Protein AF-0000000078820882 (afdb_homodimer)

Organism: Methanosarcina acetivorans (strain ATCC 35395 / DSM 2834 / JCM 12185 / C2A) (NCBI:txid188937)

Nearest PDB structures (foldseek):
  4yif-assembly2_D  TM=9.079E-01  e=3.855E-03  Mycobacterium tuberculosis H37Rv
  5yhx-assembly2_H  TM=9.208E-01  e=4.343E-03  Lactococcus lactis subsp. lactis Il1403
  5hsm-assembly1_A-2  TM=7.636E-01  e=3.855E-03  Mycobacterium tuberculosis H37Rv
  3eco-assembly1_B  TM=7.611E-01  e=4.091E-03  Staphylococcus aureus subsp. aureus Mu50
  8bif-assembly2_C  TM=2.715E-01  e=9.429E-03  Photorhabdus laumondii subsp. laumondii TTO1

pLDDT: mean 89.0, std 11.38, range [35.34, 98.38]

Radius of gyration: 26.69 Å; Cα contacts (8 Å, |Δi|>4): 884; chains: 2; bounding box: 76×67×59 Å

Sequence (524 aa):
MENSYLNLVLFSEKRKNILLLLKEGPKSLEELRNSLNASPTSVQPQIKLLKGRDLLCGTRKKYELTLLGDIIAENMQNLVNTMETLEDKYDFWANHKLDGIPLYLLKRIGELKHSTFTKPLDESSMFSPHTEFVENISKSKFVKGISPFIHPLYPEMFLNFAERGIDISLIVTEPVLERMKTEFRPEMEKFLALENTRLFVYDKELLLSSAVTDGFLSLGLFYNSGAYDHANDIICFGPEARQWGEDLYAYYEGLSREVKEIMENSYLNLVLFSEKRKNILLLLKEGPKSLEELRNSLNASPTSVQPQIKLLKGRDLLCGTRKKYELTLLGDIIAENMQNLVNTMETLEDKYDFWANHKLDGIPLYLLKRIGELKHSTFTKPLDESSMFSPHTEFVENISKSKFVKGISPFIHPLYPEMFLNFAERGIDISLIVTEPVLERMKTEFRPEMEKFLALENTRLFVYDKELLLSSAVTDGFLSLGLFYNSGAYDHANDIICFGPEARQWGEDLYAYYEGLSREVKEI

Structure (mmCIF, N/CA/C/O backbone):
data_AF-0000000078820882-model_v1
#
loop_
_entity.id
_entity.type
_entity.pdbx_description
1 polymer 'Uncharacterized protein'
#
loop_
_atom_site.group_PDB
_atom_site.id
_atom_site.type_symbol
_atom_site.label_atom_id
_atom_site.label_alt_id
_atom_site.label_comp_id
_atom_site.label_asym_id
_atom_site.label_entity_id
_atom_site.label_seq_id
_atom_site.pdbx_PDB_ins_code
_atom_site.Cartn_x
_atom_site.Cartn_y
_atom_site.Cartn_z
_atom_site.occupancy
_atom_site.B_iso_or_equiv
_atom_site.auth_seq_id
_atom_site.auth_comp_id
_atom_site.auth_asym_id
_atom_site.auth_atom_id
_atom_site.pdbx_PDB_model_num
ATOM 1 N N . MET A 1 1 ? 13.258 20.281 20.719 1 35.34 1 MET A N 1
ATOM 2 C CA . MET A 1 1 ? 11.906 19.781 20.547 1 35.34 1 MET A CA 1
ATOM 3 C C . MET A 1 1 ? 11.375 20.078 19.141 1 35.34 1 MET A C 1
ATOM 5 O O . MET A 1 1 ? 10.539 20.984 18.969 1 35.34 1 MET A O 1
ATOM 9 N N . GLU A 1 2 ? 12.25 20.219 17.953 1 47.34 2 GLU A N 1
ATOM 10 C CA . GLU A 1 2 ? 12.625 20.609 16.609 1 47.34 2 GLU A CA 1
ATOM 11 C C . GLU A 1 2 ? 11.711 19.969 15.57 1 47.34 2 GLU A C 1
ATOM 13 O O . GLU A 1 2 ? 11.07 18.953 15.844 1 47.34 2 GLU A O 1
ATOM 18 N N . ASN A 1 3 ? 11.562 20.734 14.273 1 61.25 3 ASN A N 1
ATOM 19 C CA . ASN A 1 3 ? 10.547 20.734 13.227 1 61.25 3 ASN A CA 1
ATOM 20 C C . ASN A 1 3 ? 10.422 19.375 12.555 1 61.25 3 ASN A C 1
ATOM 22 O O . ASN A 1 3 ? 11.117 19.078 11.586 1 61.25 3 ASN A O 1
ATOM 26 N N . SER A 1 4 ? 9.812 18.438 13.328 1 81.44 4 SER A N 1
ATOM 27 C CA . SER A 1 4 ? 9.523 17.109 12.789 1 81.44 4 SER A CA 1
ATOM 28 C C . SER A 1 4 ? 8.875 17.203 11.414 1 81.44 4 SER A C 1
ATOM 30 O O . SER A 1 4 ? 8.289 18.234 11.07 1 81.44 4 SER A O 1
ATOM 32 N N . TYR A 1 5 ? 9.273 16.312 10.57 1 84.38 5 TYR A N 1
ATOM 33 C CA . TYR A 1 5 ? 8.609 16.25 9.273 1 84.38 5 TYR A CA 1
ATOM 34 C C . TYR A 1 5 ? 7.102 16.391 9.422 1 84.38 5 TYR A C 1
ATOM 36 O O . TYR A 1 5 ? 6.441 17.016 8.594 1 84.38 5 TYR A O 1
ATOM 44 N N . LEU A 1 6 ? 6.668 15.867 10.508 1 79.62 6 LEU A N 1
ATOM 45 C CA . LEU A 1 6 ? 5.234 15.906 10.766 1 79.62 6 LEU A CA 1
ATOM 46 C C . LEU A 1 6 ? 4.746 17.344 10.898 1 79.62 6 LEU A C 1
ATOM 48 O O . LEU A 1 6 ? 3.795 17.75 10.227 1 79.62 6 LEU A O 1
ATOM 52 N N . ASN A 1 7 ? 5.449 18.078 11.703 1 78.56 7 ASN A N 1
ATOM 53 C CA . ASN A 1 7 ? 5.086 19.469 11.914 1 78.56 7 ASN A CA 1
ATOM 54 C C . ASN A 1 7 ? 5.336 20.312 10.664 1 78.56 7 ASN A C 1
ATOM 56 O O . ASN A 1 7 ? 4.547 21.203 10.336 1 78.56 7 ASN A O 1
ATOM 60 N N . LEU A 1 8 ? 6.359 19.953 10.031 1 83.5 8 LEU A N 1
ATOM 61 C CA . LEU A 1 8 ? 6.773 20.688 8.844 1 83.5 8 LEU A CA 1
ATOM 62 C C . LEU A 1 8 ? 5.77 20.5 7.707 1 83.5 8 LEU A C 1
ATOM 64 O O . LEU A 1 8 ? 5.422 21.453 7.016 1 83.5 8 LEU A O 1
ATOM 68 N N . VAL A 1 9 ? 5.223 19.344 7.559 1 83.31 9 VAL A N 1
ATOM 69 C CA . VAL A 1 9 ? 4.473 19 6.355 1 83.31 9 VAL A CA 1
ATOM 70 C C . VAL A 1 9 ? 2.975 19.016 6.652 1 83.31 9 VAL A C 1
ATOM 72 O O . VAL A 1 9 ? 2.193 19.578 5.879 1 83.31 9 VAL A O 1
ATOM 75 N N . LEU A 1 10 ? 2.58 18.484 7.781 1 75.31 10 LEU A N 1
ATOM 76 C CA . LEU A 1 10 ? 1.159 18.266 8.023 1 75.31 10 LEU A CA 1
ATOM 77 C C . LEU A 1 10 ? 0.512 19.531 8.602 1 75.31 10 LEU A C 1
ATOM 79 O O . LEU A 1 10 ? -0.681 19.766 8.398 1 75.31 10 LEU A O 1
ATOM 83 N N . PHE A 1 11 ? 1.291 20.375 9.211 1 76.19 11 PHE A N 1
ATOM 84 C CA . PHE A 1 11 ? 0.648 21.484 9.93 1 76.19 11 PHE A CA 1
ATOM 85 C C . PHE A 1 11 ? 0.699 22.766 9.109 1 76.19 11 PHE A C 1
ATOM 87 O O . PHE A 1 11 ? 0.465 23.844 9.641 1 76.19 11 PHE A O 1
ATOM 94 N N . SER A 1 12 ? 1.057 22.703 7.844 1 81.69 12 SER A N 1
ATOM 95 C CA . SER A 1 12 ? 1.031 23.828 6.922 1 81.69 12 SER A CA 1
ATOM 96 C C . SER A 1 12 ? 0.329 23.469 5.617 1 81.69 12 SER A C 1
ATOM 98 O O . SER A 1 12 ? 0.84 22.656 4.836 1 81.69 12 SER A O 1
ATOM 100 N N . GLU A 1 13 ? -0.774 24.125 5.48 1 83.31 13 GLU A N 1
ATOM 101 C CA . GLU A 1 13 ? -1.511 23.922 4.238 1 83.31 13 GLU A CA 1
ATOM 102 C C . GLU A 1 13 ? -0.653 24.266 3.023 1 83.31 13 GLU A C 1
ATOM 104 O O . GLU A 1 13 ? -0.689 23.562 2.012 1 83.31 13 GLU A O 1
ATOM 109 N N . LYS A 1 14 ? 0.063 25.312 3.143 1 87.88 14 LYS A N 1
ATOM 110 C CA . LYS A 1 14 ? 0.877 25.766 2.021 1 87.88 14 LYS A CA 1
ATOM 111 C C . LYS A 1 14 ? 1.97 24.75 1.687 1 87.88 14 LYS A C 1
ATOM 113 O O . LYS A 1 14 ? 2.178 24.422 0.518 1 87.88 14 LYS A O 1
ATOM 118 N N . ARG A 1 15 ? 2.713 24.281 2.67 1 91.31 15 ARG A N 1
ATOM 119 C CA . ARG A 1 15 ? 3.793 23.328 2.428 1 91.31 15 ARG A CA 1
ATOM 120 C C . ARG A 1 15 ? 3.25 22.016 1.883 1 91.31 15 ARG A C 1
ATOM 122 O O . ARG A 1 15 ? 3.848 21.406 0.988 1 91.31 15 ARG A O 1
ATOM 129 N N . LYS A 1 16 ? 2.162 21.594 2.441 1 88.19 16 LYS A N 1
ATOM 130 C CA . LYS A 1 16 ? 1.499 20.422 1.905 1 88.19 16 LYS A CA 1
ATOM 131 C C . LYS A 1 16 ? 1.187 20.578 0.421 1 88.19 16 LYS A C 1
ATOM 133 O O . LYS A 1 16 ? 1.493 19.703 -0.387 1 88.19 16 LYS A O 1
ATOM 138 N N . ASN A 1 17 ? 0.626 21.703 0.128 1 90.62 17 ASN A N 1
ATOM 139 C CA . ASN A 1 17 ? 0.222 21.953 -1.251 1 90.62 17 ASN A CA 1
ATOM 140 C C . ASN A 1 17 ? 1.429 22.062 -2.178 1 90.62 17 ASN A C 1
ATOM 142 O O . ASN A 1 17 ? 1.377 21.609 -3.326 1 90.62 17 ASN A O 1
ATOM 146 N N . ILE A 1 18 ? 2.424 22.672 -1.683 1 93.81 18 ILE A N 1
ATOM 147 C CA . ILE A 1 18 ? 3.65 22.781 -2.467 1 93.81 18 ILE A CA 1
ATOM 148 C C . ILE A 1 18 ? 4.168 21.391 -2.814 1 93.81 18 ILE A C 1
ATOM 150 O O . ILE A 1 18 ? 4.492 21.109 -3.971 1 93.81 18 ILE A O 1
ATOM 154 N N . LEU A 1 19 ? 4.223 20.531 -1.843 1 93.81 19 LEU A N 1
ATOM 155 C CA . LEU A 1 19 ? 4.723 19.172 -2.051 1 93.81 19 LEU A CA 1
ATOM 156 C C . LEU A 1 19 ? 3.844 18.406 -3.039 1 93.81 19 LEU A C 1
ATOM 158 O O . LEU A 1 19 ? 4.352 17.719 -3.926 1 93.81 19 LEU A O 1
ATOM 162 N N . LEU A 1 20 ? 2.584 18.562 -2.885 1 92.56 20 LEU A N 1
ATOM 163 C CA . LEU A 1 20 ? 1.657 17.859 -3.768 1 92.56 20 LEU A CA 1
ATOM 164 C C . LEU A 1 20 ? 1.758 18.391 -5.195 1 92.56 20 LEU A C 1
ATOM 166 O O . LEU A 1 20 ? 1.651 17.625 -6.152 1 92.56 20 LEU A O 1
ATOM 170 N N . LEU A 1 21 ? 1.965 19.719 -5.344 1 94 21 LEU A N 1
ATOM 171 C CA . LEU A 1 21 ? 2.131 20.312 -6.664 1 94 21 LEU A CA 1
ATOM 172 C C . LEU A 1 21 ? 3.402 19.812 -7.336 1 94 21 LEU A C 1
ATOM 174 O O . LEU A 1 21 ? 3.396 19.484 -8.523 1 94 21 LEU A O 1
ATOM 178 N N . LEU A 1 22 ? 4.438 19.734 -6.57 1 95 22 LEU A N 1
ATOM 179 C CA . LEU A 1 22 ? 5.719 19.297 -7.121 1 95 22 LEU A CA 1
ATOM 180 C C . LEU A 1 22 ? 5.707 17.812 -7.438 1 95 22 LEU A C 1
ATOM 182 O O . LEU A 1 22 ? 6.559 17.328 -8.188 1 95 22 LEU A O 1
ATOM 186 N N . LYS A 1 23 ? 4.828 17.078 -6.809 1 92.88 23 LYS A N 1
ATOM 187 C CA . LYS A 1 23 ? 4.668 15.656 -7.133 1 92.88 23 LYS A CA 1
ATOM 188 C C . LYS A 1 23 ? 4.262 15.469 -8.594 1 92.88 23 LYS A C 1
ATOM 190 O O . LYS A 1 23 ? 4.602 14.461 -9.211 1 92.88 23 LYS A O 1
ATOM 195 N N . GLU A 1 24 ? 3.596 16.406 -9.141 1 92.31 24 GLU A N 1
ATOM 196 C CA . GLU A 1 24 ? 3.166 16.359 -10.539 1 92.31 24 GLU A CA 1
ATOM 197 C C . GLU A 1 24 ? 4.328 16.641 -11.484 1 92.31 24 GLU A C 1
ATOM 199 O O . GLU A 1 24 ? 4.23 16.391 -12.688 1 92.31 24 GLU A O 1
ATOM 204 N N . GLY A 1 25 ? 5.359 17.203 -10.93 1 93.31 25 GLY A N 1
ATOM 205 C CA . GLY A 1 25 ? 6.539 17.547 -11.703 1 93.31 25 GLY A CA 1
ATOM 206 C C . GLY A 1 25 ? 7.199 18.828 -11.242 1 93.31 25 GLY A C 1
ATOM 207 O O . GLY A 1 25 ? 6.633 19.562 -10.43 1 93.31 25 GLY A O 1
ATOM 208 N N . PRO A 1 26 ? 8.383 19.062 -11.773 1 95.62 26 PRO A N 1
ATOM 209 C CA . PRO A 1 26 ? 9.102 20.281 -11.406 1 95.62 26 PRO A CA 1
ATOM 210 C C . PRO A 1 26 ? 8.336 21.547 -11.773 1 95.62 26 PRO A C 1
ATOM 212 O O . PRO A 1 26 ? 7.637 21.594 -12.789 1 95.62 26 PRO A O 1
ATOM 215 N N . LYS A 1 27 ? 8.469 22.641 -10.953 1 96.19 27 LYS A N 1
ATOM 216 C CA . LYS A 1 27 ? 7.77 23.906 -11.172 1 96.19 27 LYS A CA 1
ATOM 217 C C . LYS A 1 27 ? 8.633 25.094 -10.758 1 96.19 27 LYS A C 1
ATOM 219 O O . LYS A 1 27 ? 9.477 24.969 -9.859 1 96.19 27 LYS A O 1
ATOM 224 N N . SER A 1 28 ? 8.398 26.156 -11.414 1 95.31 28 SER A N 1
ATOM 225 C CA . SER A 1 28 ? 9.055 27.406 -11.047 1 95.31 28 SER A CA 1
ATOM 226 C C . SER A 1 28 ? 8.344 28.078 -9.875 1 95.31 28 SER A C 1
ATOM 228 O O . SER A 1 28 ? 7.242 27.688 -9.5 1 95.31 28 SER A O 1
ATOM 230 N N . LEU A 1 29 ? 9.07 29.094 -9.328 1 93.56 29 LEU A N 1
ATOM 231 C CA . LEU A 1 29 ? 8.453 29.875 -8.25 1 93.56 29 LEU A CA 1
ATOM 232 C C . LEU A 1 29 ? 7.156 30.516 -8.719 1 93.56 29 LEU A C 1
ATOM 234 O O . LEU A 1 29 ? 6.172 30.562 -7.98 1 93.56 29 LEU A O 1
ATOM 238 N N . GLU A 1 30 ? 7.164 30.969 -9.898 1 93.44 30 GLU A N 1
ATOM 239 C CA . GLU A 1 30 ? 5.984 31.625 -10.453 1 93.44 30 GLU A CA 1
ATOM 240 C C . GLU A 1 30 ? 4.824 30.656 -10.602 1 93.44 30 GLU A C 1
ATOM 242 O O . GLU A 1 30 ? 3.682 30.984 -10.273 1 93.44 30 GLU A O 1
ATOM 247 N N . GLU A 1 31 ? 5.105 29.5 -11.086 1 94.38 31 GLU A N 1
ATOM 248 C CA . GLU A 1 31 ? 4.078 28.469 -11.234 1 94.38 31 GLU A CA 1
ATOM 249 C C . GLU A 1 31 ? 3.494 28.078 -9.883 1 94.38 31 GLU A C 1
ATOM 251 O O . GLU A 1 31 ? 2.281 27.891 -9.758 1 94.38 31 GLU A O 1
ATOM 256 N N . LEU A 1 32 ? 4.348 27.906 -8.898 1 94.19 32 LEU A N 1
ATOM 257 C CA . LEU A 1 32 ? 3.902 27.547 -7.559 1 94.19 32 LEU A CA 1
ATOM 258 C C . LEU A 1 32 ? 3.025 28.641 -6.965 1 94.19 32 LEU A C 1
ATOM 260 O O . LEU A 1 32 ? 1.957 28.359 -6.418 1 94.19 32 LEU A O 1
ATOM 264 N N . ARG A 1 33 ? 3.395 29.891 -7.164 1 92.12 33 ARG A N 1
ATOM 265 C CA . ARG A 1 33 ? 2.648 31.031 -6.652 1 92.12 33 ARG A CA 1
ATOM 266 C C . ARG A 1 33 ? 1.269 31.109 -7.301 1 92.12 33 ARG A C 1
ATOM 268 O O . ARG A 1 33 ? 0.267 31.328 -6.609 1 92.12 33 ARG A O 1
ATOM 275 N N . ASN A 1 34 ? 1.252 30.953 -8.562 1 92.31 34 ASN A N 1
ATOM 276 C CA . ASN A 1 34 ? -0.004 31.016 -9.297 1 92.31 34 ASN A CA 1
ATOM 277 C C . ASN A 1 34 ? -0.97 29.922 -8.867 1 92.31 34 ASN A C 1
ATOM 279 O O . ASN A 1 34 ? -2.162 30.172 -8.688 1 92.31 34 ASN A O 1
ATOM 283 N N . SER A 1 35 ? -0.445 28.75 -8.695 1 90.31 35 SER A N 1
ATOM 284 C CA . SER A 1 35 ? -1.282 27.609 -8.328 1 90.31 35 SER A CA 1
ATOM 285 C C . SER A 1 35 ? -1.837 27.766 -6.914 1 90.31 35 SER A C 1
ATOM 287 O O . SER A 1 35 ? -2.947 27.312 -6.625 1 90.31 35 SER A O 1
ATOM 289 N N . LEU A 1 36 ? -1.079 28.359 -6.035 1 90.12 36 LEU A N 1
ATOM 290 C CA . LEU A 1 36 ? -1.471 28.5 -4.637 1 90.12 36 LEU A CA 1
ATOM 291 C C . LEU A 1 36 ? -2.205 29.828 -4.41 1 90.12 36 LEU A C 1
ATOM 293 O O . LEU A 1 36 ? -2.707 30.078 -3.311 1 90.12 36 LEU A O 1
ATOM 297 N N . ASN A 1 37 ? -2.301 30.609 -5.449 1 88.06 37 ASN A N 1
ATOM 298 C CA . ASN A 1 37 ? -2.861 31.953 -5.324 1 88.06 37 ASN A CA 1
ATOM 299 C C . ASN A 1 37 ? -2.238 32.719 -4.16 1 88.06 37 ASN A C 1
ATOM 301 O O . ASN A 1 37 ? -2.953 33.25 -3.311 1 88.06 37 ASN A O 1
ATOM 305 N N . ALA A 1 38 ? -0.996 32.656 -4.086 1 85.69 38 ALA A N 1
ATOM 306 C CA . ALA A 1 38 ? -0.242 33.25 -2.988 1 85.69 38 ALA A CA 1
ATOM 307 C C . ALA A 1 38 ? 0.857 34.156 -3.518 1 85.69 38 ALA A C 1
ATOM 309 O O . ALA A 1 38 ? 1.201 34.094 -4.703 1 85.69 38 ALA A O 1
ATOM 310 N N . SER A 1 39 ? 1.312 35.031 -2.689 1 83.56 39 SER A N 1
ATOM 311 C CA . SER A 1 39 ? 2.408 35.938 -3.037 1 83.56 39 SER A CA 1
ATOM 312 C C . SER A 1 39 ? 3.76 35.25 -2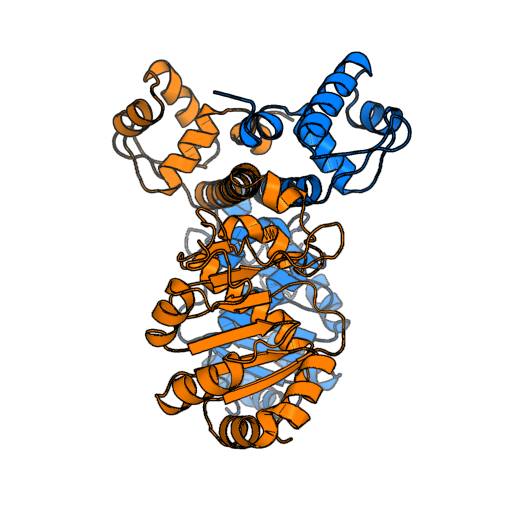.859 1 83.56 39 SER A C 1
ATOM 314 O O . SER A 1 39 ? 3.877 34.281 -2.109 1 83.56 39 SER A O 1
ATOM 316 N N . PRO A 1 40 ? 4.746 35.781 -3.572 1 80.12 40 PRO A N 1
ATOM 317 C CA . PRO A 1 40 ? 6.098 35.25 -3.371 1 80.12 40 PRO A CA 1
ATOM 318 C C . PRO A 1 40 ? 6.555 35.344 -1.917 1 80.12 40 PRO A C 1
ATOM 320 O O . PRO A 1 40 ? 7.223 34.438 -1.415 1 80.12 40 PRO A O 1
ATOM 323 N N . THR A 1 41 ? 6.211 36.344 -1.278 1 85.81 41 THR A N 1
ATOM 324 C CA . THR A 1 41 ? 6.656 36.594 0.09 1 85.81 41 THR A CA 1
ATOM 325 C C . THR A 1 41 ? 6.043 35.562 1.041 1 85.81 41 THR A C 1
ATOM 327 O O . THR A 1 41 ? 6.57 35.312 2.129 1 85.81 41 THR A O 1
ATOM 330 N N . SER A 1 42 ? 5 34.969 0.527 1 88.31 42 SER A N 1
ATOM 331 C CA . SER A 1 42 ? 4.32 34 1.361 1 88.31 42 SER A CA 1
ATOM 332 C C . SER A 1 42 ? 4.805 32.594 1.053 1 88.31 42 SER A C 1
ATOM 334 O O . SER A 1 42 ? 4.777 31.703 1.921 1 88.31 42 SER A O 1
ATOM 336 N N . VAL A 1 43 ? 5.289 32.344 -0.12 1 91.69 43 VAL A N 1
ATOM 337 C CA . VAL A 1 43 ? 5.59 30.984 -0.57 1 91.69 43 VAL A CA 1
ATOM 338 C C . VAL A 1 43 ? 7.078 30.703 -0.396 1 91.69 43 VAL A C 1
ATOM 340 O O . VAL A 1 43 ? 7.469 29.594 -0.034 1 91.69 43 VAL A O 1
ATOM 343 N N . GLN A 1 44 ? 7.883 31.672 -0.552 1 92.06 44 GLN A N 1
ATOM 344 C CA . GLN A 1 44 ? 9.328 31.5 -0.564 1 92.06 44 GLN A CA 1
ATOM 345 C C . GLN A 1 44 ? 9.836 30.969 0.779 1 92.06 44 GLN A C 1
ATOM 347 O O . GLN A 1 44 ? 10.672 30.078 0.826 1 92.06 44 GLN A O 1
ATOM 352 N N . PRO A 1 45 ? 9.375 31.578 1.863 1 92.56 45 PRO A N 1
ATOM 353 C CA . PRO A 1 45 ? 9.812 31.047 3.156 1 92.56 45 PRO A CA 1
ATOM 354 C C . PRO A 1 45 ? 9.469 29.578 3.334 1 92.56 45 PRO A C 1
ATOM 356 O O . PRO A 1 45 ? 10.219 28.828 3.971 1 92.56 45 PRO A O 1
ATOM 359 N N . GLN A 1 46 ? 8.305 29.172 2.838 1 93.12 46 GLN A N 1
ATOM 360 C CA . GLN A 1 46 ? 7.895 27.766 2.936 1 93.12 46 GLN A CA 1
ATOM 361 C C . GLN A 1 46 ? 8.82 26.859 2.127 1 93.12 46 GLN A C 1
ATOM 363 O O . GLN A 1 46 ?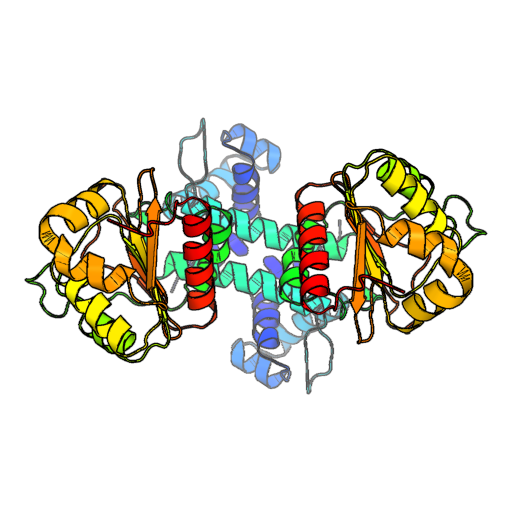 9.164 25.766 2.566 1 93.12 46 GLN A O 1
ATOM 368 N N . ILE A 1 47 ? 9.211 27.328 0.992 1 94.06 47 ILE A N 1
ATOM 369 C CA . ILE A 1 47 ? 10.117 26.578 0.13 1 94.06 47 ILE A CA 1
ATOM 370 C C . ILE A 1 47 ? 11.469 26.422 0.823 1 94.06 47 ILE A C 1
ATOM 372 O O . ILE A 1 47 ? 12.07 25.344 0.778 1 94.06 47 ILE A O 1
ATOM 376 N N . LYS A 1 48 ? 11.898 27.469 1.414 1 93.06 48 LYS A N 1
ATOM 377 C CA . LYS A 1 48 ? 13.172 27.422 2.131 1 93.06 48 LYS A CA 1
ATOM 378 C C . LYS A 1 48 ? 13.141 26.391 3.254 1 93.06 48 LYS A C 1
ATOM 380 O O . LYS A 1 48 ? 14.117 25.688 3.479 1 93.06 48 LYS A O 1
ATOM 385 N N . LEU A 1 49 ? 12.07 26.375 3.971 1 92.69 49 LEU A N 1
ATOM 386 C CA . LEU A 1 49 ? 11.914 25.406 5.055 1 92.69 49 LEU A CA 1
ATOM 387 C C . LEU A 1 49 ? 11.953 23.984 4.523 1 92.69 49 LEU A C 1
ATOM 389 O O . LEU A 1 49 ? 12.625 23.125 5.102 1 92.69 49 LEU A O 1
ATOM 393 N N . LEU A 1 50 ? 11.25 23.703 3.455 1 93.5 50 LEU A N 1
ATOM 394 C CA . LEU A 1 50 ? 11.195 22.375 2.859 1 93.5 50 LEU A CA 1
ATOM 395 C C . LEU A 1 50 ? 12.562 21.984 2.299 1 93.5 50 LEU A C 1
ATOM 397 O O . LEU A 1 50 ? 12.969 20.812 2.418 1 93.5 50 LEU A O 1
ATOM 401 N N . LYS A 1 51 ? 13.234 22.953 1.711 1 92.94 51 LYS A N 1
ATOM 402 C CA . LYS A 1 51 ? 14.578 22.703 1.208 1 92.94 51 LYS A CA 1
ATOM 403 C C . LYS A 1 51 ? 15.539 22.375 2.346 1 92.94 51 LYS A C 1
ATOM 405 O O . LYS A 1 51 ? 16.406 21.516 2.203 1 92.94 51 LYS A O 1
ATOM 410 N N . GLY A 1 52 ? 15.398 23.109 3.371 1 90.5 52 GLY A N 1
ATOM 411 C CA . GLY A 1 52 ? 16.25 22.922 4.531 1 90.5 52 GLY A CA 1
ATOM 412 C C . GLY A 1 52 ? 16.156 21.531 5.125 1 90.5 52 GLY A C 1
ATOM 413 O O . GLY A 1 52 ? 17.094 21.062 5.781 1 90.5 52 GLY A O 1
ATOM 414 N N . ARG A 1 53 ? 15.07 20.875 4.84 1 89.75 53 ARG A N 1
ATOM 415 C CA . ARG A 1 53 ? 14.883 19.531 5.352 1 89.75 53 ARG A CA 1
ATOM 416 C C . ARG A 1 53 ? 15 18.5 4.23 1 89.75 53 ARG A C 1
ATOM 418 O O . ARG A 1 53 ? 14.547 17.359 4.379 1 89.75 53 ARG A O 1
ATOM 425 N N . ASP A 1 54 ? 15.438 18.906 3.117 1 90.25 54 ASP A N 1
ATOM 426 C CA . ASP A 1 54 ? 15.797 18.078 1.981 1 90.25 54 ASP A CA 1
ATOM 427 C C . ASP A 1 54 ? 14.562 17.391 1.384 1 90.25 54 ASP A C 1
ATOM 429 O O . ASP A 1 54 ? 14.617 16.234 0.983 1 90.25 54 ASP A O 1
ATOM 433 N N . LEU A 1 55 ? 13.484 18.062 1.397 1 93.06 55 LEU A N 1
ATOM 434 C CA . LEU A 1 55 ? 12.281 17.516 0.785 1 93.06 55 LEU A CA 1
ATOM 435 C C . LEU A 1 55 ? 12.133 18 -0.654 1 93.06 55 LEU A C 1
ATOM 437 O O . LEU A 1 55 ? 11.492 17.328 -1.473 1 93.06 55 LEU A O 1
ATOM 441 N N . LEU A 1 56 ? 12.609 19.094 -0.952 1 94.31 56 LEU A N 1
ATOM 442 C CA . LEU A 1 56 ? 12.68 19.562 -2.336 1 94.31 56 LEU A CA 1
ATOM 443 C C . LEU A 1 56 ? 14.008 20.25 -2.615 1 94.31 56 LEU A C 1
ATOM 445 O O . LEU A 1 56 ? 14.766 20.547 -1.69 1 94.31 56 LEU A O 1
ATOM 449 N N . CYS A 1 57 ? 14.406 20.344 -3.826 1 93.56 57 CYS A N 1
ATOM 450 C CA . CYS A 1 57 ? 15.625 21 -4.293 1 93.56 57 CYS A CA 1
ATOM 451 C C . CYS A 1 57 ? 15.352 21.844 -5.535 1 93.56 57 CYS A C 1
ATOM 453 O O . CYS A 1 57 ? 14.219 21.891 -6.02 1 93.56 57 CYS A O 1
ATOM 455 N N . GLY A 1 58 ? 16.422 22.594 -5.875 1 92.81 58 GLY A N 1
ATOM 456 C CA . GLY A 1 58 ? 16.297 23.406 -7.07 1 92.81 58 GLY A CA 1
ATOM 457 C C . GLY A 1 58 ? 16.406 24.891 -6.789 1 92.81 58 GLY A C 1
ATOM 458 O O . GLY A 1 58 ? 16.891 25.297 -5.727 1 92.81 58 GLY A O 1
ATOM 459 N N . THR A 1 59 ? 16.109 25.625 -7.871 1 90 59 THR A N 1
ATOM 460 C CA . THR A 1 59 ? 16.172 27.094 -7.824 1 90 59 THR A CA 1
ATOM 461 C C . THR A 1 59 ? 14.836 27.703 -8.195 1 90 59 THR A C 1
ATOM 463 O O . THR A 1 59 ? 13.852 26.984 -8.414 1 90 59 THR A O 1
ATOM 466 N N . ARG A 1 60 ? 14.797 29.031 -8.172 1 88.38 60 ARG A N 1
ATOM 467 C CA . ARG A 1 60 ? 13.586 29.781 -8.461 1 88.38 60 ARG A CA 1
ATOM 468 C C . ARG A 1 60 ? 13 29.375 -9.82 1 88.38 60 ARG A C 1
ATOM 470 O O . ARG A 1 60 ? 11.789 29.422 -10.016 1 88.38 60 ARG A O 1
ATOM 477 N N . LYS A 1 61 ? 13.812 28.891 -10.656 1 92.06 61 LYS A N 1
ATOM 478 C CA . LYS A 1 61 ? 13.383 28.578 -12.008 1 92.06 61 LYS A CA 1
ATOM 479 C C . LYS A 1 61 ? 12.82 27.156 -12.094 1 92.06 61 LYS A C 1
ATOM 481 O O . LYS A 1 61 ? 12.008 26.859 -12.969 1 92.06 61 LYS A O 1
ATOM 486 N N . LYS A 1 62 ? 13.305 26.344 -11.18 1 95.75 62 LYS A N 1
ATOM 487 C CA . LYS A 1 62 ? 12.883 24.938 -11.273 1 95.75 62 LYS A CA 1
ATOM 488 C C . LYS A 1 62 ? 13.062 24.219 -9.938 1 95.75 62 LYS A C 1
ATOM 490 O O . LYS A 1 62 ? 14.148 23.719 -9.648 1 95.75 62 LYS A O 1
ATOM 495 N N . TYR A 1 63 ? 11.945 24.094 -9.234 1 95.88 63 TYR A N 1
ATOM 496 C CA . TYR A 1 63 ? 11.945 23.297 -8.008 1 95.88 63 TYR A CA 1
ATOM 497 C C . TYR A 1 63 ? 11.453 21.891 -8.273 1 95.88 63 TYR A C 1
ATOM 499 O O . TYR A 1 63 ? 10.578 21.672 -9.117 1 95.88 63 TYR A O 1
ATOM 507 N N . GLU A 1 64 ? 12.062 20.922 -7.617 1 96.69 64 GLU A N 1
ATOM 508 C CA . GLU A 1 64 ? 11.641 19.531 -7.727 1 96.69 64 GLU A CA 1
ATOM 509 C C . GLU A 1 64 ? 11.781 18.797 -6.391 1 96.69 64 GLU A C 1
ATOM 511 O O . GLU A 1 64 ? 12.539 19.234 -5.52 1 96.69 64 GLU A O 1
ATOM 516 N N . LEU A 1 65 ? 11.031 17.781 -6.262 1 94.69 65 LEU A N 1
ATOM 517 C CA . LEU A 1 65 ? 11.109 16.984 -5.039 1 94.69 65 LEU A CA 1
ATOM 518 C C . LEU A 1 65 ? 12.383 16.141 -5.02 1 94.69 65 LEU A C 1
ATOM 520 O O . LEU A 1 65 ? 12.805 15.625 -6.055 1 94.69 65 LEU A O 1
ATOM 524 N N . THR A 1 66 ? 13 16.094 -3.865 1 91.75 66 THR A N 1
ATOM 525 C CA . THR A 1 66 ? 14.008 15.07 -3.656 1 91.75 66 THR A CA 1
ATOM 526 C C . THR A 1 66 ? 13.367 13.688 -3.525 1 91.75 66 THR A C 1
ATOM 528 O O . THR A 1 66 ? 12.133 13.57 -3.539 1 91.75 66 THR A O 1
ATOM 531 N N . LEU A 1 67 ? 14.156 12.656 -3.438 1 87.69 67 LEU A N 1
ATOM 532 C CA . LEU A 1 67 ? 13.602 11.32 -3.25 1 87.69 67 LEU A CA 1
ATOM 533 C C . LEU A 1 67 ? 12.812 11.234 -1.947 1 87.69 67 LEU A C 1
ATOM 535 O O . LEU A 1 67 ? 11.727 10.656 -1.91 1 87.69 67 LEU A O 1
ATOM 539 N N . LEU A 1 68 ? 13.375 11.797 -0.9 1 89.31 68 LEU A N 1
ATOM 540 C CA . LEU A 1 68 ? 12.68 11.82 0.382 1 89.31 68 LEU A CA 1
ATOM 541 C C . LEU A 1 68 ? 11.367 12.586 0.27 1 89.31 68 LEU A C 1
ATOM 543 O O . LEU A 1 68 ? 10.336 12.117 0.762 1 89.31 68 LEU A O 1
ATOM 547 N N . GLY A 1 69 ? 11.484 13.703 -0.391 1 92.25 69 GLY A N 1
ATOM 548 C CA . GLY A 1 69 ? 10.281 14.492 -0.613 1 92.25 69 GLY A CA 1
ATOM 549 C C . GLY A 1 69 ? 9.219 13.758 -1.412 1 92.25 69 GLY A C 1
ATOM 550 O O . GLY A 1 69 ? 8.031 13.859 -1.11 1 92.25 69 GLY A O 1
ATOM 551 N N . ASP A 1 70 ? 9.695 13.078 -2.346 1 91.94 70 ASP A N 1
ATOM 552 C CA . ASP A 1 70 ? 8.789 12.328 -3.207 1 91.94 70 ASP A CA 1
ATOM 553 C C . ASP A 1 70 ? 8.07 11.234 -2.426 1 91.94 70 ASP A C 1
ATOM 555 O O . ASP A 1 70 ? 6.875 11.008 -2.619 1 91.94 70 ASP A O 1
ATOM 559 N N . ILE A 1 71 ? 8.766 10.57 -1.609 1 91.25 71 ILE A N 1
ATOM 560 C CA . ILE A 1 71 ? 8.188 9.508 -0.79 1 91.25 71 ILE A CA 1
ATOM 561 C C . ILE A 1 71 ? 7.117 10.086 0.129 1 91.25 71 ILE A C 1
ATOM 563 O O . ILE A 1 71 ? 6.012 9.547 0.222 1 91.25 71 ILE A O 1
ATOM 567 N N . ILE A 1 72 ? 7.43 11.141 0.769 1 91.56 72 ILE A N 1
ATOM 568 C CA . ILE A 1 72 ? 6.5 11.781 1.69 1 91.56 72 ILE A CA 1
ATOM 569 C C . ILE A 1 72 ? 5.289 12.305 0.92 1 91.56 72 ILE A C 1
ATOM 571 O O . ILE A 1 72 ? 4.145 12.094 1.336 1 91.56 72 ILE A O 1
ATOM 575 N N . ALA A 1 73 ? 5.543 12.961 -0.206 1 92.44 73 ALA A N 1
ATOM 576 C CA . ALA A 1 73 ? 4.461 13.508 -1.02 1 92.44 73 ALA A CA 1
ATOM 577 C C . ALA A 1 73 ? 3.527 12.406 -1.506 1 92.44 73 ALA A C 1
ATOM 579 O O . ALA A 1 73 ? 2.311 12.602 -1.571 1 92.44 73 ALA A O 1
ATOM 580 N N . GLU A 1 74 ? 4.105 11.328 -1.858 1 90.88 74 GLU A N 1
ATOM 581 C CA . GLU A 1 74 ? 3.301 10.195 -2.307 1 90.88 74 GLU A CA 1
ATOM 582 C C . GLU A 1 74 ? 2.373 9.703 -1.2 1 90.88 74 GLU A C 1
ATOM 584 O O . GLU A 1 74 ? 1.195 9.43 -1.443 1 90.88 74 GLU A O 1
ATOM 589 N N . ASN A 1 75 ? 2.885 9.508 -0.045 1 90.25 75 ASN A N 1
ATOM 590 C CA . ASN A 1 75 ? 2.08 9.086 1.094 1 90.25 75 ASN A CA 1
ATOM 591 C C . ASN A 1 75 ? 1.013 10.117 1.446 1 90.25 75 ASN A C 1
ATOM 593 O O . ASN A 1 75 ? -0.107 9.75 1.815 1 90.25 75 ASN A O 1
ATOM 597 N N . MET A 1 76 ? 1.402 11.344 1.354 1 89.88 76 MET A N 1
ATOM 598 C CA . MET A 1 76 ? 0.439 12.414 1.577 1 89.88 76 MET A CA 1
ATOM 599 C C . MET A 1 76 ? -0.684 12.367 0.547 1 89.88 76 MET A C 1
ATOM 601 O O . MET A 1 76 ? -1.856 12.516 0.892 1 89.88 76 MET A O 1
ATOM 605 N N . GLN A 1 77 ? -0.282 12.203 -0.668 1 89.94 77 GLN A N 1
ATOM 606 C CA . GLN A 1 77 ? -1.27 12.102 -1.737 1 89.94 77 GLN A CA 1
ATOM 607 C C . GLN A 1 77 ? -2.229 10.945 -1.497 1 89.94 77 GLN A C 1
ATOM 609 O O . GLN A 1 77 ? -3.428 11.055 -1.76 1 89.94 77 GLN A O 1
ATOM 614 N N . ASN A 1 78 ? -1.686 9.898 -1.068 1 89.81 78 ASN A N 1
ATOM 615 C CA . ASN A 1 78 ? -2.531 8.75 -0.754 1 89.81 78 ASN A CA 1
ATOM 616 C C . ASN A 1 78 ? -3.566 9.094 0.314 1 89.81 78 ASN A C 1
ATOM 618 O O . ASN A 1 78 ? -4.727 8.695 0.21 1 89.81 78 ASN A O 1
ATOM 622 N N . LEU A 1 79 ? -3.135 9.75 1.343 1 90.25 79 LEU A N 1
ATOM 623 C CA . LEU A 1 79 ? -4.043 10.18 2.4 1 90.25 79 LEU A CA 1
ATOM 624 C C . LEU A 1 79 ? -5.113 11.117 1.852 1 90.25 79 LEU A C 1
ATOM 626 O O . LEU A 1 79 ? -6.297 10.961 2.16 1 90.25 79 LEU A O 1
ATOM 630 N N . VAL A 1 80 ? -4.727 12.023 1.037 1 89.25 80 VAL A N 1
ATOM 631 C CA . VAL A 1 80 ? -5.648 12.977 0.433 1 89.25 80 VAL A CA 1
ATOM 632 C C . VAL A 1 80 ? -6.652 12.242 -0.449 1 89.25 80 VAL A C 1
ATOM 634 O O . VAL A 1 80 ? -7.859 12.484 -0.366 1 89.25 80 VAL A O 1
ATOM 637 N N . ASN A 1 81 ? -6.109 11.367 -1.268 1 91.44 81 ASN A N 1
ATOM 638 C CA . ASN A 1 81 ? -6.988 10.578 -2.129 1 91.44 81 ASN A CA 1
ATOM 639 C C . ASN A 1 81 ? -8.008 9.789 -1.316 1 91.44 81 ASN A C 1
ATOM 641 O O . ASN A 1 81 ? -9.172 9.695 -1.707 1 91.44 81 ASN A O 1
ATOM 645 N N . THR A 1 82 ? -7.555 9.211 -0.282 1 92.81 82 THR A N 1
ATOM 646 C CA . THR A 1 82 ? -8.438 8.453 0.599 1 92.81 82 THR A CA 1
ATOM 647 C C . THR A 1 82 ? -9.555 9.344 1.137 1 92.81 82 THR A C 1
ATOM 649 O O . THR A 1 82 ? -10.734 9 1.021 1 92.81 82 THR A O 1
ATOM 652 N N . MET A 1 83 ? -9.211 10.453 1.653 1 91.31 83 MET A N 1
ATOM 653 C CA . MET A 1 83 ? -10.188 11.375 2.23 1 91.31 83 MET A CA 1
ATOM 654 C C . MET A 1 83 ? -11.148 11.891 1.165 1 91.31 83 MET A C 1
ATOM 656 O O . MET A 1 83 ? -12.359 11.953 1.394 1 91.31 83 MET A O 1
ATOM 660 N N . GLU A 1 84 ? -10.625 12.188 0.057 1 89.56 84 GLU A N 1
ATOM 661 C CA . GLU A 1 84 ? -11.469 12.68 -1.027 1 89.56 84 GLU A CA 1
ATOM 662 C C . GLU A 1 84 ? -12.438 11.602 -1.508 1 89.56 84 GLU A C 1
ATOM 664 O O . GLU A 1 84 ? -13.594 11.891 -1.805 1 89.56 84 GLU A O 1
ATOM 669 N N . THR A 1 85 ? -11.938 10.422 -1.632 1 92.06 85 THR A N 1
ATOM 670 C CA . THR A 1 85 ? -12.781 9.312 -2.055 1 92.06 85 THR A CA 1
ATOM 671 C C . THR A 1 85 ? -13.945 9.117 -1.089 1 92.06 85 THR A C 1
ATOM 673 O O . THR A 1 85 ? -15.094 9 -1.514 1 92.06 85 THR A O 1
ATOM 676 N N . LEU A 1 86 ? -13.672 9.148 0.152 1 90.75 86 LEU A N 1
ATOM 677 C CA . LEU A 1 86 ? -14.688 8.93 1.174 1 90.75 86 LEU A CA 1
ATOM 678 C C . LEU A 1 86 ? -15.641 10.117 1.244 1 90.75 86 LEU A C 1
ATOM 680 O O . LEU A 1 86 ? -16.844 9.938 1.434 1 90.75 86 LEU A O 1
ATOM 684 N N . GLU A 1 87 ? -15.102 11.234 1.011 1 89 87 GLU A N 1
ATOM 685 C CA . GLU A 1 87 ? -15.906 12.445 1.089 1 89 87 GLU A CA 1
ATOM 686 C C . GLU A 1 87 ? -16.812 12.586 -0.132 1 89 87 GLU A C 1
ATOM 688 O O . GLU A 1 87 ? -17.969 13.023 -0.014 1 89 87 GLU A O 1
ATOM 693 N N . ASP A 1 88 ? -16.312 12.391 -1.279 1 88.5 88 ASP A N 1
ATOM 694 C CA . ASP A 1 88 ? -17.031 12.57 -2.533 1 88.5 88 ASP A CA 1
ATOM 695 C C . ASP A 1 88 ? -18.297 11.711 -2.564 1 88.5 88 ASP A C 1
ATOM 697 O O . ASP A 1 88 ? -19.328 12.117 -3.121 1 88.5 88 ASP A O 1
ATOM 701 N N . LYS A 1 89 ? -18.328 10.555 -2.004 1 89.31 89 LYS A N 1
ATOM 702 C CA . LYS A 1 89 ? -19.484 9.656 -1.938 1 89.31 89 LYS A CA 1
ATOM 703 C C . LYS A 1 89 ? -19.734 9.203 -0.506 1 89.31 89 LYS A C 1
ATOM 705 O O . LYS A 1 89 ? -19.922 8.008 -0.255 1 89.31 89 LYS A O 1
ATOM 710 N N . TYR A 1 90 ? -19.719 10.211 0.255 1 88.62 90 TYR A N 1
ATOM 711 C CA . TYR A 1 90 ? -19.812 9.953 1.688 1 88.62 90 TYR A CA 1
ATOM 712 C C . TYR A 1 90 ? -21.031 9.086 2.008 1 88.62 90 TYR A C 1
ATOM 714 O O . TYR A 1 90 ? -20.922 8.086 2.717 1 88.62 90 TYR A O 1
ATOM 722 N N . ASP A 1 91 ? -22.172 9.461 1.443 1 89.25 91 ASP A N 1
ATOM 723 C CA . ASP A 1 91 ? -23.406 8.742 1.734 1 89.25 91 ASP A CA 1
ATOM 724 C C . ASP A 1 91 ? -23.297 7.273 1.327 1 89.25 91 ASP A C 1
ATOM 726 O O . ASP A 1 91 ? -23.797 6.391 2.033 1 89.25 91 ASP A O 1
ATOM 730 N N . PHE A 1 92 ? -22.703 7.07 0.277 1 91.56 92 PHE A N 1
ATOM 731 C CA . PHE A 1 92 ? -22.531 5.707 -0.21 1 91.56 92 PHE A CA 1
ATOM 732 C C . PHE A 1 92 ? -21.641 4.902 0.739 1 91.56 92 PHE A C 1
ATOM 734 O O . PHE A 1 92 ? -22.047 3.834 1.207 1 91.56 92 PHE A O 1
ATOM 741 N N . TRP A 1 93 ? -20.484 5.453 1.078 1 90.56 93 TRP A N 1
ATOM 742 C CA . TRP A 1 93 ? -19.5 4.727 1.886 1 90.56 93 TRP A CA 1
ATOM 743 C C . TRP A 1 93 ? -20 4.559 3.318 1 90.56 93 TRP A C 1
ATOM 745 O O . TRP A 1 93 ? -19.75 3.529 3.951 1 90.56 93 TRP A O 1
ATOM 755 N N . ALA A 1 94 ? -20.688 5.543 3.799 1 87.19 94 ALA A N 1
ATOM 756 C CA . ALA A 1 94 ? -21.172 5.523 5.18 1 87.19 94 ALA A CA 1
ATOM 757 C C . ALA A 1 94 ? -22.328 4.551 5.34 1 87.19 94 ALA A C 1
ATOM 759 O O . ALA A 1 94 ? -22.531 3.977 6.414 1 87.19 94 ALA A O 1
ATOM 760 N N . ASN A 1 95 ? -23.031 4.266 4.297 1 91.06 95 A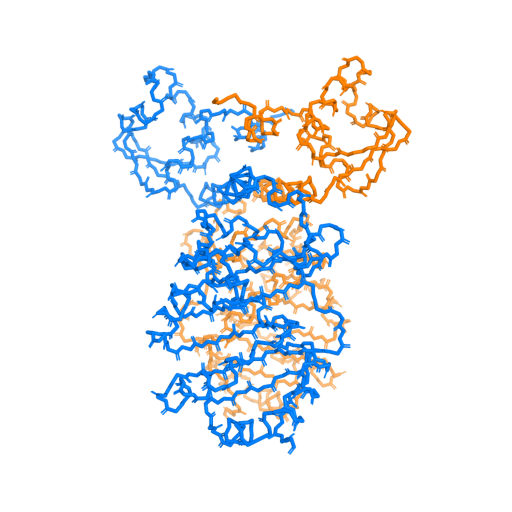SN A N 1
ATOM 761 C CA . ASN A 1 95 ? -24.266 3.496 4.422 1 91.06 95 ASN A CA 1
ATOM 762 C C . ASN A 1 95 ? -24.109 2.092 3.848 1 91.06 95 ASN A C 1
ATOM 764 O O . ASN A 1 95 ? -25.094 1.347 3.746 1 91.06 95 ASN A O 1
ATOM 768 N N . HIS A 1 96 ? -22.984 1.729 3.496 1 93.19 96 HIS A N 1
ATOM 769 C CA . HIS A 1 96 ? -22.781 0.399 2.936 1 93.19 96 HIS A CA 1
ATOM 770 C C . HIS A 1 96 ? -21.781 -0.398 3.77 1 93.19 96 HIS A C 1
ATOM 772 O O . HIS A 1 96 ? -20.938 0.182 4.453 1 93.19 96 HIS A O 1
ATOM 778 N N . LYS A 1 97 ? -21.938 -1.703 3.66 1 92.69 97 LYS A N 1
ATOM 779 C CA . LYS A 1 97 ? -21.016 -2.613 4.336 1 92.69 97 LYS A CA 1
ATOM 780 C C . LYS A 1 97 ? -19.688 -2.695 3.596 1 92.69 97 LYS A C 1
ATOM 782 O O . LYS A 1 97 ? -19.656 -2.953 2.391 1 92.69 97 LYS A O 1
ATOM 787 N N . LEU A 1 98 ? -18.656 -2.5 4.387 1 91.75 98 LEU A N 1
ATOM 788 C CA . LEU A 1 98 ? -17.328 -2.566 3.785 1 91.75 98 LEU A CA 1
ATOM 789 C C . LEU A 1 98 ? -16.594 -3.818 4.238 1 91.75 98 LEU A C 1
ATOM 791 O O . LEU A 1 98 ? -15.445 -4.047 3.84 1 91.75 98 LEU A O 1
ATOM 795 N N . ASP A 1 99 ? -17.219 -4.668 4.891 1 88.56 99 ASP A N 1
ATOM 796 C CA . ASP A 1 99 ? -16.625 -5.844 5.523 1 88.56 99 ASP A CA 1
ATOM 797 C C . ASP A 1 99 ? -16.141 -6.844 4.477 1 88.56 99 ASP A C 1
ATOM 799 O O . ASP A 1 99 ? -15.266 -7.668 4.754 1 88.56 99 ASP A O 1
ATOM 803 N N . GLY A 1 100 ? -16.719 -6.789 3.359 1 92.81 100 GLY A N 1
ATOM 804 C CA . GLY A 1 100 ? -16.312 -7.699 2.305 1 92.81 100 GLY A CA 1
ATOM 805 C C . GLY A 1 100 ? -14.977 -7.32 1.684 1 92.81 100 GLY A C 1
ATOM 806 O O . GLY A 1 100 ? -14.352 -8.133 0.995 1 92.81 100 GLY A O 1
ATOM 807 N N . ILE A 1 101 ? -14.555 -6.121 1.887 1 95 101 ILE A N 1
ATOM 808 C CA . ILE A 1 101 ? -13.266 -5.652 1.38 1 95 101 ILE A CA 1
ATOM 809 C C . ILE A 1 101 ? -12.172 -5.93 2.408 1 95 101 ILE A C 1
ATOM 811 O O . ILE A 1 101 ? -12.258 -5.477 3.553 1 95 101 ILE A O 1
ATOM 815 N N . PRO A 1 102 ? -11.195 -6.707 1.951 1 92.19 102 PRO A N 1
ATOM 816 C CA . PRO A 1 102 ? -10.125 -6.957 2.916 1 92.19 102 PRO A CA 1
ATOM 817 C C . PRO A 1 102 ? -9.422 -5.68 3.359 1 92.19 102 PRO A C 1
ATOM 819 O O . PRO A 1 102 ? -9.336 -4.719 2.59 1 92.19 102 PRO A O 1
ATOM 822 N N . LEU A 1 103 ? -8.828 -5.727 4.52 1 83.5 103 LEU A N 1
ATOM 823 C CA . LEU A 1 103 ? -8.289 -4.547 5.191 1 83.5 103 LEU A CA 1
ATOM 824 C C . LEU A 1 103 ? -7.211 -3.885 4.344 1 83.5 103 LEU A C 1
ATOM 826 O O . LEU A 1 103 ? -7.172 -2.656 4.23 1 83.5 103 LEU A O 1
ATOM 830 N N . TYR A 1 104 ? -6.328 -4.691 3.771 1 84.19 104 TYR A N 1
ATOM 831 C CA . TYR A 1 104 ? -5.219 -4.117 3.021 1 84.19 104 TYR A CA 1
ATOM 832 C C . TYR A 1 104 ? -5.719 -3.371 1.791 1 84.19 104 TYR A C 1
ATOM 834 O O . TYR A 1 104 ? -5.07 -2.434 1.319 1 84.19 104 TYR A O 1
ATOM 842 N N . LEU A 1 105 ? -6.871 -3.732 1.249 1 92.69 105 LEU A N 1
ATOM 843 C CA . LEU A 1 105 ? -7.457 -3.014 0.121 1 92.69 105 LEU A CA 1
ATOM 844 C C . LEU A 1 105 ? -8.266 -1.815 0.602 1 92.69 105 LEU A C 1
ATOM 846 O O . LEU A 1 105 ? -8.344 -0.795 -0.087 1 92.69 105 LEU A O 1
ATOM 850 N N . LEU A 1 106 ? -8.898 -1.974 1.775 1 89.75 106 LEU A N 1
ATOM 851 C CA . LEU A 1 106 ? -9.609 -0.838 2.359 1 89.75 106 LEU A CA 1
ATOM 852 C C . LEU A 1 106 ? -8.656 0.33 2.596 1 89.75 106 LEU A C 1
ATOM 854 O O . LEU A 1 106 ? -9.023 1.488 2.381 1 89.75 106 LEU A O 1
ATOM 858 N N . LYS A 1 107 ? -7.469 -0.018 2.922 1 84.06 107 LYS A N 1
ATOM 859 C CA . LYS A 1 107 ? -6.438 0.991 3.135 1 84.06 107 LYS A CA 1
ATOM 860 C C . LYS A 1 107 ? -6.086 1.701 1.831 1 84.06 107 LYS A C 1
ATOM 862 O O . LYS A 1 107 ? -5.562 2.818 1.848 1 84.06 107 LYS A O 1
ATOM 867 N N . ARG A 1 108 ? -6.379 1.035 0.767 1 91.56 108 ARG A N 1
ATOM 868 C CA . ARG A 1 108 ? -6.07 1.556 -0.562 1 91.56 108 ARG A CA 1
ATOM 869 C C . ARG A 1 108 ? -7.32 2.115 -1.233 1 91.56 108 ARG A C 1
ATOM 871 O O . ARG A 1 108 ? -7.363 2.252 -2.459 1 91.56 108 ARG A O 1
ATOM 878 N N . ILE A 1 109 ? -8.312 2.471 -0.436 1 93.69 109 ILE A N 1
ATOM 879 C CA . ILE A 1 109 ? -9.602 2.891 -0.981 1 93.69 109 ILE A CA 1
ATOM 880 C C . ILE A 1 109 ? -9.422 4.172 -1.793 1 93.69 109 ILE A C 1
ATOM 882 O O . ILE A 1 109 ? -10.25 4.488 -2.65 1 93.69 109 ILE A O 1
ATOM 886 N N . GLY A 1 110 ? -8.352 4.918 -1.54 1 92.69 110 GLY A N 1
ATOM 887 C CA . GLY A 1 110 ? -8.055 6.121 -2.301 1 92.69 110 GLY A CA 1
ATOM 888 C C . GLY A 1 110 ? -7.809 5.848 -3.773 1 92.69 110 GLY A C 1
ATOM 889 O O . GLY A 1 110 ? -7.871 6.762 -4.598 1 92.69 110 GLY A O 1
ATOM 890 N N . GLU A 1 111 ? -7.473 4.629 -4.129 1 93.62 111 GLU A N 1
ATOM 891 C CA . GLU A 1 111 ? -7.238 4.246 -5.52 1 93.62 111 GLU A CA 1
ATOM 892 C C . GLU A 1 111 ? -8.539 4.234 -6.316 1 93.62 111 GLU A C 1
ATOM 894 O O . GLU A 1 111 ? -8.523 4.188 -7.547 1 93.62 111 GLU A O 1
ATOM 899 N N . LEU A 1 112 ? -9.664 4.328 -5.609 1 94.62 112 LEU A N 1
ATOM 900 C CA . LEU A 1 112 ? -10.969 4.387 -6.258 1 94.62 112 LEU A CA 1
ATOM 901 C C . LEU A 1 112 ? -11.438 5.832 -6.406 1 94.62 112 LEU A C 1
ATOM 903 O O . LEU A 1 112 ? -12.641 6.09 -6.52 1 94.62 112 LEU A O 1
ATOM 907 N N . LYS A 1 113 ? -10.469 6.648 -6.34 1 90 113 LYS A N 1
ATOM 908 C CA . LYS A 1 113 ? -10.797 8.062 -6.488 1 90 113 LYS A CA 1
ATOM 909 C C . LYS A 1 113 ? -11.391 8.352 -7.867 1 90 113 LYS A C 1
ATOM 911 O O . LYS A 1 113 ? -11.141 7.609 -8.82 1 90 113 LYS A O 1
ATOM 916 N N . HIS A 1 114 ? -12.281 9.328 -8.07 1 83.75 114 HIS A N 1
ATOM 917 C CA . HIS A 1 114 ? -12.938 9.766 -9.297 1 83.75 114 HIS A CA 1
ATOM 918 C C . HIS A 1 114 ? -13.898 8.703 -9.82 1 83.75 114 HIS A C 1
ATOM 920 O O . HIS A 1 114 ? -14.062 8.539 -11.031 1 83.75 114 HIS A O 1
ATOM 926 N N . SER A 1 115 ? -14.266 7.918 -8.969 1 86.88 115 SER A N 1
ATOM 927 C CA . SER A 1 115 ? -15.289 6.945 -9.336 1 86.88 115 SER A CA 1
ATOM 928 C C . SER A 1 115 ? -16.609 7.629 -9.648 1 86.88 115 SER A C 1
ATOM 930 O O . SER A 1 115 ? -16.859 8.758 -9.219 1 86.88 115 SER A O 1
ATOM 932 N N . THR A 1 116 ? -17.375 6.969 -10.438 1 85.25 116 THR A N 1
ATOM 933 C CA . THR A 1 116 ? -18.734 7.402 -10.727 1 85.25 116 THR A CA 1
ATOM 934 C C . THR A 1 116 ? -19.734 6.277 -10.469 1 85.25 116 THR A C 1
ATOM 936 O O . THR A 1 116 ? -19.344 5.129 -10.258 1 85.25 116 THR A O 1
ATOM 939 N N . PHE A 1 117 ? -20.969 6.703 -10.273 1 82.56 117 PHE A N 1
ATOM 940 C CA . PHE A 1 117 ? -22 5.684 -10.133 1 82.56 117 PHE A CA 1
ATOM 941 C C . PHE A 1 117 ? -22.5 5.238 -11.5 1 82.56 117 PHE A C 1
ATOM 943 O O . PHE A 1 117 ? -22.578 6.043 -12.438 1 82.56 117 PHE A O 1
ATOM 950 N N . THR A 1 118 ? -22.797 3.963 -11.539 1 75.62 118 THR A N 1
ATOM 951 C CA . THR A 1 118 ? -23.406 3.469 -12.766 1 75.62 118 THR A CA 1
ATOM 952 C C . THR A 1 118 ? -24.875 3.896 -12.844 1 75.62 118 THR A C 1
ATOM 954 O O . THR A 1 118 ? -25.547 3.996 -11.82 1 75.62 118 THR A O 1
ATOM 957 N N . LYS A 1 119 ? -25.234 4.594 -13.922 1 61.97 119 LYS A N 1
ATOM 958 C CA . LYS A 1 119 ? -26.641 4.93 -14.141 1 61.97 119 LYS A CA 1
ATOM 959 C C . LYS A 1 119 ? -27.406 3.732 -14.703 1 61.97 119 LYS A C 1
ATOM 961 O O . LYS A 1 119 ? -26.969 3.107 -15.672 1 61.97 119 LYS A O 1
ATOM 966 N N . PRO A 1 120 ? -28.453 3.211 -13.898 1 55.09 120 PRO A N 1
ATOM 967 C CA . PRO A 1 120 ? -29.234 2.143 -14.523 1 55.09 120 PRO A CA 1
ATOM 968 C C . PRO A 1 120 ? -29.953 2.598 -15.789 1 55.09 120 PRO A C 1
ATOM 970 O O . PRO A 1 120 ? -30.359 3.758 -15.891 1 55.09 120 PRO A O 1
ATOM 973 N N . LEU A 1 121 ? -29.719 2.16 -16.969 1 48.56 121 LEU A N 1
ATOM 974 C CA . LEU A 1 121 ? -30.5 2.564 -18.141 1 48.56 121 LEU A CA 1
ATOM 975 C C . LEU A 1 121 ? -31.984 2.557 -17.828 1 48.56 121 LEU A C 1
ATOM 977 O O . LEU A 1 121 ? -32.719 3.479 -18.219 1 48.56 121 LEU A O 1
ATOM 981 N N . ASP A 1 122 ? -32.531 1.32 -17.516 1 46.5 122 ASP A N 1
ATOM 982 C CA . ASP A 1 122 ? -33.938 1.185 -17.25 1 46.5 122 ASP A CA 1
ATOM 983 C C . ASP A 1 122 ? -34.219 1.122 -15.742 1 46.5 122 ASP A C 1
ATOM 985 O O . ASP A 1 122 ? -33.844 0.155 -15.078 1 46.5 122 ASP A O 1
ATOM 989 N N . GLU A 1 123 ? -34.438 2.189 -15.211 1 48 123 GLU A N 1
ATOM 990 C CA . GLU A 1 123 ? -34.812 2.324 -13.805 1 48 123 GLU A CA 1
ATOM 991 C C . GLU A 1 123 ? -35.719 1.184 -13.367 1 48 123 GLU A C 1
ATOM 993 O O . GLU A 1 123 ? -35.812 0.867 -12.18 1 48 123 GLU A O 1
ATOM 998 N N . SER A 1 124 ? -36.438 0.733 -14.297 1 43.94 124 SER A N 1
ATOM 999 C CA . SER A 1 124 ? -37.5 -0.217 -13.961 1 43.94 124 SER A CA 1
ATOM 1000 C C . SER A 1 124 ? -36.938 -1.639 -13.875 1 43.94 124 SER A C 1
ATOM 1002 O O . SER A 1 124 ? -37.625 -2.533 -13.336 1 43.94 124 SER A O 1
ATOM 1004 N N . SER A 1 125 ? -35.875 -1.867 -14.578 1 43.62 125 SER A N 1
ATOM 1005 C CA . SER A 1 125 ? -35.344 -3.221 -14.516 1 43.62 125 SER A CA 1
ATOM 1006 C C . SER A 1 125 ? -34.125 -3.289 -13.594 1 43.62 125 SER A C 1
ATOM 1008 O O . SER A 1 125 ? -33.125 -2.621 -13.828 1 43.62 125 SER A O 1
ATOM 1010 N N . MET A 1 126 ? -34.312 -3.502 -12.469 1 44.19 126 MET A N 1
ATOM 1011 C CA . MET A 1 126 ? -33.375 -3.604 -11.352 1 44.19 126 MET A CA 1
ATOM 1012 C C . MET A 1 126 ? -32.031 -4.184 -11.812 1 44.19 126 MET A C 1
ATOM 1014 O O . MET A 1 126 ? -30.984 -3.918 -11.203 1 44.19 126 MET A O 1
ATOM 1018 N N . PHE A 1 127 ? -32.062 -5.242 -12.688 1 45.72 127 PHE A N 1
ATOM 1019 C CA . PHE A 1 127 ? -30.891 -6.035 -13.023 1 45.72 127 PHE A CA 1
ATOM 1020 C C . PHE A 1 127 ? -30.453 -5.762 -14.453 1 45.72 127 PHE A C 1
ATOM 1022 O O . PHE A 1 127 ? -29.703 -6.555 -15.039 1 45.72 127 PHE A O 1
ATOM 1029 N N . SER A 1 128 ? -31.047 -4.855 -15.141 1 47.19 128 SER A N 1
ATOM 1030 C CA . SER A 1 128 ? -30.516 -4.754 -16.5 1 47.19 128 SER A CA 1
ATOM 1031 C C . SER A 1 128 ? -29.016 -4.484 -16.5 1 47.19 128 SER A C 1
ATOM 1033 O O . SER A 1 128 ? -28.547 -3.625 -15.758 1 47.19 128 SER A O 1
ATOM 1035 N N . PRO A 1 129 ? -28.391 -5.602 -16.969 1 53 129 PRO A N 1
ATOM 1036 C CA . PRO A 1 129 ? -26.969 -5.293 -17.109 1 53 129 PRO A CA 1
ATOM 1037 C C . PRO A 1 129 ? -26.719 -3.879 -17.625 1 53 129 PRO A C 1
ATOM 1039 O O . PRO A 1 129 ? -27.453 -3.393 -18.484 1 53 129 PRO A O 1
ATOM 1042 N N . HIS A 1 130 ? -26.078 -3.068 -16.922 1 59.06 130 HIS A N 1
ATOM 1043 C CA . HIS A 1 130 ? -25.734 -1.688 -17.234 1 59.06 130 HIS A CA 1
ATOM 1044 C C . HIS A 1 130 ? -25.141 -1.581 -18.641 1 59.06 130 HIS A C 1
ATOM 1046 O O . HIS A 1 130 ? -24.344 -2.439 -19.047 1 59.06 130 HIS A O 1
ATOM 1052 N N . THR A 1 131 ? -25.969 -1.059 -19.516 1 61.53 131 THR A N 1
ATOM 1053 C CA . THR A 1 131 ? -25.531 -0.826 -20.891 1 61.53 131 THR A CA 1
ATOM 1054 C C . THR A 1 131 ? -24.031 -0.515 -20.938 1 61.53 131 THR A C 1
ATOM 1056 O O . THR A 1 131 ? -23.297 -1.104 -21.719 1 61.53 131 THR A O 1
ATOM 1059 N N . GLU A 1 132 ? -23.703 0.261 -20.078 1 64.81 132 GLU A N 1
ATOM 1060 C CA . GLU A 1 132 ? -22.312 0.661 -20.094 1 64.81 132 GLU A CA 1
ATOM 1061 C C . GLU A 1 132 ? -21.391 -0.49 -19.672 1 64.81 132 GLU A C 1
ATOM 1063 O O . GLU A 1 132 ? -20.312 -0.678 -20.234 1 64.81 132 GLU A O 1
ATOM 1068 N N . PHE A 1 133 ? -22.016 -1.212 -18.828 1 71.5 133 PHE A N 1
ATOM 1069 C CA . PHE A 1 133 ? -21.266 -2.357 -18.312 1 71.5 133 PHE A CA 1
ATOM 1070 C C . PHE A 1 133 ? -21.031 -3.379 -19.422 1 71.5 133 PHE A C 1
ATOM 1072 O O . PHE A 1 133 ? -19.891 -3.795 -19.656 1 71.5 133 PHE A O 1
ATOM 1079 N N . VAL A 1 134 ? -22.031 -3.686 -20.141 1 74.94 134 VAL A N 1
ATOM 1080 C CA . VAL A 1 134 ? -21.984 -4.691 -21.203 1 74.94 134 VAL A CA 1
ATOM 1081 C C . VAL A 1 134 ? -21.109 -4.18 -22.359 1 74.94 134 VAL A C 1
ATOM 1083 O O . VAL A 1 134 ? -20.312 -4.926 -22.906 1 74.94 134 VAL A O 1
ATOM 1086 N N . GLU A 1 135 ? -21.328 -2.92 -22.609 1 76.5 135 GLU A N 1
ATOM 1087 C CA . GLU A 1 135 ? -20.562 -2.328 -23.703 1 76.5 135 GLU A CA 1
ATOM 1088 C C . GLU A 1 135 ? -19.078 -2.348 -23.406 1 76.5 135 GLU A C 1
ATOM 1090 O O . GLU A 1 135 ? -18.266 -2.633 -24.281 1 76.5 135 GLU A O 1
ATOM 1095 N N . ASN A 1 136 ? -18.75 -2.146 -22.281 1 80.19 136 ASN A N 1
ATOM 1096 C CA . ASN A 1 136 ? -17.344 -2.072 -21.891 1 80.19 136 ASN A CA 1
ATOM 1097 C C . ASN A 1 136 ? -16.719 -3.459 -21.797 1 80.19 136 ASN A C 1
ATOM 1099 O O . ASN A 1 136 ? -15.555 -3.641 -22.156 1 80.19 136 ASN A O 1
ATOM 1103 N N . ILE A 1 137 ? -17.484 -4.348 -21.375 1 83.12 137 ILE A N 1
ATOM 1104 C CA . ILE A 1 137 ? -17 -5.711 -21.25 1 83.12 137 ILE A CA 1
ATOM 1105 C C . ILE A 1 137 ? -16.688 -6.27 -22.641 1 83.12 137 ILE A C 1
ATOM 1107 O O . ILE A 1 137 ? -15.68 -6.957 -22.828 1 83.12 137 ILE A O 1
ATOM 1111 N N . SER A 1 138 ? -17.531 -5.918 -23.578 1 82.88 138 SER A N 1
ATOM 1112 C CA . SER A 1 138 ? -17.391 -6.457 -24.922 1 82.88 138 SER A CA 1
ATOM 1113 C C . SER A 1 138 ? -16.062 -6.027 -25.547 1 82.88 138 SER A C 1
ATOM 1115 O O . SER A 1 138 ? -15.57 -6.684 -26.469 1 82.88 138 SER A O 1
ATOM 1117 N N . LYS A 1 139 ? -15.531 -5.023 -25.031 1 87.12 139 LYS A N 1
ATOM 1118 C CA . LYS A 1 139 ? -14.289 -4.484 -25.578 1 87.12 139 LYS A CA 1
ATOM 1119 C C . LYS A 1 139 ? -13.086 -4.91 -24.734 1 87.12 139 LYS A C 1
ATOM 1121 O O . LYS A 1 139 ? -11.945 -4.559 -25.047 1 87.12 139 LYS A O 1
ATOM 1126 N N . SER A 1 140 ? -13.297 -5.652 -23.797 1 92.19 140 SER A N 1
ATOM 1127 C CA . SER A 1 140 ? -12.258 -5.988 -22.844 1 92.19 140 SER A CA 1
ATOM 1128 C C . SER A 1 140 ? -11.523 -7.266 -23.25 1 92.19 140 SER A C 1
ATOM 1130 O O . SER A 1 140 ? -12.055 -8.078 -24 1 92.19 140 SER A O 1
ATOM 1132 N N . LYS A 1 141 ? -10.297 -7.426 -22.812 1 95.12 141 LYS A N 1
ATOM 1133 C CA . LYS A 1 141 ? -9.492 -8.625 -23.031 1 95.12 141 LYS A CA 1
ATOM 1134 C C . LYS A 1 141 ? -9.82 -9.703 -22 1 95.12 141 LYS A C 1
ATOM 1136 O O . LYS A 1 141 ? -9.68 -10.898 -22.281 1 95.12 141 LYS A O 1
ATOM 1141 N N . PHE A 1 142 ? -10.219 -9.258 -20.875 1 97.25 142 PHE A N 1
ATOM 1142 C CA . PHE A 1 142 ? -10.594 -10.211 -19.844 1 97.25 142 PHE A CA 1
ATOM 1143 C C . PHE A 1 142 ? -11.664 -9.617 -18.922 1 97.25 142 PHE A C 1
ATOM 1145 O O . PHE A 1 142 ? -11.875 -8.406 -18.906 1 97.25 142 PHE A O 1
ATOM 1152 N N . VAL A 1 143 ? -12.336 -10.516 -18.266 1 96.12 143 VAL A N 1
ATOM 1153 C CA . VAL A 1 143 ? -13.289 -10.148 -17.219 1 96.12 143 VAL A CA 1
ATOM 1154 C C . VAL A 1 143 ? -13.078 -11.047 -16 1 96.12 143 VAL A C 1
ATOM 1156 O O . VAL A 1 143 ? -13.086 -12.273 -16.109 1 96.12 143 VAL A O 1
ATOM 1159 N N . LYS A 1 144 ? -12.867 -10.43 -14.852 1 97.88 144 LYS A N 1
ATOM 1160 C CA . LYS A 1 144 ? -12.844 -11.102 -13.555 1 97.88 144 LYS A CA 1
ATOM 1161 C C . LYS A 1 144 ? -13.992 -10.641 -12.672 1 97.88 144 LYS A C 1
ATOM 1163 O O . LYS A 1 144 ? -14.039 -9.477 -12.258 1 97.88 144 LYS A O 1
ATOM 1168 N N . GLY A 1 145 ? -14.859 -11.57 -12.406 1 96.38 145 GLY A N 1
ATOM 1169 C CA . GLY A 1 145 ? -16.094 -11.188 -11.734 1 96.38 145 GLY A CA 1
ATOM 1170 C C . GLY A 1 145 ? -16.297 -11.906 -10.414 1 96.38 145 GLY A C 1
ATOM 1171 O O . GLY A 1 145 ? -15.922 -13.078 -10.273 1 96.38 145 GLY A O 1
ATOM 1172 N N . ILE A 1 146 ? -16.828 -11.227 -9.469 1 97.25 146 ILE A N 1
ATOM 1173 C CA . ILE A 1 146 ? -17.281 -11.742 -8.18 1 97.25 146 ILE A CA 1
ATOM 1174 C C . ILE A 1 146 ? -18.75 -11.414 -7.973 1 97.25 146 ILE A C 1
ATOM 1176 O O . ILE A 1 146 ? -19.156 -10.25 -8.039 1 97.25 146 ILE A O 1
ATOM 1180 N N . SER A 1 147 ? -19.547 -12.43 -7.734 1 93.69 147 SER A N 1
ATOM 1181 C CA . SER A 1 147 ? -20.969 -12.125 -7.586 1 93.69 147 SER A CA 1
ATOM 1182 C C . SER A 1 147 ? -21.641 -13.07 -6.59 1 93.69 147 SER A C 1
ATOM 1184 O O . SER A 1 147 ? -21.547 -14.297 -6.734 1 93.69 147 SER A O 1
ATOM 1186 N N . PRO A 1 148 ? -22.312 -12.516 -5.645 1 93.56 148 PRO A N 1
ATOM 1187 C CA . PRO A 1 148 ? -23.094 -13.336 -4.723 1 93.56 148 PRO A CA 1
ATOM 1188 C C . PRO A 1 148 ? -24.469 -13.695 -5.27 1 93.56 148 PRO A C 1
ATOM 1190 O O . PRO A 1 148 ? -25.25 -14.391 -4.605 1 93.56 148 PRO A O 1
ATOM 1193 N N . PHE A 1 149 ? -24.781 -13.32 -6.445 1 89.62 149 PHE A N 1
ATOM 1194 C CA . PHE A 1 149 ? -26.078 -13.609 -7.055 1 89.62 149 PHE A CA 1
ATOM 1195 C C . PHE A 1 149 ? -25.938 -13.883 -8.547 1 89.62 149 PHE A C 1
ATOM 1197 O O . PHE A 1 149 ? -24.875 -13.625 -9.125 1 89.62 149 PHE A O 1
ATOM 1204 N N . ILE A 1 150 ? -26.953 -14.461 -9.078 1 87.19 150 ILE A N 1
ATOM 1205 C CA . ILE A 1 150 ? -26.938 -14.773 -10.5 1 87.19 150 ILE A CA 1
ATOM 1206 C C . ILE A 1 150 ? -28.047 -13.984 -11.211 1 87.19 150 ILE A C 1
ATOM 1208 O O . ILE A 1 150 ? -29.141 -13.836 -10.68 1 87.19 150 ILE A O 1
ATOM 1212 N N . HIS A 1 151 ? -27.562 -13.328 -12.203 1 81.44 151 HIS A N 1
ATOM 1213 C CA . HIS A 1 151 ? -28.531 -12.758 -13.141 1 81.44 151 HIS A CA 1
ATOM 1214 C C . HIS A 1 151 ? -28.812 -13.719 -14.289 1 81.44 151 HIS A C 1
ATOM 1216 O O . HIS A 1 151 ? -27.891 -14.281 -14.883 1 81.44 151 HIS A O 1
ATOM 1222 N N . PRO A 1 152 ? -30.031 -13.883 -14.594 1 83.19 152 PRO A N 1
ATOM 1223 C CA . PRO A 1 152 ? -30.406 -14.883 -15.594 1 83.19 152 PRO A CA 1
ATOM 1224 C C . PRO A 1 152 ? -29.734 -14.648 -16.938 1 83.19 152 PRO A C 1
ATOM 1226 O O . PRO A 1 152 ? -29.531 -15.594 -17.703 1 83.19 152 PRO A O 1
ATOM 1229 N N . LEU A 1 153 ? -29.391 -13.516 -17.219 1 81.56 153 LEU A N 1
ATOM 1230 C CA . LEU A 1 153 ? -28.797 -13.18 -18.516 1 81.56 153 LEU A CA 1
ATOM 1231 C C . LEU A 1 153 ? -27.281 -13.43 -18.484 1 81.56 153 LEU A C 1
ATOM 1233 O O . LEU A 1 153 ? -26.641 -13.484 -19.547 1 81.56 153 LEU A O 1
ATOM 1237 N N . TYR A 1 154 ? -26.688 -13.625 -17.391 1 85.25 154 TYR A N 1
ATOM 1238 C CA . TYR A 1 154 ? -25.25 -13.578 -17.25 1 85.25 154 TYR A CA 1
ATOM 1239 C C . TYR A 1 154 ? -24.609 -14.859 -17.781 1 85.25 154 TYR A C 1
ATOM 1241 O O . TYR A 1 154 ? -23.609 -14.812 -18.516 1 85.25 154 TYR A O 1
ATOM 1249 N N . PRO A 1 155 ? -25.234 -15.977 -17.516 1 88.94 155 PRO A N 1
ATOM 1250 C CA . PRO A 1 155 ? -24.578 -17.188 -18 1 88.94 155 PRO A CA 1
ATOM 1251 C C . PRO A 1 155 ? -24.438 -17.203 -19.531 1 88.94 155 PRO A C 1
ATOM 1253 O O . PRO A 1 155 ? -23.344 -17.484 -20.047 1 88.94 155 PRO A O 1
ATOM 1256 N N . GLU A 1 156 ? -25.484 -16.875 -20.172 1 89.31 156 GLU A N 1
ATOM 1257 C CA . GLU A 1 156 ? -25.422 -16.828 -21.641 1 89.31 156 GLU A CA 1
ATOM 1258 C C . GLU A 1 156 ? -24.484 -15.711 -22.109 1 89.31 156 GLU A C 1
ATOM 1260 O O . GLU A 1 156 ? -23.75 -15.891 -23.078 1 89.31 156 GLU A O 1
ATOM 1265 N N . MET A 1 157 ? -24.547 -14.68 -21.531 1 88.06 157 MET A N 1
ATOM 1266 C CA . MET A 1 157 ? -23.734 -13.523 -21.891 1 88.06 157 MET A CA 1
ATOM 1267 C C . MET A 1 157 ? -22.25 -13.836 -21.75 1 88.06 157 MET A C 1
ATOM 1269 O O . MET A 1 157 ? -21.469 -13.602 -22.672 1 88.06 157 MET A O 1
ATOM 1273 N N . PHE A 1 158 ? -21.875 -14.336 -20.625 1 91.62 158 PHE A N 1
ATOM 1274 C CA . PHE A 1 158 ? -20.469 -14.609 -20.375 1 91.62 158 PHE A CA 1
ATOM 1275 C C . PHE A 1 158 ? -19.969 -15.727 -21.281 1 91.62 158 PHE A C 1
ATOM 1277 O O . PHE A 1 158 ? -18.797 -15.727 -21.688 1 91.62 158 PHE A O 1
ATOM 1284 N N . LEU A 1 159 ? -20.875 -16.703 -21.578 1 94.06 159 LEU A N 1
ATOM 1285 C CA . LEU A 1 159 ? -20.516 -17.734 -22.531 1 94.06 159 LEU A CA 1
ATOM 1286 C C . LEU A 1 159 ? -20.203 -17.109 -23.906 1 94.06 159 LEU A C 1
ATOM 1288 O O . LEU A 1 159 ? -19.188 -17.438 -24.516 1 94.06 159 LEU A O 1
ATOM 1292 N N . ASN A 1 160 ? -21.078 -16.25 -24.297 1 93.19 160 ASN A N 1
ATOM 1293 C CA . ASN A 1 160 ? -20.891 -15.578 -25.578 1 93.19 160 ASN A CA 1
ATOM 1294 C C . ASN A 1 160 ? -19.578 -14.805 -25.625 1 93.19 160 ASN A C 1
ATOM 1296 O O . ASN A 1 160 ? -18.859 -14.844 -26.625 1 93.19 160 ASN A O 1
ATOM 1300 N N . PHE A 1 161 ? -19.281 -14.094 -24.625 1 93.31 161 PHE A N 1
ATOM 1301 C CA . PHE A 1 161 ? -18.047 -13.336 -24.547 1 93.31 161 PHE A CA 1
ATOM 1302 C C . PHE A 1 161 ? -16.844 -14.266 -24.594 1 93.31 161 PHE A C 1
ATOM 1304 O O . PHE A 1 161 ? -15.844 -13.969 -25.266 1 93.31 161 PHE A O 1
ATOM 1311 N N . ALA A 1 162 ? -16.922 -15.336 -23.891 1 95.5 162 ALA A N 1
ATOM 1312 C CA . ALA A 1 162 ? -15.836 -16.312 -23.875 1 95.5 162 ALA A CA 1
ATOM 1313 C C . ALA A 1 162 ? -15.594 -16.891 -25.266 1 95.5 162 ALA A C 1
ATOM 1315 O O . ALA A 1 162 ? -14.445 -17.047 -25.688 1 95.5 162 ALA A O 1
ATOM 1316 N N . GLU A 1 163 ? -16.609 -17.172 -25.953 1 95.44 163 GLU A N 1
ATOM 1317 C CA . GLU A 1 163 ? -16.516 -17.734 -27.297 1 95.44 163 GLU A CA 1
ATOM 1318 C C . GLU A 1 163 ? -15.875 -16.734 -28.266 1 95.44 163 GLU A C 1
ATOM 1320 O O . GLU A 1 163 ? -15.273 -17.125 -29.266 1 95.44 163 GLU A O 1
ATOM 1325 N N . ARG A 1 164 ? -16 -15.555 -27.938 1 93.38 164 ARG A N 1
ATOM 1326 C CA . ARG A 1 164 ? -15.422 -14.5 -28.766 1 93.38 164 ARG A CA 1
ATOM 1327 C C . ARG A 1 164 ? -13.953 -14.281 -28.406 1 93.38 164 ARG A C 1
ATOM 1329 O O . ARG A 1 164 ? -13.297 -13.406 -28.969 1 93.38 164 ARG A O 1
ATOM 1336 N N . GLY A 1 165 ? -13.516 -14.953 -27.328 1 94.12 165 GLY A N 1
ATOM 1337 C CA . GLY A 1 165 ? -12.086 -14.93 -27.062 1 94.12 165 GLY A CA 1
ATOM 1338 C C . GLY A 1 165 ? -11.727 -14.148 -25.812 1 94.12 165 GLY A C 1
ATOM 1339 O O . GLY A 1 165 ? -10.547 -14.008 -25.484 1 94.12 165 GLY A O 1
ATOM 1340 N N . ILE A 1 166 ? -12.703 -13.586 -25.188 1 95.69 166 ILE A N 1
ATOM 1341 C CA . ILE A 1 166 ? -12.445 -12.859 -23.953 1 95.69 166 ILE A CA 1
ATOM 1342 C C . ILE A 1 166 ? -12.188 -13.852 -22.812 1 95.69 166 ILE A C 1
ATOM 1344 O O . ILE A 1 166 ? -12.93 -14.82 -22.641 1 95.69 166 ILE A O 1
ATOM 1348 N N . ASP A 1 167 ? -11.156 -13.656 -22.016 1 97.69 167 ASP A N 1
ATOM 1349 C CA . ASP A 1 167 ? -10.891 -14.5 -20.844 1 97.69 167 ASP A CA 1
ATOM 1350 C C . ASP A 1 167 ? -11.859 -14.188 -19.703 1 97.69 167 ASP A C 1
ATOM 1352 O O . ASP A 1 167 ? -11.945 -13.047 -19.25 1 97.69 167 ASP A O 1
ATOM 1356 N N . ILE A 1 168 ? -12.555 -15.195 -19.281 1 96.69 168 ILE A N 1
ATOM 1357 C CA . ILE A 1 168 ? -13.57 -14.961 -18.266 1 96.69 168 ILE A CA 1
ATOM 1358 C C . ILE A 1 168 ? -13.258 -15.797 -17.016 1 96.69 168 ILE A C 1
ATOM 1360 O O . ILE A 1 168 ? -13.078 -17.016 -17.109 1 96.69 168 ILE A O 1
ATOM 1364 N N . SER A 1 169 ? -13.133 -15.164 -15.875 1 98 169 SER A N 1
ATOM 1365 C CA . SER A 1 169 ? -12.969 -15.82 -14.578 1 98 169 SER A CA 1
ATOM 1366 C C . SER A 1 169 ? -14.016 -15.328 -13.578 1 98 169 SER A C 1
ATOM 1368 O O . SER A 1 169 ? -14.109 -14.133 -13.305 1 98 169 SER A O 1
ATOM 1370 N N . LEU A 1 170 ? -14.758 -16.234 -13.047 1 97.12 170 LEU A N 1
ATOM 1371 C CA . LEU A 1 170 ? -15.867 -15.852 -12.172 1 97.12 170 LEU A CA 1
ATOM 1372 C C . LEU A 1 170 ? -15.734 -16.531 -10.812 1 97.12 170 LEU A C 1
ATOM 1374 O O . LEU A 1 170 ? -15.312 -17.672 -10.727 1 97.12 170 LEU A O 1
ATOM 1378 N N . ILE A 1 171 ? -16.062 -15.789 -9.812 1 98.12 171 ILE A N 1
ATOM 1379 C CA . ILE A 1 171 ? -16.203 -16.312 -8.461 1 98.12 171 ILE A CA 1
ATOM 1380 C C . ILE A 1 171 ? -17.656 -16.141 -7.996 1 98.12 171 ILE A C 1
ATOM 1382 O O . ILE A 1 171 ? -18.188 -15.039 -8 1 98.12 171 ILE A O 1
ATOM 1386 N N . VAL A 1 172 ? -18.281 -17.234 -7.594 1 97 172 VAL A N 1
ATOM 1387 C CA . VAL A 1 172 ? -19.672 -17.188 -7.148 1 97 172 VAL A CA 1
ATOM 1388 C C . VAL A 1 172 ? -19.812 -17.922 -5.809 1 97 172 VAL A C 1
ATOM 1390 O O . VAL A 1 172 ? -18.828 -18.453 -5.285 1 97 172 VAL A O 1
ATOM 1393 N N . THR A 1 173 ? -21 -17.828 -5.227 1 96.75 173 THR A N 1
ATOM 1394 C CA . THR A 1 173 ? -21.281 -18.547 -3.99 1 96.75 173 THR A CA 1
ATOM 1395 C C . THR A 1 173 ? -21.875 -19.906 -4.285 1 96.75 173 THR A C 1
ATOM 1397 O O . THR A 1 173 ? -22.25 -20.203 -5.426 1 96.75 173 THR A O 1
ATOM 1400 N N . GLU A 1 174 ? -21.938 -20.734 -3.264 1 96.31 174 GLU A N 1
ATOM 1401 C CA . GLU A 1 174 ? -22.469 -22.094 -3.42 1 96.31 174 GLU A CA 1
ATOM 1402 C C . GLU A 1 174 ? -23.906 -22.062 -3.898 1 96.31 174 GLU A C 1
ATOM 1404 O O . GLU A 1 174 ? -24.281 -22.797 -4.824 1 96.31 174 GLU A O 1
ATOM 1409 N N . PRO A 1 175 ? -24.734 -21.25 -3.369 1 95.5 175 PRO A N 1
ATOM 1410 C CA . PRO A 1 175 ? -26.109 -21.203 -3.861 1 95.5 175 PRO A CA 1
ATOM 1411 C C . PRO A 1 175 ? -26.203 -20.797 -5.332 1 95.5 175 PRO A C 1
ATOM 1413 O O . PRO A 1 175 ? -27.031 -21.312 -6.074 1 95.5 175 PRO A O 1
ATOM 1416 N N . VAL A 1 176 ? -25.344 -19.906 -5.727 1 94.88 176 VAL A N 1
ATOM 1417 C CA . VAL A 1 176 ? -25.344 -19.469 -7.113 1 94.88 176 VAL A CA 1
ATOM 1418 C C . VAL A 1 176 ? -24.891 -20.594 -8.023 1 94.88 176 VAL A C 1
ATOM 1420 O O . VAL A 1 176 ? -25.469 -20.828 -9.094 1 94.88 176 VAL A O 1
ATOM 1423 N N . LEU A 1 177 ? -23.891 -21.312 -7.648 1 95.62 177 LEU A N 1
ATOM 1424 C CA . LEU A 1 177 ? -23.422 -22.453 -8.422 1 95.62 177 LEU A CA 1
ATOM 1425 C C . LEU A 1 177 ? -24.531 -23.484 -8.602 1 95.62 177 LEU A C 1
ATOM 1427 O O . LEU A 1 177 ? -24.703 -24.031 -9.688 1 95.62 177 LEU A O 1
ATOM 1431 N N . GLU A 1 178 ? -25.219 -23.766 -7.539 1 95.38 178 GLU A N 1
ATOM 1432 C CA . GLU A 1 178 ? -26.312 -24.734 -7.598 1 95.38 178 GLU A CA 1
ATOM 1433 C C . GLU A 1 178 ? -27.375 -24.312 -8.602 1 95.38 178 GLU A C 1
ATOM 1435 O O . GLU A 1 178 ? -27.891 -25.125 -9.352 1 95.38 178 GLU A O 1
ATOM 1440 N N . ARG A 1 179 ? -27.672 -23.062 -8.578 1 94.12 179 ARG A N 1
ATOM 1441 C CA . ARG A 1 179 ? -28.625 -22.531 -9.547 1 94.12 179 ARG A CA 1
ATOM 1442 C C . ARG A 1 179 ? -28.094 -22.641 -10.969 1 94.12 179 ARG A C 1
ATOM 1444 O O . ARG A 1 179 ? -28.844 -22.953 -11.898 1 94.12 179 ARG A O 1
ATOM 1451 N N . MET A 1 180 ? -26.828 -22.391 -11.117 1 93.06 180 MET A N 1
ATOM 1452 C CA . MET A 1 180 ? -26.188 -22.531 -12.43 1 93.06 180 MET A CA 1
ATOM 1453 C C . MET A 1 180 ? -26.281 -23.969 -12.93 1 93.06 180 MET A C 1
ATOM 1455 O O . MET A 1 180 ? -26.562 -24.203 -14.109 1 93.06 180 MET A O 1
ATOM 1459 N N . LYS A 1 181 ? -26.172 -24.906 -12.055 1 93.44 181 LYS A N 1
ATOM 1460 C CA . LYS A 1 181 ? -26.219 -26.328 -12.398 1 93.44 181 LYS A CA 1
ATOM 1461 C C . LYS A 1 181 ? -27.625 -26.75 -12.789 1 93.44 181 LYS A C 1
ATOM 1463 O O . LYS A 1 181 ? -27.812 -27.578 -13.688 1 93.44 181 LYS A O 1
ATOM 1468 N N . THR A 1 182 ? -28.562 -26.141 -12.148 1 94.31 182 THR A N 1
ATOM 1469 C CA . THR A 1 182 ? -29.922 -26.609 -12.312 1 94.31 182 THR A CA 1
ATOM 1470 C C . THR A 1 182 ? -30.625 -25.844 -13.43 1 94.31 182 THR A C 1
ATOM 1472 O O . THR A 1 182 ? -31.375 -26.422 -14.219 1 94.31 182 THR A O 1
ATOM 1475 N N . GLU A 1 183 ? -30.375 -24.531 -13.523 1 94 183 GLU A N 1
ATOM 1476 C CA . GLU A 1 183 ? -31.125 -23.688 -14.438 1 94 183 GLU A CA 1
ATOM 1477 C C . GLU A 1 183 ? -30.359 -23.406 -15.719 1 94 183 GLU A C 1
ATOM 1479 O O . GLU A 1 183 ? -30.938 -23.078 -16.75 1 94 183 GLU A O 1
ATOM 1484 N N . PHE A 1 184 ? -29.078 -23.547 -15.68 1 94.19 184 PHE A N 1
ATOM 1485 C CA . PHE A 1 184 ? -28.266 -23.125 -16.828 1 94.19 184 PHE A CA 1
ATOM 1486 C C . PHE A 1 184 ? -27.203 -24.172 -17.141 1 94.19 184 PHE A C 1
ATOM 1488 O O . PHE A 1 184 ? -26.094 -23.828 -17.531 1 94.19 184 PHE A O 1
ATOM 1495 N N . ARG A 1 185 ? -27.484 -25.453 -16.953 1 93.69 185 ARG A N 1
ATOM 1496 C CA . ARG A 1 185 ? -26.5 -26.531 -17.047 1 93.69 185 ARG A CA 1
ATOM 1497 C C . ARG A 1 185 ? -25.875 -26.562 -18.438 1 93.69 185 ARG A C 1
ATOM 1499 O O . ARG A 1 185 ? -24.656 -26.656 -18.562 1 93.69 185 ARG A O 1
ATOM 1506 N N . PRO A 1 186 ? -26.656 -26.453 -19.547 1 94.69 186 PRO A N 1
ATOM 1507 C CA . PRO A 1 186 ? -26.031 -26.5 -20.875 1 94.69 186 PRO A CA 1
ATOM 1508 C C . PRO A 1 186 ? -25.031 -25.375 -21.109 1 94.69 186 PRO A C 1
ATOM 1510 O O . PRO A 1 186 ? -23.938 -25.625 -21.625 1 94.69 186 PRO A O 1
ATOM 1513 N N . GLU A 1 187 ? -25.406 -24.234 -20.734 1 94.06 187 GLU A N 1
ATOM 1514 C CA . GLU A 1 187 ? -24.516 -23.078 -20.891 1 94.06 187 GLU A CA 1
ATOM 1515 C C . GLU A 1 187 ? -23.25 -23.25 -20.062 1 94.06 187 GLU A C 1
ATOM 1517 O O . GLU A 1 187 ? -22.156 -22.938 -20.516 1 94.06 187 GLU A O 1
ATOM 1522 N N . MET A 1 188 ? -23.406 -23.75 -18.844 1 94.88 188 MET A N 1
ATOM 1523 C CA . MET A 1 188 ? -22.281 -23.891 -17.922 1 94.88 188 MET A CA 1
ATOM 1524 C C . MET A 1 188 ? -21.312 -24.969 -18.391 1 94.88 188 MET A C 1
ATOM 1526 O O . MET A 1 188 ? -20.094 -24.828 -18.234 1 94.88 188 MET A O 1
ATOM 1530 N N . GLU A 1 189 ? -21.844 -26.047 -18.938 1 95.5 189 GLU A N 1
ATOM 1531 C CA . GLU A 1 189 ? -20.984 -27.109 -19.469 1 95.5 189 GLU A CA 1
ATOM 1532 C C . GLU A 1 189 ? -20.109 -26.594 -20.609 1 95.5 189 GLU A C 1
ATOM 1534 O O . GLU A 1 189 ? -18.906 -26.875 -20.656 1 95.5 189 GLU A O 1
ATOM 1539 N N . LYS A 1 190 ? -20.766 -25.844 -21.453 1 96.25 190 LYS A N 1
ATOM 1540 C CA . LYS A 1 190 ? -20.016 -25.25 -22.562 1 96.25 190 LYS A CA 1
ATOM 1541 C C . LYS A 1 190 ? -18.969 -24.266 -22.047 1 96.25 190 LYS A C 1
ATOM 1543 O O . LYS A 1 190 ? -17.844 -24.234 -22.547 1 96.25 190 LYS A O 1
ATOM 1548 N N . PHE A 1 191 ? -19.406 -23.484 -21.109 1 96.38 191 PHE A N 1
ATOM 1549 C CA . PHE A 1 191 ? -18.531 -22.469 -20.516 1 96.38 191 PHE A CA 1
ATOM 1550 C C . PHE A 1 191 ? -17.281 -23.125 -19.922 1 96.38 191 PHE A C 1
ATOM 1552 O O . PHE A 1 191 ? -16.172 -22.672 -20.172 1 96.38 191 PHE A O 1
ATOM 1559 N N . LEU A 1 192 ? -17.438 -24.188 -19.172 1 96 192 LEU A N 1
ATOM 1560 C CA . LEU A 1 192 ? -16.344 -24.844 -18.438 1 96 192 LEU A CA 1
ATOM 1561 C C . LEU A 1 192 ? -15.453 -25.625 -19.391 1 96 192 LEU A C 1
ATOM 1563 O O . LEU A 1 192 ? -14.32 -25.984 -19.047 1 96 192 LEU A O 1
ATOM 1567 N N . ALA A 1 193 ? -15.938 -25.906 -20.578 1 95.19 193 ALA A N 1
ATOM 1568 C CA . ALA A 1 193 ? -15.172 -26.656 -21.562 1 95.19 193 ALA A CA 1
ATOM 1569 C C . ALA A 1 193 ? -14.164 -25.766 -22.281 1 95.19 193 ALA A C 1
ATOM 1571 O O . ALA A 1 193 ? -13.219 -26.266 -22.891 1 95.19 193 ALA A O 1
ATOM 1572 N N . LEU A 1 194 ? -14.43 -24.5 -22.25 1 96.12 194 LEU A N 1
ATOM 1573 C CA . LEU A 1 194 ? -13.531 -23.562 -22.906 1 96.12 194 LEU A CA 1
ATOM 1574 C C . LEU A 1 194 ? -12.234 -23.406 -22.125 1 96.12 194 LEU A C 1
ATOM 1576 O O . LEU A 1 194 ? -12.242 -23.422 -20.891 1 96.12 194 LEU A O 1
ATOM 1580 N N . GLU A 1 195 ? -11.164 -23.094 -22.781 1 95.94 195 GLU A N 1
ATOM 1581 C CA . GLU A 1 195 ? -9.844 -23 -22.172 1 95.94 195 GLU A CA 1
ATOM 1582 C C . GLU A 1 195 ? -9.664 -21.641 -21.469 1 95.94 195 GLU A C 1
ATOM 1584 O O . GLU A 1 195 ? -8.844 -21.516 -20.562 1 95.94 195 GLU A O 1
ATOM 1589 N N . ASN A 1 196 ? -10.43 -20.641 -21.969 1 97.31 196 ASN A N 1
ATOM 1590 C CA . ASN A 1 196 ? -10.227 -19.297 -21.453 1 97.31 196 ASN A CA 1
ATOM 1591 C C . ASN A 1 196 ? -11.258 -18.922 -20.391 1 97.31 196 ASN A C 1
ATOM 1593 O O . ASN A 1 196 ? -11.531 -17.75 -20.172 1 97.31 196 ASN A O 1
ATOM 1597 N N . THR A 1 197 ? -11.859 -19.953 -19.844 1 97.31 197 THR A N 1
ATOM 1598 C CA . THR A 1 197 ? -12.844 -19.703 -18.797 1 97.31 197 THR A CA 1
ATOM 1599 C C . THR A 1 197 ? -12.453 -20.406 -17.5 1 97.31 197 THR A C 1
ATOM 1601 O O . THR A 1 197 ? -11.859 -21.484 -17.531 1 97.31 197 THR A O 1
ATOM 1604 N N . ARG A 1 198 ? -12.75 -19.75 -16.375 1 97.75 198 ARG A N 1
ATOM 1605 C CA . ARG A 1 198 ? -12.562 -20.344 -15.055 1 97.75 198 ARG A CA 1
ATOM 1606 C C . ARG A 1 198 ? -13.727 -19.969 -14.133 1 97.75 198 ARG A C 1
ATOM 1608 O O . ARG A 1 198 ? -14.25 -18.859 -14.188 1 97.75 198 ARG A O 1
ATOM 1615 N N . LEU A 1 199 ? -14.07 -20.938 -13.375 1 97.62 199 LEU A N 1
ATOM 1616 C CA . LEU A 1 199 ? -15.148 -20.734 -12.406 1 97.62 199 LEU A CA 1
ATOM 1617 C C . LEU A 1 199 ? -14.711 -21.172 -11.008 1 97.62 199 LEU A C 1
ATOM 1619 O O . LEU A 1 199 ? -14.125 -22.234 -10.844 1 97.62 199 LEU A O 1
ATOM 1623 N N . PHE A 1 200 ? -14.922 -20.266 -10.062 1 98.38 200 PHE A N 1
ATOM 1624 C CA . PHE A 1 200 ? -14.57 -20.547 -8.672 1 98.38 200 PHE A CA 1
ATOM 1625 C C . PHE A 1 200 ? -15.789 -20.391 -7.77 1 98.38 200 PHE A C 1
ATOM 1627 O O . PHE A 1 200 ? -16.719 -19.656 -8.094 1 98.38 200 PHE A O 1
ATOM 1634 N N . VAL A 1 201 ? -15.719 -21.125 -6.617 1 98.12 201 VAL A N 1
ATOM 1635 C CA . VAL A 1 201 ? -16.797 -21.047 -5.645 1 98.12 201 VAL A CA 1
ATOM 1636 C C . VAL A 1 201 ? -16.234 -20.656 -4.281 1 98.12 201 VAL A C 1
ATOM 1638 O O . VAL A 1 201 ? -15.312 -21.281 -3.775 1 98.12 201 VAL A O 1
ATOM 1641 N N . TYR A 1 202 ? -16.75 -19.562 -3.797 1 97.75 202 TYR A N 1
ATOM 1642 C CA . TYR A 1 202 ? -16.438 -19.094 -2.449 1 97.75 202 TYR A CA 1
ATOM 1643 C C . TYR A 1 202 ? -17.438 -19.641 -1.439 1 97.75 202 TYR A C 1
ATOM 1645 O O . TYR A 1 202 ? -18.641 -19.469 -1.601 1 97.75 202 TYR A O 1
ATOM 1653 N N . ASP A 1 203 ? -16.984 -20.266 -0.427 1 94.12 203 ASP A N 1
ATOM 1654 C CA . ASP A 1 203 ? -17.844 -21.078 0.442 1 94.12 203 ASP A CA 1
ATOM 1655 C C . ASP A 1 203 ? -18.375 -20.234 1.604 1 94.12 203 ASP A C 1
ATOM 1657 O O . ASP A 1 203 ? -19.109 -20.75 2.461 1 94.12 203 ASP A O 1
ATOM 1661 N N . LYS A 1 204 ? -18.016 -19.016 1.77 1 94.69 204 LYS A N 1
ATOM 1662 C CA . LYS A 1 204 ? -18.516 -18.141 2.828 1 94.69 204 LYS A CA 1
ATOM 1663 C C . LYS A 1 204 ? -19.438 -17.062 2.262 1 94.69 204 LYS A C 1
ATOM 1665 O O . LYS A 1 204 ? -19.844 -17.141 1.102 1 94.69 204 LYS A O 1
ATOM 1670 N N . GLU A 1 205 ? -19.922 -16.25 3.127 1 93.88 205 GLU A N 1
ATOM 1671 C CA . GLU A 1 205 ? -20.812 -15.164 2.715 1 93.88 205 GLU A CA 1
ATOM 1672 C C . GLU A 1 205 ? -20.047 -14.109 1.911 1 93.88 205 GLU A C 1
ATOM 1674 O O . GLU A 1 205 ? -19 -13.625 2.344 1 93.88 205 GLU A O 1
ATOM 1679 N N . LEU A 1 206 ? -20.547 -13.914 0.792 1 94.94 206 LEU A N 1
ATOM 1680 C CA . LEU A 1 206 ? -19.969 -12.883 -0.066 1 94.94 206 LEU A CA 1
ATOM 1681 C C . LEU A 1 206 ? -20.75 -11.57 0.088 1 94.94 206 LEU A C 1
ATOM 1683 O O . LEU A 1 206 ? -21.938 -11.508 -0.215 1 94.94 206 LEU A O 1
ATOM 1687 N N . LEU A 1 207 ? -20.094 -10.461 0.477 1 94.44 207 LEU A N 1
ATOM 1688 C CA . LEU A 1 207 ? -20.766 -9.227 0.865 1 94.44 207 LEU A CA 1
ATOM 1689 C C . LEU A 1 207 ? -20.484 -8.109 -0.133 1 94.44 207 LEU A C 1
ATOM 1691 O O . LEU A 1 207 ? -20.516 -6.93 0.222 1 94.44 207 LEU A O 1
ATOM 1695 N N . LEU A 1 208 ? -20.109 -8.477 -1.294 1 96.25 208 LEU A N 1
ATOM 1696 C CA . LEU A 1 208 ? -19.875 -7.5 -2.352 1 96.25 208 LEU A CA 1
ATOM 1697 C C . LEU A 1 208 ? -19.953 -8.156 -3.727 1 96.25 208 LEU A C 1
ATOM 1699 O O . LEU A 1 208 ? -20 -9.383 -3.83 1 96.25 208 LEU A O 1
ATOM 1703 N N . SER A 1 209 ? -20.094 -7.406 -4.727 1 94.19 209 SER A N 1
ATOM 1704 C CA . SER A 1 209 ? -19.938 -7.801 -6.121 1 94.19 209 SER A CA 1
ATOM 1705 C C . SER A 1 209 ? -18.906 -6.938 -6.836 1 94.19 209 SER A C 1
ATOM 1707 O O . SER A 1 209 ? -18.719 -5.77 -6.484 1 94.19 209 SER A O 1
ATOM 1709 N N . SER A 1 210 ? -18.219 -7.543 -7.723 1 95.75 210 SER A N 1
ATOM 1710 C CA . SER A 1 210 ? -17.203 -6.77 -8.438 1 95.75 210 SER A CA 1
ATOM 1711 C C . SER A 1 210 ? -16.922 -7.363 -9.812 1 95.75 210 SER A C 1
ATOM 1713 O O . SER A 1 210 ? -17.109 -8.562 -10.023 1 95.75 210 SER A O 1
ATOM 1715 N N . ALA A 1 211 ? -16.656 -6.547 -10.734 1 94.19 211 ALA A N 1
ATOM 1716 C CA . ALA A 1 211 ? -16.156 -6.93 -12.055 1 94.19 211 ALA A CA 1
ATOM 1717 C C . ALA A 1 211 ? -14.977 -6.043 -12.469 1 94.19 211 ALA A C 1
ATOM 1719 O O . ALA A 1 211 ? -15.109 -4.816 -12.508 1 94.19 211 ALA A O 1
ATOM 1720 N N . VAL A 1 212 ? -13.883 -6.633 -12.75 1 96.56 212 VAL A N 1
ATOM 1721 C CA . VAL A 1 212 ? -12.719 -5.863 -13.188 1 96.56 212 VAL A CA 1
ATOM 1722 C C . VAL A 1 212 ? -12.266 -6.359 -14.555 1 96.56 212 VAL A C 1
ATOM 1724 O O . VAL A 1 212 ? -12.273 -7.566 -14.82 1 96.56 212 VAL A O 1
ATOM 1727 N N . THR A 1 213 ? -11.961 -5.457 -15.445 1 95.81 213 THR A N 1
ATOM 1728 C CA . THR A 1 213 ? -11.453 -5.695 -16.797 1 95.81 213 THR A CA 1
ATOM 1729 C C . THR A 1 213 ? -10.188 -4.875 -17.047 1 95.81 213 THR A C 1
ATOM 1731 O O . THR A 1 213 ? -9.656 -4.242 -16.141 1 95.81 213 THR A O 1
ATOM 1734 N N . ASP A 1 214 ? -9.672 -5.008 -18.25 1 95.25 214 ASP A N 1
ATOM 1735 C CA . ASP A 1 214 ? -8.539 -4.164 -18.594 1 95.25 214 ASP A CA 1
ATOM 1736 C C . ASP A 1 214 ? -8.969 -2.715 -18.812 1 95.25 214 ASP A C 1
ATOM 1738 O O . ASP A 1 214 ? -8.133 -1.815 -18.891 1 95.25 214 ASP A O 1
ATOM 1742 N N . GLY A 1 215 ? -10.273 -2.477 -18.719 1 92.75 215 GLY A N 1
ATOM 1743 C CA . GLY A 1 215 ? -10.758 -1.137 -19.016 1 92.75 215 GLY A CA 1
ATOM 1744 C C . GLY A 1 215 ? -11.398 -0.458 -17.828 1 92.75 215 GLY A C 1
ATOM 1745 O O . GLY A 1 215 ? -11.477 0.771 -17.766 1 92.75 215 GLY A O 1
ATOM 1746 N N . PHE A 1 216 ? -11.93 -1.299 -16.922 1 92.44 216 PHE A N 1
ATOM 1747 C CA . PHE A 1 216 ? -12.625 -0.646 -15.82 1 92.44 216 PHE A CA 1
ATOM 1748 C C . PHE A 1 216 ? -12.781 -1.593 -14.633 1 92.44 216 PHE A C 1
ATOM 1750 O O . PHE A 1 216 ? -12.5 -2.787 -14.75 1 92.44 216 PHE A O 1
ATOM 1757 N N . LEU A 1 217 ? -13.242 -1 -13.508 1 94.94 217 LEU A N 1
ATOM 1758 C CA . LEU A 1 217 ? -13.672 -1.704 -12.305 1 94.94 217 LEU A CA 1
ATOM 1759 C C . LEU A 1 217 ? -15.086 -1.307 -11.914 1 94.94 217 LEU A C 1
ATOM 1761 O O . LEU A 1 217 ? -15.422 -0.12 -11.906 1 94.94 217 LEU A O 1
ATOM 1765 N N . SER A 1 218 ? -15.898 -2.307 -11.695 1 92.69 218 SER A N 1
ATOM 1766 C CA . SER A 1 218 ? -17.219 -2.102 -11.109 1 92.69 218 SER A CA 1
ATOM 1767 C C . SER A 1 218 ? -17.328 -2.76 -9.734 1 92.69 218 SER A C 1
ATOM 1769 O O . SER A 1 218 ? -16.891 -3.898 -9.555 1 92.69 218 SER A O 1
ATOM 1771 N N . LEU A 1 219 ? -17.859 -1.978 -8.781 1 94.12 219 LEU A N 1
ATOM 1772 C CA . LEU A 1 219 ? -17.953 -2.473 -7.414 1 94.12 219 LEU A CA 1
ATOM 1773 C C . LEU A 1 219 ? -19.344 -2.221 -6.844 1 94.12 219 LEU A C 1
ATOM 1775 O O . LEU A 1 219 ? -19.828 -1.086 -6.848 1 94.12 219 LEU A O 1
ATOM 1779 N N . GLY A 1 220 ? -20 -3.273 -6.488 1 93 220 GLY A N 1
ATOM 1780 C CA . GLY A 1 220 ? -21.281 -3.215 -5.809 1 93 220 GLY A CA 1
ATOM 1781 C C . GLY A 1 220 ? -21.219 -3.676 -4.367 1 93 220 GLY A C 1
ATOM 1782 O O . GLY A 1 220 ? -20.5 -4.629 -4.047 1 93 220 GLY A O 1
ATOM 1783 N N . LEU A 1 221 ? -22 -2.961 -3.52 1 94.31 221 LEU A N 1
ATOM 1784 C CA . LEU A 1 221 ? -21.938 -3.252 -2.092 1 94.31 221 LEU A CA 1
ATOM 1785 C C . LEU A 1 221 ? -23.344 -3.461 -1.517 1 94.31 221 LEU A C 1
ATOM 1787 O O . LEU A 1 221 ? -24.344 -3.209 -2.195 1 94.31 221 LEU A O 1
ATOM 1791 N N . PHE A 1 222 ? -23.344 -3.967 -0.317 1 94.56 222 PHE A N 1
ATOM 1792 C CA . PHE A 1 222 ? -24.562 -4.133 0.448 1 94.56 222 PHE A CA 1
ATOM 1793 C C . PHE A 1 222 ? -24.781 -2.959 1.398 1 94.56 222 PHE A C 1
ATOM 1795 O O . PHE A 1 222 ? -23.812 -2.438 1.969 1 94.56 222 PHE A O 1
ATOM 1802 N N . TYR A 1 223 ? -26.047 -2.588 1.54 1 94.06 223 TYR A N 1
ATOM 1803 C CA . TYR A 1 223 ? -26.359 -1.604 2.57 1 94.06 223 TYR A CA 1
ATOM 1804 C C . TYR A 1 223 ? -26.047 -2.148 3.959 1 94.06 223 TYR A C 1
ATOM 1806 O O . TYR A 1 223 ? -26.016 -3.363 4.164 1 94.06 223 TYR A O 1
ATOM 1814 N N . ASN A 1 224 ? -25.844 -1.15 4.887 1 91.75 224 ASN A N 1
ATOM 1815 C CA . ASN A 1 224 ? -25.656 -1.545 6.277 1 91.75 224 ASN A CA 1
ATOM 1816 C C . ASN A 1 224 ? -26.828 -2.367 6.797 1 91.75 224 ASN A C 1
ATOM 1818 O O . ASN A 1 224 ? -26.656 -3.205 7.688 1 91.75 224 ASN A O 1
ATOM 1822 N N . SER A 1 225 ? -27.969 -2.26 6.203 1 92.06 225 SER A N 1
ATOM 1823 C CA . SER A 1 225 ? -29.172 -2.992 6.574 1 92.06 225 SER A CA 1
ATOM 1824 C C . SER A 1 225 ? -29.094 -4.453 6.141 1 92.06 225 SER A C 1
ATOM 1826 O O . SER A 1 225 ? -29.844 -5.293 6.625 1 92.06 225 SER A O 1
ATOM 1828 N N . GLY A 1 226 ? -28.25 -4.719 5.102 1 92.25 226 GLY A N 1
ATOM 1829 C CA . GLY A 1 226 ? -28.094 -6.09 4.648 1 92.25 226 GLY A CA 1
ATOM 1830 C C . GLY A 1 226 ? -28.594 -6.316 3.236 1 92.25 226 GLY A C 1
ATOM 1831 O O . GLY A 1 226 ? -28.266 -7.328 2.609 1 92.25 226 GLY A O 1
ATOM 1832 N N . ALA A 1 227 ? -29.297 -5.398 2.744 1 92.19 227 ALA A N 1
ATOM 1833 C CA . ALA A 1 227 ? -29.797 -5.512 1.375 1 92.19 227 ALA A CA 1
ATOM 1834 C C . ALA A 1 227 ? -28.734 -5.102 0.366 1 92.19 227 ALA A C 1
ATOM 1836 O O . ALA A 1 227 ? -27.938 -4.188 0.623 1 92.19 227 ALA A O 1
ATOM 1837 N N . TYR A 1 228 ? -28.75 -5.762 -0.72 1 90.38 228 TYR A N 1
ATOM 1838 C CA . TYR A 1 228 ? -27.812 -5.402 -1.779 1 90.38 228 TYR A CA 1
ATOM 1839 C C . TYR A 1 228 ? -28.25 -4.117 -2.477 1 90.38 228 TYR A C 1
ATOM 1841 O O . TYR A 1 228 ? -29.438 -3.922 -2.75 1 90.38 228 TYR A O 1
ATOM 1849 N N . ASP A 1 229 ? -27.281 -3.207 -2.695 1 89.06 229 ASP A N 1
ATOM 1850 C CA . ASP A 1 229 ? -27.562 -1.98 -3.439 1 89.06 229 ASP A CA 1
ATOM 1851 C C . ASP A 1 229 ? -27.531 -2.234 -4.945 1 89.06 229 ASP A C 1
ATOM 1853 O O . ASP A 1 229 ? -26.469 -2.195 -5.57 1 89.06 229 ASP A O 1
ATOM 1857 N N . HIS A 1 230 ? -28.609 -2.363 -5.57 1 80.38 230 HIS A N 1
ATOM 1858 C CA . HIS A 1 230 ? -28.719 -2.66 -6.996 1 80.38 230 HIS A CA 1
ATOM 1859 C C . HIS A 1 230 ? -28.641 -1.388 -7.832 1 80.38 230 HIS A C 1
ATOM 1861 O O . HIS A 1 230 ? -28.516 -1.451 -9.055 1 80.38 230 HIS A O 1
ATOM 1867 N N . ALA A 1 231 ? -28.734 -0.342 -7.168 1 77.25 231 ALA A N 1
ATOM 1868 C CA . ALA A 1 231 ? -28.891 0.925 -7.879 1 77.25 231 ALA A CA 1
ATOM 1869 C C . ALA A 1 231 ? -27.547 1.614 -8.062 1 77.25 231 ALA A C 1
ATOM 1871 O O . ALA A 1 231 ? -27.312 2.283 -9.078 1 77.25 231 ALA A O 1
ATOM 1872 N N . ASN A 1 232 ? -26.734 1.423 -7.094 1 83 232 ASN A N 1
ATOM 1873 C CA . ASN A 1 232 ? -25.5 2.215 -7.113 1 83 232 ASN A CA 1
ATOM 1874 C C . ASN A 1 232 ? -24.266 1.328 -7.109 1 83 232 ASN A C 1
ATOM 1876 O O . ASN A 1 232 ? -23.891 0.783 -6.074 1 83 232 ASN A O 1
ATOM 1880 N N . ASP A 1 233 ? -23.688 1.117 -8.289 1 86.56 233 ASP A N 1
ATOM 1881 C CA . ASP A 1 233 ? -22.359 0.519 -8.406 1 86.56 233 ASP A CA 1
ATOM 1882 C C . ASP A 1 233 ? -21.297 1.585 -8.664 1 86.56 233 ASP A C 1
ATOM 1884 O O . ASP A 1 233 ? -21.516 2.52 -9.43 1 86.56 233 ASP A O 1
ATOM 1888 N N . ILE A 1 234 ? -20.281 1.392 -8 1 90.12 234 ILE A N 1
ATOM 1889 C CA . ILE A 1 234 ? -19.156 2.275 -8.266 1 90.12 234 ILE A CA 1
ATOM 1890 C C . ILE A 1 234 ? -18.391 1.779 -9.492 1 90.12 234 ILE A C 1
ATOM 1892 O O . ILE A 1 234 ? -18.125 0.582 -9.633 1 90.12 234 ILE A O 1
ATOM 1896 N N . ILE A 1 235 ? -18.125 2.672 -10.383 1 90.06 235 ILE A N 1
ATOM 1897 C CA . ILE A 1 235 ? -17.344 2.324 -11.562 1 90.06 235 ILE A CA 1
ATOM 1898 C C . ILE A 1 235 ? -16.094 3.215 -11.641 1 90.06 235 ILE A C 1
ATOM 1900 O O . ILE A 1 235 ? -16.172 4.422 -11.398 1 90.06 235 ILE A O 1
ATOM 1904 N N . CYS A 1 236 ? -15.023 2.658 -11.852 1 92.38 236 CYS A N 1
ATOM 1905 C CA . CYS A 1 236 ? -13.758 3.359 -11.984 1 92.38 236 CYS A CA 1
ATOM 1906 C C . CYS A 1 236 ? -13.031 2.938 -13.258 1 92.38 236 CYS A C 1
ATOM 1908 O O . CYS A 1 236 ? -13.047 1.761 -13.625 1 92.38 236 CYS A O 1
ATOM 1910 N N . PHE A 1 237 ? -12.336 3.883 -13.914 1 91.25 237 PHE A N 1
ATOM 1911 C CA . PHE A 1 237 ? -11.664 3.58 -15.172 1 91.25 237 PHE A CA 1
ATOM 1912 C C . PHE A 1 237 ? -10.156 3.73 -15.031 1 91.25 237 PHE A C 1
ATOM 1914 O O . PHE A 1 237 ? -9.398 3.275 -15.891 1 91.25 237 PHE A O 1
ATOM 1921 N N . GLY A 1 238 ? -9.742 4.293 -13.969 1 92.44 238 GLY A N 1
ATOM 1922 C CA . GLY A 1 238 ? -8.32 4.551 -13.781 1 92.44 238 GLY A CA 1
ATOM 1923 C C . GLY A 1 238 ? -7.508 3.285 -13.578 1 92.44 238 GLY A C 1
ATOM 1924 O O . GLY A 1 238 ? -8.031 2.277 -13.094 1 92.44 238 GLY A O 1
ATOM 1925 N N . PRO A 1 239 ? -6.211 3.332 -13.945 1 93.75 239 PRO A N 1
ATOM 1926 C CA . PRO A 1 239 ? -5.359 2.146 -13.812 1 93.75 239 PRO A CA 1
ATOM 1927 C C . PRO A 1 239 ? -5.219 1.679 -12.367 1 93.75 239 PRO A C 1
ATOM 1929 O O . PRO A 1 239 ? -5.164 0.474 -12.109 1 93.75 239 PRO A O 1
ATOM 1932 N N . GLU A 1 240 ? -5.184 2.594 -11.438 1 92.88 240 GLU A N 1
ATOM 1933 C CA . GLU A 1 240 ? -5.051 2.225 -10.031 1 92.88 240 GLU A CA 1
ATOM 1934 C C . GLU A 1 240 ? -6.289 1.479 -9.539 1 92.88 240 GLU A C 1
ATOM 1936 O O . GLU A 1 240 ? -6.18 0.518 -8.781 1 92.88 240 GLU A O 1
ATOM 1941 N N . ALA A 1 241 ? -7.41 1.923 -10 1 95.19 241 ALA A N 1
ATOM 1942 C CA . ALA A 1 241 ? -8.656 1.271 -9.617 1 95.19 241 ALA A CA 1
ATOM 1943 C C . ALA A 1 241 ? -8.742 -0.136 -10.195 1 95.19 241 ALA A C 1
ATOM 1945 O O . ALA A 1 241 ? -9.211 -1.064 -9.531 1 95.19 241 ALA A O 1
ATOM 1946 N N . ARG A 1 242 ? -8.312 -0.269 -11.422 1 95.38 242 ARG A N 1
ATOM 1947 C CA . ARG A 1 242 ? -8.328 -1.585 -12.055 1 95.38 242 ARG A CA 1
ATOM 1948 C C . ARG A 1 242 ? -7.395 -2.551 -11.328 1 95.38 242 ARG A C 1
ATOM 1950 O O . ARG A 1 242 ? -7.738 -3.715 -11.117 1 95.38 242 ARG A O 1
ATOM 1957 N N . GLN A 1 243 ? -6.254 -2.008 -10.953 1 95.12 243 GLN A N 1
ATOM 1958 C CA . GLN A 1 243 ? -5.344 -2.836 -10.172 1 95.12 243 GLN A CA 1
ATOM 1959 C C . GLN A 1 243 ? -5.961 -3.225 -8.828 1 95.12 243 GLN A C 1
ATOM 1961 O O . GLN A 1 243 ? -5.832 -4.367 -8.391 1 95.12 243 GLN A O 1
ATOM 1966 N N . TRP A 1 244 ? -6.613 -2.291 -8.211 1 96.06 244 TRP A N 1
ATOM 1967 C CA . TRP A 1 244 ? -7.34 -2.545 -6.973 1 96.06 244 TRP A CA 1
ATOM 1968 C C . TRP A 1 244 ? -8.359 -3.668 -7.16 1 96.06 244 TRP A C 1
ATOM 1970 O O . TRP A 1 244 ? -8.445 -4.574 -6.328 1 96.06 244 TRP A O 1
ATOM 1980 N N . GLY A 1 245 ? -9.062 -3.6 -8.227 1 97.62 245 GLY A N 1
ATOM 1981 C CA . GLY A 1 245 ? -10.047 -4.629 -8.531 1 97.62 245 GLY A CA 1
ATOM 1982 C C . GLY A 1 245 ? -9.422 -5.996 -8.766 1 97.62 245 GLY A C 1
ATOM 1983 O O . GLY A 1 245 ? -9.961 -7.012 -8.32 1 97.62 245 GLY A O 1
ATOM 1984 N N . GLU A 1 246 ? -8.328 -6.004 -9.484 1 97.38 246 GLU A N 1
ATOM 1985 C CA . GLU A 1 246 ? -7.625 -7.258 -9.719 1 97.38 246 GLU A CA 1
ATOM 1986 C C . GLU A 1 246 ? -7.113 -7.855 -8.406 1 97.38 246 GLU A C 1
ATOM 1988 O O . GLU A 1 246 ? -7.148 -9.07 -8.219 1 97.38 246 GLU A O 1
ATOM 1993 N N . ASP A 1 247 ? -6.664 -6.988 -7.574 1 96.06 247 ASP A N 1
ATOM 1994 C CA . ASP A 1 247 ? -6.199 -7.449 -6.27 1 96.06 247 ASP A CA 1
ATOM 1995 C C . ASP A 1 247 ? -7.355 -8.016 -5.445 1 96.06 247 ASP A C 1
ATOM 1997 O O . ASP A 1 247 ? -7.188 -9 -4.727 1 96.06 247 ASP A O 1
ATOM 2001 N N . LEU A 1 248 ? -8.477 -7.371 -5.52 1 97.69 248 LEU A N 1
ATOM 2002 C CA . LEU A 1 248 ? -9.664 -7.863 -4.832 1 97.69 248 LEU A CA 1
ATOM 2003 C C . LEU A 1 248 ? -10.055 -9.25 -5.34 1 97.69 248 LEU A C 1
ATOM 2005 O O . LEU A 1 248 ? -10.312 -10.156 -4.543 1 97.69 248 LEU A O 1
ATOM 2009 N N . TYR A 1 249 ? -10.039 -9.406 -6.656 1 98.31 249 TYR A N 1
ATOM 2010 C CA . TYR A 1 249 ? -10.359 -10.703 -7.246 1 98.31 249 TYR A CA 1
ATOM 2011 C C . TYR A 1 249 ? -9.375 -11.766 -6.777 1 98.31 249 TYR A C 1
ATOM 2013 O O . TYR A 1 249 ? -9.773 -12.875 -6.402 1 98.31 249 TYR A O 1
ATOM 2021 N N . ALA A 1 250 ? -8.094 -11.383 -6.836 1 96.88 250 ALA A N 1
ATOM 2022 C CA . ALA A 1 250 ? -7.051 -12.328 -6.434 1 96.88 250 ALA A CA 1
ATOM 2023 C C . ALA A 1 250 ? -7.242 -12.773 -4.988 1 96.88 250 ALA A C 1
ATOM 2025 O O . ALA A 1 250 ? -7 -13.938 -4.652 1 96.88 250 ALA A O 1
ATOM 2026 N N . TYR A 1 251 ? -7.605 -11.875 -4.195 1 96.62 251 TYR A N 1
ATOM 2027 C CA . TYR A 1 251 ? -7.859 -12.188 -2.795 1 96.62 251 TYR A CA 1
ATOM 2028 C C . TYR A 1 251 ? -8.938 -13.258 -2.66 1 96.62 251 TYR A C 1
ATOM 2030 O O . TYR A 1 251 ? -8.719 -14.289 -2.012 1 96.62 251 TYR A O 1
ATOM 2038 N N . TYR A 1 252 ? -10.078 -13.055 -3.266 1 97.94 252 TYR A N 1
ATOM 2039 C CA . TYR A 1 252 ? -11.18 -14 -3.15 1 97.94 252 TYR A CA 1
ATOM 2040 C C . TYR A 1 252 ? -10.875 -15.297 -3.895 1 97.94 252 TYR A C 1
ATOM 2042 O O . TYR A 1 252 ? -11.305 -16.375 -3.477 1 97.94 252 TYR A O 1
ATOM 2050 N N . GLU A 1 253 ? -10.18 -15.172 -5.016 1 98 253 GLU A N 1
ATOM 2051 C CA . GLU A 1 253 ? -9.766 -16.375 -5.734 1 98 253 GLU A CA 1
ATOM 2052 C C . GLU A 1 253 ? -8.938 -17.297 -4.844 1 98 253 GLU A C 1
ATOM 2054 O O . GLU A 1 253 ? -9.141 -18.5 -4.844 1 98 253 GLU A O 1
ATOM 2059 N N . GLY A 1 254 ? -8.055 -16.688 -4.059 1 96.06 254 GLY A N 1
ATOM 2060 C CA . GLY A 1 254 ? -7.199 -17.453 -3.16 1 96.06 254 GLY A CA 1
ATOM 2061 C C . GLY A 1 254 ? -7.973 -18.172 -2.072 1 96.06 254 GLY A C 1
ATOM 2062 O O . GLY A 1 254 ? -7.488 -19.156 -1.512 1 96.06 254 GLY A O 1
ATOM 2063 N N . LEU A 1 255 ? -9.164 -17.781 -1.838 1 96.88 255 LEU A N 1
ATOM 2064 C CA . LEU A 1 255 ? -9.984 -18.344 -0.779 1 96.88 255 LEU A CA 1
ATOM 2065 C C . LEU A 1 255 ? -11.055 -19.266 -1.358 1 96.88 255 LEU A C 1
ATOM 2067 O O . LEU A 1 255 ? -11.922 -19.766 -0.63 1 96.88 255 LEU A O 1
ATOM 2071 N N . SER A 1 256 ? -11.023 -19.422 -2.645 1 97.75 256 SER A N 1
ATOM 2072 C CA . SER A 1 256 ? -12.094 -20.156 -3.32 1 97.75 256 SER A CA 1
ATOM 2073 C C . SER A 1 256 ? -11.586 -21.453 -3.93 1 97.75 256 SER A C 1
ATOM 2075 O O . SER A 1 256 ? -10.375 -21.656 -4.055 1 97.75 256 SER A O 1
ATOM 2077 N N . ARG A 1 257 ? -12.523 -22.344 -4.258 1 97.31 257 ARG A N 1
ATOM 2078 C CA . ARG A 1 257 ? -12.195 -23.594 -4.941 1 97.31 257 ARG A CA 1
ATOM 2079 C C . ARG A 1 257 ? -12.594 -23.531 -6.414 1 97.31 257 ARG A C 1
ATOM 2081 O O . ARG A 1 257 ? -13.656 -23 -6.75 1 97.31 257 ARG A O 1
ATOM 2088 N N . GLU A 1 258 ? -11.781 -24.062 -7.207 1 97.44 258 GLU A N 1
ATOM 2089 C CA . GLU A 1 258 ? -12.062 -24.047 -8.641 1 97.44 258 GLU A CA 1
ATOM 2090 C C . GLU A 1 258 ? -13.055 -25.141 -9.016 1 97.44 258 GLU A C 1
ATOM 2092 O O . GLU A 1 258 ? -12.977 -26.266 -8.508 1 97.44 258 GLU A O 1
ATOM 2097 N N . VAL A 1 259 ? -13.992 -24.828 -9.883 1 96.69 259 VAL A N 1
ATOM 2098 C CA . VAL A 1 259 ? -14.969 -25.766 -10.414 1 96.69 259 VAL A CA 1
ATOM 2099 C C . VAL A 1 259 ? -14.602 -26.141 -11.852 1 96.69 259 VAL A C 1
ATOM 2101 O O . VAL A 1 259 ? -14.648 -25.297 -12.75 1 96.69 259 VAL A O 1
ATOM 2104 N N . LYS A 1 260 ? -14.297 -27.328 -12.055 1 93.25 260 LYS A N 1
ATOM 2105 C CA . LYS A 1 260 ? -13.844 -27.766 -13.375 1 93.25 260 LYS A CA 1
ATOM 2106 C C . LYS A 1 260 ? -14.969 -28.438 -14.148 1 93.25 260 LYS A C 1
ATOM 2108 O O . LYS A 1 260 ? -14.945 -28.484 -15.383 1 93.25 260 LYS A O 1
ATOM 2113 N N . GLU A 1 261 ? -15.875 -29.047 -13.398 1 87.88 261 GLU A N 1
ATOM 2114 C CA . GLU A 1 261 ? -16.984 -29.719 -14.047 1 87.88 261 GLU A CA 1
ATOM 2115 C C . GLU A 1 261 ? -18.266 -29.594 -13.227 1 87.88 261 GLU A C 1
ATOM 2117 O O . GLU A 1 261 ? -18.219 -29.328 -12.023 1 87.88 261 GLU A O 1
ATOM 2122 N N . ILE A 1 262 ? -19.328 -29.578 -13.883 1 84.62 262 ILE A N 1
ATOM 2123 C CA . ILE A 1 262 ? -20.609 -29.516 -13.188 1 84.62 262 ILE A CA 1
ATOM 2124 C C . ILE A 1 262 ? -21.438 -30.75 -13.539 1 84.62 262 ILE A C 1
ATOM 2126 O O . ILE A 1 262 ? -21.328 -31.297 -14.648 1 84.62 262 ILE A O 1
ATOM 2130 N N . MET B 1 1 ? -17.828 24.719 0.621 1 35.94 1 MET B N 1
ATOM 2131 C CA . MET B 1 1 ? -16.406 24.609 0.308 1 35.94 1 MET B CA 1
ATOM 2132 C C . MET B 1 1 ? -15.602 24.172 1.531 1 35.94 1 MET B C 1
ATOM 2134 O O . MET B 1 1 ? -14.375 24.203 1.517 1 35.94 1 MET B O 1
ATOM 2138 N N . GLU B 1 2 ? -16.125 24.281 2.883 1 49.84 2 GLU B N 1
ATOM 2139 C CA . GLU B 1 2 ? -15.805 24.297 4.305 1 49.84 2 GLU B CA 1
ATOM 2140 C C . GLU B 1 2 ? -15.109 23 4.727 1 49.84 2 GLU B C 1
ATOM 2142 O O . GLU B 1 2 ? -13.891 22.984 4.938 1 49.84 2 GLU B O 1
ATOM 2147 N N . ASN B 1 3 ? -15.703 22.031 5.723 1 60.94 3 ASN B N 1
ATOM 2148 C CA . ASN B 1 3 ? -14.906 21.219 6.633 1 60.94 3 ASN B CA 1
ATOM 2149 C C . ASN B 1 3 ? -14.492 19.891 5.988 1 60.94 3 ASN B C 1
ATOM 2151 O O . ASN B 1 3 ? -15.086 18.844 6.273 1 60.94 3 ASN B O 1
ATOM 2155 N N . SER B 1 4 ? -13.711 20.078 4.828 1 82.12 4 SER B N 1
ATOM 2156 C CA . SER B 1 4 ? -13.195 18.859 4.191 1 82.12 4 SER B CA 1
ATOM 2157 C C . SER B 1 4 ? -12.461 17.984 5.195 1 82.12 4 SER B C 1
ATOM 2159 O O . SER B 1 4 ? -12.016 18.469 6.242 1 82.12 4 SER B O 1
ATOM 2161 N N . TYR B 1 5 ? -12.586 16.719 4.969 1 84.75 5 TYR B N 1
ATOM 2162 C CA . TYR B 1 5 ? -11.82 15.805 5.812 1 84.75 5 TYR B CA 1
ATOM 2163 C C . TYR B 1 5 ? -10.375 16.25 5.938 1 84.75 5 TYR B C 1
ATOM 2165 O O . TYR B 1 5 ? -9.766 16.125 7.004 1 84.75 5 TYR B O 1
ATOM 2173 N N . LEU B 1 6 ? -9.938 16.812 4.859 1 80.06 6 LEU B N 1
ATOM 2174 C CA . LEU B 1 6 ? -8.555 17.266 4.836 1 80.06 6 LEU B CA 1
ATOM 2175 C C . LEU B 1 6 ? -8.32 18.344 5.883 1 80.06 6 LEU B C 1
ATOM 2177 O O . LEU B 1 6 ? -7.402 18.25 6.695 1 80.06 6 LEU B O 1
ATOM 2181 N N . ASN B 1 7 ? -9.195 19.312 5.867 1 78.94 7 ASN B N 1
ATOM 2182 C CA . ASN B 1 7 ? -9.086 20.406 6.824 1 78.94 7 ASN B CA 1
ATOM 2183 C C . ASN B 1 7 ? -9.375 19.938 8.25 1 78.94 7 ASN B C 1
ATOM 2185 O O . ASN B 1 7 ? -8.719 20.375 9.195 1 78.94 7 ASN B O 1
ATOM 2189 N N . LEU B 1 8 ? -10.273 19.062 8.312 1 84.12 8 LEU B N 1
ATOM 2190 C CA . LEU B 1 8 ? -10.711 18.562 9.609 1 84.12 8 LEU B CA 1
ATOM 2191 C C . LEU B 1 8 ? -9.609 17.734 10.266 1 84.12 8 LEU B C 1
ATOM 2193 O O . LEU B 1 8 ? -9.367 17.875 11.469 1 84.12 8 LEU B O 1
ATOM 2197 N N . VAL B 1 9 ? -8.867 16.984 9.523 1 83.75 9 VAL B N 1
ATOM 2198 C CA . VAL B 1 9 ? -7.984 15.977 10.094 1 83.75 9 VAL B CA 1
ATOM 2199 C C . VAL B 1 9 ? -6.539 16.469 10.039 1 83.75 9 VAL B C 1
ATOM 2201 O O . VAL B 1 9 ? -5.801 16.344 11.023 1 83.75 9 VAL B O 1
ATOM 2204 N N . LEU B 1 10 ? -6.148 17.062 8.945 1 75.44 10 LEU B N 1
ATOM 2205 C CA . LEU B 1 10 ? -4.734 17.344 8.734 1 75.44 10 LEU B CA 1
ATOM 2206 C C . LEU B 1 10 ? -4.348 18.672 9.367 1 75.44 10 LEU B C 1
ATOM 2208 O O . LEU B 1 10 ? -3.199 18.859 9.773 1 75.44 10 LEU B O 1
ATOM 2212 N N . PHE B 1 11 ? -5.309 19.547 9.555 1 76.38 11 PHE B N 1
ATOM 2213 C CA . PHE B 1 11 ? -4.914 20.891 9.977 1 76.38 11 PHE B CA 1
ATOM 2214 C C . PHE B 1 11 ? -5.109 21.062 11.477 1 76.38 11 PHE B C 1
ATOM 2216 O O . PHE B 1 11 ? -5.086 22.188 11.984 1 76.38 11 PHE B O 1
ATOM 2223 N N . SER B 1 12 ? -5.355 20.016 12.211 1 81.62 12 SER B N 1
ATOM 2224 C CA . SER B 1 12 ? -5.445 20.031 13.672 1 81.62 12 SER B CA 1
ATOM 2225 C C . SER B 1 12 ? -4.594 18.922 14.289 1 81.62 12 SER B C 1
ATOM 2227 O O . SER B 1 12 ? -4.895 17.75 14.133 1 81.62 12 SER B O 1
ATOM 2229 N N . GLU B 1 13 ? -3.615 19.422 14.977 1 83.44 13 GLU B N 1
ATOM 2230 C CA . GLU B 1 13 ? -2.76 18.469 15.672 1 83.44 13 GLU B CA 1
ATOM 2231 C C . GLU B 1 13 ? -3.568 17.625 16.656 1 83.44 13 GLU B C 1
ATOM 2233 O O . GLU B 1 13 ? -3.336 16.406 16.781 1 83.44 13 GLU B O 1
ATOM 2238 N N . LYS B 1 14 ? -4.461 18.234 17.312 1 87.94 14 LYS B N 1
ATOM 2239 C CA . LYS B 1 14 ? -5.25 17.531 18.312 1 87.94 14 LYS B CA 1
ATOM 2240 C C . LYS B 1 14 ? -6.129 16.469 17.672 1 87.94 14 LYS B C 1
ATOM 2242 O O . LYS B 1 14 ? -6.188 15.336 18.156 1 87.94 14 LYS B O 1
ATOM 2247 N N . ARG B 1 15 ? -6.852 16.797 16.641 1 91.44 15 ARG B N 1
ATOM 2248 C CA . ARG B 1 15 ? -7.738 15.844 15.984 1 91.44 15 ARG B CA 1
ATOM 2249 C C . ARG B 1 15 ? -6.945 14.695 15.367 1 91.44 15 ARG B C 1
ATOM 2251 O O . ARG B 1 15 ? -7.363 13.539 15.438 1 91.44 15 ARG B O 1
ATOM 2258 N N . LYS B 1 16 ? -5.848 15.039 14.781 1 88.25 16 LYS B N 1
ATOM 2259 C CA . LYS B 1 16 ? -4.957 14 14.273 1 88.25 16 LYS B CA 1
ATOM 2260 C C . LYS B 1 16 ? -4.566 13.023 15.383 1 88.25 16 LYS B C 1
ATOM 2262 O O . LYS B 1 16 ? -4.66 11.805 15.211 1 88.25 16 LYS B O 1
ATOM 2267 N N . ASN B 1 17 ? -4.176 13.594 16.453 1 90.69 17 ASN B N 1
ATOM 2268 C CA . ASN B 1 17 ? -3.713 12.773 17.562 1 90.69 17 ASN B CA 1
ATOM 2269 C C . ASN B 1 17 ? -4.844 11.93 18.156 1 90.69 17 ASN B C 1
ATOM 2271 O O . ASN B 1 17 ? -4.629 10.781 18.547 1 90.69 17 ASN B O 1
ATOM 2275 N N . ILE B 1 18 ? -5.961 12.523 18.219 1 93.88 18 ILE B N 1
ATOM 2276 C CA . ILE B 1 18 ? -7.125 11.789 18.719 1 93.88 18 ILE B CA 1
ATOM 2277 C C . ILE B 1 18 ? -7.375 10.57 17.844 1 93.88 18 ILE B C 1
ATOM 2279 O O . ILE B 1 18 ? -7.559 9.461 18.344 1 93.88 18 ILE B O 1
ATOM 2283 N N . LEU B 1 19 ? -7.355 10.766 16.547 1 93.88 19 LEU B N 1
ATOM 2284 C CA . LEU B 1 19 ? -7.605 9.672 15.617 1 93.88 19 LEU B CA 1
ATOM 2285 C C . LEU B 1 19 ? -6.543 8.586 15.75 1 93.88 19 LEU B C 1
ATOM 2287 O O . LEU B 1 19 ? -6.863 7.398 15.758 1 93.88 19 LEU B O 1
ATOM 2291 N N . LEU B 1 20 ? -5.344 9 15.859 1 92.62 20 LEU B N 1
ATOM 2292 C CA . LEU B 1 20 ? -4.246 8.047 15.961 1 92.62 20 LEU B CA 1
ATOM 2293 C C . LEU B 1 20 ? -4.324 7.273 17.281 1 92.62 20 LEU B C 1
ATOM 2295 O O . LEU B 1 20 ? -4.023 6.082 17.328 1 92.62 20 LEU B O 1
ATOM 2299 N N . LEU B 1 21 ? -4.742 7.961 18.375 1 94.06 21 LEU B N 1
ATOM 2300 C CA . LEU B 1 21 ? -4.902 7.301 19.672 1 94.06 21 LEU B CA 1
ATOM 2301 C C . LEU B 1 21 ? -6.02 6.262 19.609 1 94.06 21 LEU B C 1
ATOM 2303 O O . LEU B 1 21 ? -5.867 5.156 20.141 1 94.06 21 LEU B O 1
ATOM 2307 N N . LEU B 1 22 ? -7.078 6.625 18.984 1 95.06 22 LEU B N 1
ATOM 2308 C CA . LEU B 1 22 ? -8.227 5.727 18.922 1 95.06 22 LEU B CA 1
ATOM 2309 C C . LEU B 1 22 ? -7.945 4.551 17.984 1 95.06 22 LEU B C 1
ATOM 2311 O O . LEU B 1 22 ? -8.641 3.537 18.031 1 95.06 22 LEU B O 1
ATOM 2315 N N . LYS B 1 23 ? -7 4.715 17.094 1 92.88 23 LYS B N 1
ATOM 2316 C CA . LYS B 1 23 ? -6.582 3.604 16.234 1 92.88 23 LYS B CA 1
ATOM 2317 C C . LYS B 1 23 ? -6.043 2.443 17.062 1 92.88 23 LYS B C 1
ATOM 2319 O O . LYS B 1 23 ? -6.164 1.282 16.672 1 92.88 23 LYS B O 1
ATOM 2324 N N . GLU B 1 24 ? -5.496 2.723 18.188 1 92.31 24 GLU B N 1
ATOM 2325 C CA . GLU B 1 24 ? -4.961 1.703 19.078 1 92.31 24 GLU B CA 1
ATOM 2326 C C . GLU B 1 24 ? -6.078 0.969 19.812 1 92.31 24 GLU B C 1
ATOM 2328 O O . GLU B 1 24 ? -5.848 -0.085 20.406 1 92.31 24 GLU B O 1
ATOM 2333 N N . GLY B 1 25 ? -7.23 1.564 19.797 1 93.31 25 GLY B N 1
ATOM 2334 C CA . GLY B 1 25 ? -8.391 0.998 20.469 1 93.31 25 GLY B CA 1
ATOM 2335 C C . GLY B 1 25 ? -9.289 2.047 21.094 1 93.31 25 GLY B C 1
ATOM 2336 O O . GLY B 1 25 ? -8.914 3.221 21.172 1 93.31 25 GLY B O 1
ATOM 2337 N N . PRO B 1 26 ? -10.445 1.591 21.531 1 95.69 26 PRO B N 1
ATOM 2338 C CA . PRO B 1 26 ? -11.391 2.518 22.172 1 95.69 26 PRO B CA 1
ATOM 2339 C C . PRO B 1 26 ? -10.82 3.168 23.422 1 95.69 26 PRO B C 1
ATOM 2341 O O . PRO B 1 26 ? -10.047 2.537 24.156 1 95.69 26 PRO B O 1
ATOM 2344 N N . LYS B 1 27 ? -11.188 4.445 23.703 1 96.25 27 LYS B N 1
ATOM 2345 C CA . LYS B 1 27 ? -10.695 5.191 24.859 1 96.25 27 LYS B CA 1
ATOM 2346 C C . LYS B 1 27 ? -11.773 6.109 25.422 1 96.25 27 LYS B C 1
ATOM 2348 O O . LYS B 1 27 ? -12.648 6.574 24.688 1 96.25 27 LYS B O 1
ATOM 2353 N N . SER B 1 28 ? -11.664 6.324 26.672 1 95.38 28 SER B N 1
ATOM 2354 C CA . SER B 1 28 ? -12.547 7.281 27.328 1 95.38 28 SER B CA 1
ATOM 2355 C C . SER B 1 28 ? -12.047 8.711 27.156 1 95.38 28 SER B C 1
ATOM 2357 O O . SER B 1 28 ? -10.922 8.93 26.703 1 95.38 28 SER B O 1
ATOM 2359 N N . LEU B 1 29 ? -12.969 9.641 27.531 1 93.62 29 LEU B N 1
ATOM 2360 C CA . LEU B 1 29 ? -12.578 11.047 27.469 1 93.62 29 LEU B CA 1
ATOM 2361 C C . LEU B 1 29 ? -11.375 11.312 28.375 1 93.62 29 LEU B C 1
ATOM 2363 O O . LEU B 1 29 ? -10.469 12.062 28 1 93.62 29 LEU B O 1
ATOM 2367 N N . GLU B 1 30 ? -11.375 10.695 29.453 1 93.44 30 GLU B N 1
ATOM 2368 C CA . GLU B 1 30 ? -10.289 10.883 30.406 1 93.44 30 GLU B CA 1
ATOM 2369 C C . GLU B 1 30 ? -8.969 10.352 29.844 1 93.44 30 GLU B C 1
ATOM 2371 O O . GLU B 1 30 ? -7.93 11 29.984 1 93.44 30 GLU B O 1
ATOM 2376 N N . GLU B 1 31 ? -9.008 9.211 29.266 1 94.5 31 GLU B N 1
ATOM 2377 C CA . GLU B 1 31 ? -7.82 8.625 28.656 1 94.5 31 GLU B CA 1
ATOM 2378 C C . GLU B 1 31 ? -7.281 9.5 27.547 1 94.5 31 GLU B C 1
ATOM 2380 O O . GLU B 1 31 ? -6.066 9.688 27.406 1 94.5 31 GLU B O 1
ATOM 2385 N N . LEU B 1 32 ? -8.164 10 26.719 1 94.25 32 LEU B N 1
ATOM 2386 C CA . LEU B 1 32 ? -7.77 10.875 25.609 1 94.25 32 LEU B CA 1
ATOM 2387 C C . LEU B 1 32 ? -7.137 12.156 26.141 1 94.25 32 LEU B C 1
ATOM 2389 O O . LEU B 1 32 ? -6.082 12.578 25.656 1 94.25 32 LEU B O 1
ATOM 2393 N N . ARG B 1 33 ? -7.695 12.719 27.188 1 92.19 33 ARG B N 1
ATOM 2394 C CA . ARG B 1 33 ? -7.191 13.953 27.781 1 92.19 33 ARG B CA 1
ATOM 2395 C C . ARG B 1 33 ? -5.801 13.742 28.375 1 92.19 33 ARG B C 1
ATOM 2397 O O . ARG B 1 33 ? -4.906 14.562 28.156 1 92.19 33 ARG B O 1
ATOM 2404 N N . ASN B 1 34 ? -5.652 12.695 29.047 1 92.38 34 ASN B N 1
ATOM 2405 C CA . ASN B 1 34 ? -4.371 12.383 29.672 1 92.38 34 ASN B CA 1
ATOM 2406 C C . ASN B 1 34 ? -3.271 12.18 28.641 1 92.38 34 ASN B C 1
ATOM 2408 O O . ASN B 1 34 ? -2.154 12.672 28.797 1 92.38 34 ASN B O 1
ATOM 2412 N N . SER B 1 35 ? -3.617 11.492 27.594 1 90.38 35 SER B N 1
ATOM 2413 C CA . SER B 1 35 ? -2.633 11.195 26.547 1 90.38 35 SER B CA 1
ATOM 2414 C C . SER B 1 35 ? -2.221 12.461 25.812 1 90.38 35 SER B C 1
ATOM 2416 O O . SER B 1 35 ? -1.076 12.578 25.359 1 90.38 35 SER B O 1
ATOM 2418 N N . LEU B 1 36 ? -3.133 13.375 25.641 1 90.25 36 LEU B N 1
ATOM 2419 C CA . LEU B 1 36 ? -2.879 14.594 24.875 1 90.25 36 LEU B CA 1
ATOM 2420 C C . LEU B 1 36 ? -2.391 15.719 25.797 1 90.25 36 LEU B C 1
ATOM 2422 O O . LEU B 1 36 ? -2.023 16.797 25.312 1 90.25 36 LEU B O 1
ATOM 2426 N N . ASN B 1 37 ? -2.348 15.438 27.062 1 88.06 37 ASN B N 1
ATOM 2427 C CA . ASN B 1 37 ? -2.029 16.469 28.047 1 88.06 37 ASN B CA 1
ATOM 2428 C C . ASN B 1 37 ? -2.859 17.734 27.828 1 88.06 37 ASN B C 1
ATOM 2430 O O . ASN B 1 37 ? -2.311 18.828 27.734 1 88.06 37 ASN B O 1
ATOM 2434 N N . ALA B 1 38 ? -4.09 17.531 27.641 1 86 38 ALA B N 1
ATOM 2435 C CA . ALA B 1 38 ? -5.016 18.609 27.344 1 86 38 ALA B CA 1
ATOM 2436 C C . ALA B 1 38 ? -6.211 18.594 28.281 1 86 38 ALA B C 1
ATOM 2438 O O . ALA B 1 38 ? -6.441 17.609 28.984 1 86 38 ALA B O 1
ATOM 2439 N N . SER B 1 39 ? -6.871 19.703 28.375 1 83.69 39 SER B N 1
ATOM 2440 C CA . SER B 1 39 ? -8.07 19.812 29.188 1 83.69 39 SER B CA 1
ATOM 2441 C C . SER B 1 39 ? -9.297 19.297 28.453 1 83.69 39 SER B C 1
ATOM 2443 O O . SER B 1 39 ? -9.305 19.234 27.219 1 83.69 39 SER B O 1
ATOM 2445 N N . PRO B 1 40 ? -10.32 18.922 29.234 1 80.69 40 PRO B N 1
ATOM 2446 C CA . PRO B 1 40 ? -11.578 18.516 28.594 1 80.69 40 PRO B CA 1
ATOM 2447 C C . PRO B 1 40 ? -12.156 19.609 27.688 1 80.69 40 PRO B C 1
ATOM 2449 O O . PRO B 1 40 ? -12.703 19.312 26.625 1 80.69 40 PRO B O 1
ATOM 2452 N N . THR B 1 41 ? -12.031 20.781 28.078 1 86.06 41 THR B N 1
ATOM 2453 C CA . THR B 1 41 ? -12.617 21.906 27.344 1 86.06 41 THR B CA 1
ATOM 2454 C C . THR B 1 41 ? -11.906 22.094 26 1 86.06 41 THR B C 1
ATOM 2456 O O . THR B 1 41 ? -12.469 22.688 25.078 1 86.06 41 THR B O 1
ATOM 2459 N N . SER B 1 42 ? -10.75 21.484 25.984 1 88.44 42 SER B N 1
ATOM 2460 C CA . SER B 1 42 ? -9.977 21.625 24.75 1 88.44 42 SER B CA 1
ATOM 2461 C C . SER B 1 42 ? -10.188 20.422 23.828 1 88.44 42 SER B C 1
ATOM 2463 O O . SER B 1 42 ? -10.086 20.531 22.609 1 88.44 42 SER B O 1
ATOM 2465 N N . VAL B 1 43 ? -10.523 19.281 24.359 1 91.81 43 VAL B N 1
ATOM 2466 C CA . VAL B 1 43 ? -10.555 18.047 23.594 1 91.81 43 VAL B CA 1
ATOM 2467 C C . VAL B 1 43 ? -11.984 17.75 23.141 1 91.81 43 VAL B C 1
ATOM 2469 O O . VAL B 1 43 ? -12.211 17.266 22.031 1 91.81 43 VAL B O 1
ATOM 2472 N N . GLN B 1 44 ? -12.938 18.109 23.922 1 92.19 44 GLN B N 1
ATOM 2473 C CA . GLN B 1 44 ? -14.328 17.75 23.672 1 92.19 44 GLN B CA 1
ATOM 2474 C C . GLN B 1 44 ? -14.836 18.359 22.375 1 92.19 44 GLN B C 1
ATOM 2476 O O . GLN B 1 44 ? -15.516 17.703 21.594 1 92.19 44 GLN B O 1
ATOM 2481 N N . PRO B 1 45 ? -14.578 19.641 22.172 1 92.69 45 PRO B N 1
ATOM 2482 C CA . PRO B 1 45 ? -15.023 20.219 20.906 1 92.69 45 PRO B CA 1
ATOM 2483 C C . PRO B 1 45 ? -14.445 19.5 19.688 1 92.69 45 PRO B C 1
ATOM 2485 O O . PRO B 1 45 ? -15.102 19.391 18.656 1 92.69 45 PRO B O 1
ATOM 2488 N N . GLN B 1 46 ? -13.195 19.062 19.797 1 93.12 46 GLN B N 1
ATOM 2489 C CA . GLN B 1 46 ? -12.562 18.328 18.703 1 93.12 46 GLN B CA 1
ATOM 2490 C C . GLN B 1 46 ? -13.258 17 18.469 1 93.12 46 GLN B C 1
ATOM 2492 O O . GLN B 1 46 ? -13.445 16.578 17.312 1 93.12 46 GLN B O 1
ATOM 2497 N N . ILE B 1 47 ? -13.617 16.359 19.516 1 94.12 47 ILE B N 1
ATOM 2498 C CA . ILE B 1 47 ? -14.32 15.078 19.422 1 94.12 47 ILE B CA 1
ATOM 2499 C C . ILE B 1 47 ? -15.68 15.281 18.75 1 94.12 47 ILE B C 1
ATOM 2501 O O . ILE B 1 47 ? -16.078 14.469 17.906 1 94.12 47 ILE B O 1
ATOM 2505 N N . LYS B 1 48 ? -16.328 16.312 19.125 1 93.12 48 LYS B N 1
ATOM 2506 C CA . LYS B 1 48 ? -17.625 16.609 18.547 1 93.12 48 LYS B CA 1
ATOM 2507 C C . LYS B 1 48 ? -17.516 16.828 17.031 1 93.12 48 LYS B C 1
ATOM 2509 O O . LYS B 1 48 ? -18.375 16.391 16.266 1 93.12 48 LYS B O 1
ATOM 2514 N N . LEU B 1 49 ? -16.516 17.547 16.641 1 92.81 49 LEU B N 1
ATOM 2515 C CA . LEU B 1 49 ? -16.281 17.797 15.219 1 92.81 49 LEU B CA 1
ATOM 2516 C C . LEU B 1 49 ? -16.047 16.484 14.469 1 92.81 49 LEU B C 1
ATOM 2518 O O . LEU B 1 49 ? -16.609 16.266 13.391 1 92.81 49 LEU B O 1
ATOM 2522 N N . LEU B 1 50 ? -15.219 15.617 15 1 93.5 50 LEU B N 1
ATOM 2523 C CA . LEU B 1 50 ? -14.898 14.336 14.375 1 93.5 50 LEU B CA 1
ATOM 2524 C C . LEU B 1 50 ? -16.125 13.438 14.328 1 93.5 50 LEU B C 1
ATOM 2526 O O . LEU B 1 50 ? -16.344 12.734 13.336 1 93.5 50 LEU B O 1
ATOM 2530 N N . LYS B 1 51 ? -16.906 13.477 15.391 1 93 51 LYS B N 1
ATOM 2531 C CA . LYS B 1 51 ? -18.156 12.719 15.422 1 93 51 LYS B CA 1
ATOM 2532 C C . LYS B 1 51 ? -19.141 13.219 14.367 1 93 51 LYS B C 1
ATOM 2534 O O . LYS B 1 51 ? -19.828 12.422 13.727 1 93 51 LYS B O 1
ATOM 2539 N N . GLY B 1 52 ? -19.188 14.484 14.281 1 90.62 52 GLY B N 1
ATOM 2540 C CA . GLY B 1 52 ? -20.094 15.109 13.32 1 90.62 52 GLY B CA 1
ATOM 2541 C C . GLY B 1 52 ? -19.812 14.703 11.883 1 90.62 52 GLY B C 1
ATOM 2542 O O . GLY B 1 52 ? -20.703 14.75 11.031 1 90.62 52 GLY B O 1
ATOM 2543 N N . ARG B 1 53 ? -18.609 14.258 11.664 1 89.94 53 ARG B N 1
ATOM 2544 C CA . ARG B 1 53 ? -18.234 13.836 10.32 1 89.94 53 ARG B CA 1
ATOM 2545 C C . ARG B 1 53 ? -18.094 12.32 10.25 1 89.94 53 ARG B C 1
ATOM 2547 O O . ARG B 1 53 ? -17.469 11.797 9.328 1 89.94 53 ARG B O 1
ATOM 2554 N N . ASP B 1 54 ? -18.5 11.656 11.242 1 90.25 54 ASP B N 1
ATOM 2555 C CA . ASP B 1 54 ? -18.625 10.203 11.305 1 90.25 54 ASP B CA 1
ATOM 2556 C C . ASP B 1 54 ? -17.266 9.531 11.273 1 90.25 54 ASP B C 1
ATOM 2558 O O . ASP B 1 54 ? -17.094 8.484 10.641 1 90.25 54 ASP B O 1
ATOM 2562 N N . LEU B 1 55 ? -16.312 10.133 11.859 1 93.12 55 LEU B N 1
ATOM 2563 C CA . LEU B 1 55 ? -14.992 9.523 11.938 1 93.12 55 LEU B CA 1
ATOM 2564 C C . LEU B 1 55 ? -14.82 8.758 13.242 1 93.12 55 LEU B C 1
ATOM 2566 O O . LEU B 1 55 ? -14.016 7.824 13.32 1 93.12 55 LEU B O 1
ATOM 2570 N N . LEU B 1 56 ? -15.438 9.148 14.227 1 94.38 56 LEU B N 1
ATOM 2571 C CA . LEU B 1 56 ? -15.477 8.375 15.469 1 94.38 56 LEU B CA 1
ATOM 2572 C C . LEU B 1 56 ? -16.875 8.383 16.062 1 94.38 56 LEU B C 1
ATOM 2574 O O . LEU B 1 56 ? -17.734 9.141 15.633 1 94.38 56 LEU B O 1
ATOM 2578 N N . CYS B 1 57 ? -17.188 7.453 16.891 1 93.5 57 CYS B N 1
ATOM 2579 C CA . CYS B 1 57 ? -18.469 7.309 17.594 1 93.5 57 CYS B CA 1
ATOM 2580 C C . CYS B 1 57 ? -18.234 6.938 19.047 1 93.5 57 CYS B C 1
ATOM 2582 O O . CYS B 1 57 ? -17.094 6.785 19.484 1 93.5 57 CYS B O 1
ATOM 2584 N N . GLY B 1 58 ? -19.391 6.977 19.75 1 92.88 58 GLY B N 1
ATOM 2585 C CA . GLY B 1 58 ? -19.312 6.605 21.156 1 92.88 58 GLY B CA 1
ATOM 2586 C C . GLY B 1 58 ? -19.703 7.734 22.094 1 92.88 58 GLY B C 1
ATOM 2587 O O . GLY B 1 58 ? -20.312 8.719 21.672 1 92.88 58 GLY B O 1
ATOM 2588 N N . THR B 1 59 ? -19.438 7.422 23.375 1 90.06 59 THR B N 1
ATOM 2589 C CA . THR B 1 59 ? -19.75 8.367 24.438 1 90.06 59 THR B CA 1
ATOM 2590 C C . THR B 1 59 ? -18.5 8.695 25.266 1 90.06 59 THR B C 1
ATOM 2592 O O . THR B 1 59 ? -17.406 8.25 24.922 1 90.06 59 THR B O 1
ATOM 2595 N N . ARG B 1 60 ? -18.703 9.531 26.281 1 87.94 60 ARG B N 1
ATOM 2596 C CA . ARG B 1 60 ? -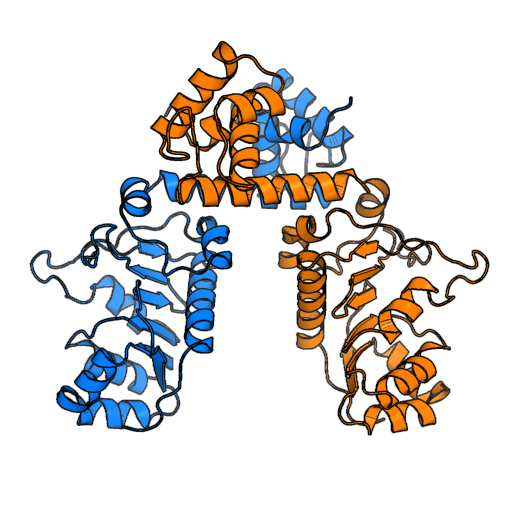17.594 9.977 27.125 1 87.94 60 ARG B CA 1
ATOM 2597 C C . ARG B 1 60 ? -16.875 8.797 27.75 1 87.94 60 ARG B C 1
ATOM 2599 O O . ARG B 1 60 ? -15.672 8.867 28.016 1 87.94 60 ARG B O 1
ATOM 2606 N N . LYS B 1 61 ? -17.531 7.715 27.859 1 91.81 61 LYS B N 1
ATOM 2607 C CA . LYS B 1 61 ? -16.938 6.555 28.531 1 91.81 61 LYS B CA 1
ATOM 2608 C C . LYS B 1 61 ? -16.141 5.695 27.547 1 91.81 61 LYS B C 1
ATOM 2610 O O . LYS B 1 61 ? -15.234 4.973 27.953 1 91.81 61 LYS B O 1
ATOM 2615 N N . LYS B 1 62 ? -16.531 5.809 26.297 1 95.81 62 LYS B N 1
ATOM 2616 C CA . LYS B 1 62 ? -15.883 4.93 25.328 1 95.81 62 LYS B CA 1
ATOM 2617 C C . LYS B 1 62 ? -16.047 5.457 23.906 1 95.81 62 LYS B C 1
ATOM 2619 O O . LYS B 1 62 ? -17.047 5.191 23.25 1 95.81 62 LYS B O 1
ATOM 2624 N N . TYR B 1 63 ? -14.977 6.094 23.422 1 95.81 63 TYR B N 1
ATOM 2625 C CA . TYR B 1 63 ? -14.938 6.531 22.031 1 95.81 63 TYR B CA 1
ATOM 2626 C C . TYR B 1 63 ? -14.203 5.516 21.172 1 95.81 63 TYR B C 1
ATOM 2628 O O . TYR B 1 63 ? -13.242 4.883 21.609 1 95.81 63 TYR B O 1
ATOM 2636 N N . GLU B 1 64 ? -14.688 5.309 19.969 1 96.69 64 GLU B N 1
ATOM 2637 C CA . GLU B 1 64 ? -14.039 4.422 19 1 96.69 64 GLU B CA 1
ATOM 2638 C C . GLU B 1 64 ? -14.156 4.957 17.578 1 96.69 64 GLU B C 1
ATOM 2640 O O . GLU B 1 64 ? -15.039 5.766 17.297 1 96.69 64 GLU B O 1
ATOM 2645 N N . LEU B 1 65 ? -13.25 4.547 16.766 1 94.69 65 LEU B N 1
ATOM 2646 C CA . LEU B 1 65 ? -13.297 4.965 15.375 1 94.69 65 LEU B CA 1
ATOM 2647 C C . LEU B 1 65 ? -14.414 4.242 14.625 1 94.69 65 LEU B C 1
ATOM 2649 O O . LEU B 1 65 ? -14.664 3.059 14.867 1 94.69 65 LEU B O 1
ATOM 2653 N N . THR B 1 66 ? -15.102 4.98 13.805 1 91.81 66 THR B N 1
ATOM 2654 C CA . THR B 1 66 ? -15.945 4.324 12.805 1 91.81 66 THR B CA 1
ATOM 2655 C C . THR B 1 66 ? -15.094 3.666 11.727 1 91.81 66 THR B C 1
ATOM 2657 O O . THR B 1 66 ? -13.867 3.783 11.742 1 91.81 66 THR B O 1
ATOM 2660 N N . LEU B 1 67 ? -15.711 2.953 10.82 1 87.75 67 LEU B N 1
ATOM 2661 C CA . LEU B 1 67 ? -14.961 2.348 9.727 1 87.75 67 LEU B CA 1
ATOM 2662 C C . LEU B 1 67 ? -14.273 3.416 8.883 1 87.75 67 LEU B C 1
ATOM 2664 O O . LEU B 1 67 ? -13.109 3.26 8.508 1 87.75 67 LEU B O 1
ATOM 2668 N N . LEU B 1 68 ? -14.992 4.48 8.594 1 89.44 68 LEU B N 1
ATOM 2669 C CA . LEU B 1 68 ? -14.406 5.586 7.84 1 89.44 68 LEU B CA 1
ATOM 2670 C C . LEU B 1 68 ? -13.234 6.195 8.594 1 89.44 68 LEU B C 1
ATOM 2672 O O . LEU B 1 68 ? -12.18 6.449 8.008 1 89.44 68 LEU B O 1
ATOM 2676 N N . GLY B 1 69 ? -13.477 6.383 9.867 1 92.31 69 GLY B N 1
ATOM 2677 C CA . GLY B 1 69 ? -12.414 6.91 10.703 1 92.31 69 GLY B CA 1
ATOM 2678 C C . GLY B 1 69 ? -11.188 6.016 10.742 1 92.31 69 GLY B C 1
ATOM 2679 O O . GLY B 1 69 ? -10.055 6.5 10.711 1 92.31 69 GLY B O 1
ATOM 2680 N N . ASP B 1 70 ? -11.469 4.789 10.781 1 92.06 70 ASP B N 1
ATOM 2681 C CA . ASP B 1 70 ? -10.383 3.814 10.836 1 92.06 70 ASP B CA 1
ATOM 2682 C C . ASP B 1 70 ? -9.555 3.84 9.555 1 92.06 70 ASP B C 1
ATOM 2684 O O . ASP B 1 70 ? -8.328 3.748 9.602 1 92.06 70 ASP B O 1
ATOM 2688 N N . ILE B 1 71 ? -10.195 3.928 8.477 1 91.31 71 ILE B N 1
ATOM 2689 C CA . ILE B 1 71 ? -9.516 3.98 7.184 1 91.31 71 ILE B CA 1
ATOM 2690 C C . ILE B 1 71 ? -8.625 5.219 7.117 1 91.31 71 ILE B C 1
ATOM 2692 O O . ILE B 1 71 ? -7.457 5.137 6.734 1 91.31 71 ILE B O 1
ATOM 2696 N N . ILE B 1 72 ? -9.156 6.316 7.484 1 91.62 72 ILE B N 1
ATOM 2697 C CA . ILE B 1 72 ? -8.414 7.574 7.449 1 91.62 72 ILE B CA 1
ATOM 2698 C C . ILE B 1 72 ? -7.254 7.516 8.438 1 91.62 72 ILE B C 1
ATOM 2700 O O . ILE B 1 72 ? -6.129 7.895 8.109 1 91.62 72 ILE B O 1
ATOM 2704 N N . ALA B 1 73 ? -7.527 7.035 9.641 1 92.5 73 ALA B N 1
ATOM 2705 C CA . ALA B 1 73 ? -6.496 6.938 10.672 1 92.5 73 ALA B CA 1
ATOM 2706 C C . ALA B 1 73 ? -5.352 6.031 10.219 1 92.5 73 ALA B C 1
ATOM 2708 O O . ALA B 1 73 ? -4.184 6.305 10.5 1 92.5 73 ALA B O 1
ATOM 2709 N N . GLU B 1 74 ? -5.715 4.988 9.578 1 91 74 GLU B N 1
ATOM 2710 C CA . GLU B 1 74 ? -4.699 4.07 9.07 1 91 74 GLU B CA 1
ATOM 2711 C C . GLU B 1 74 ? -3.791 4.758 8.055 1 91 74 GLU B C 1
ATOM 2713 O O . GLU B 1 74 ? -2.57 4.594 8.094 1 91 74 GLU B O 1
ATOM 2718 N N . ASN B 1 75 ? -4.344 5.426 7.125 1 90.31 75 ASN B N 1
ATOM 2719 C CA . ASN B 1 75 ? -3.572 6.156 6.129 1 90.31 75 ASN B CA 1
ATOM 2720 C C . ASN B 1 75 ? -2.717 7.246 6.77 1 90.31 75 ASN B C 1
ATOM 2722 O O . ASN B 1 75 ? -1.583 7.48 6.348 1 90.31 75 ASN B O 1
ATOM 2726 N N . MET B 1 76 ? -3.295 7.887 7.727 1 89.94 76 MET B N 1
ATOM 2727 C CA . MET B 1 76 ? -2.545 8.891 8.477 1 89.94 76 MET B CA 1
ATOM 2728 C C . MET B 1 76 ? -1.355 8.258 9.195 1 89.94 76 MET B C 1
ATOM 2730 O O . MET B 1 76 ? -0.255 8.812 9.18 1 89.94 76 MET B O 1
ATOM 2734 N N . GLN B 1 77 ? -1.637 7.172 9.82 1 89.94 77 GLN B N 1
ATOM 2735 C CA . GLN B 1 77 ? -0.569 6.461 10.516 1 89.94 77 GLN B CA 1
ATOM 2736 C C . GLN B 1 77 ? 0.549 6.07 9.555 1 89.94 77 GLN B C 1
ATOM 2738 O O . GLN B 1 77 ? 1.729 6.141 9.906 1 89.94 77 GLN B O 1
ATOM 2743 N N . ASN B 1 78 ? 0.16 5.648 8.438 1 89.81 78 ASN B N 1
ATOM 2744 C CA . ASN B 1 78 ? 1.158 5.305 7.43 1 89.81 78 ASN B CA 1
ATOM 2745 C C . ASN B 1 78 ? 2.037 6.504 7.078 1 89.81 78 ASN B C 1
ATOM 2747 O O . ASN B 1 78 ? 3.254 6.367 6.938 1 89.81 78 ASN B O 1
ATOM 2751 N N . LEU B 1 79 ? 1.425 7.629 6.887 1 90.25 79 LEU B N 1
ATOM 2752 C CA . LEU B 1 79 ? 2.166 8.852 6.602 1 90.25 79 LEU B CA 1
ATOM 2753 C C . LEU B 1 79 ? 3.105 9.203 7.75 1 90.25 79 LEU B C 1
ATOM 2755 O O . LEU B 1 79 ? 4.27 9.539 7.523 1 90.25 79 LEU B O 1
ATOM 2759 N N . VAL B 1 80 ? 2.643 9.086 8.938 1 89.25 80 VAL B N 1
ATOM 2760 C CA . VAL B 1 80 ? 3.439 9.375 10.125 1 89.25 80 VAL B CA 1
ATOM 2761 C C . VAL B 1 80 ? 4.617 8.406 10.211 1 89.25 80 VAL B C 1
ATOM 2763 O O . VAL B 1 80 ? 5.758 8.828 10.43 1 89.25 80 VAL B O 1
ATOM 2766 N N . ASN B 1 81 ? 4.297 7.148 10.023 1 91.5 81 ASN B N 1
ATOM 2767 C CA . ASN B 1 81 ? 5.352 6.145 10.047 1 91.5 81 ASN B CA 1
ATOM 2768 C C . ASN B 1 81 ? 6.426 6.438 9 1 91.5 81 ASN B C 1
ATOM 2770 O O . ASN B 1 81 ? 7.617 6.27 9.266 1 91.5 81 ASN B O 1
ATOM 2774 N N . THR B 1 82 ? 5.984 6.785 7.863 1 92.94 82 THR B N 1
ATOM 2775 C CA . THR B 1 82 ? 6.906 7.125 6.785 1 92.94 82 THR B CA 1
ATOM 2776 C C . THR B 1 82 ? 7.82 8.273 7.195 1 92.94 82 THR B C 1
ATOM 2778 O O . THR B 1 82 ? 9.047 8.172 7.102 1 92.94 82 THR B O 1
ATOM 2781 N N . MET B 1 83 ? 7.258 9.312 7.688 1 91.25 83 MET B N 1
ATOM 2782 C CA . MET B 1 83 ? 8.023 10.492 8.094 1 91.25 83 MET B CA 1
ATOM 2783 C C . MET B 1 83 ? 8.969 10.164 9.242 1 91.25 83 MET B C 1
ATOM 2785 O O . MET B 1 83 ? 10.125 10.578 9.234 1 91.25 83 MET B O 1
ATOM 2789 N N . GLU B 1 84 ? 8.492 9.422 10.141 1 89.5 84 GLU B N 1
ATOM 2790 C CA . GLU B 1 84 ? 9.328 9.047 11.273 1 89.5 84 GLU B CA 1
ATOM 2791 C C . GLU B 1 84 ? 10.492 8.172 10.836 1 89.5 84 GLU B C 1
ATOM 2793 O O . GLU B 1 84 ? 11.617 8.32 11.336 1 89.5 84 GLU B O 1
ATOM 2798 N N . THR B 1 85 ? 10.211 7.254 9.984 1 92.12 85 THR B N 1
ATOM 2799 C CA . THR B 1 85 ? 11.25 6.371 9.469 1 92.12 85 THR B CA 1
ATOM 2800 C C . THR B 1 85 ? 12.352 7.176 8.781 1 92.12 85 THR B C 1
ATOM 2802 O O . THR B 1 85 ? 13.539 6.969 9.047 1 92.12 85 THR B O 1
ATOM 2805 N N . LEU B 1 86 ? 11.969 8.094 7.992 1 90.81 86 LEU B N 1
ATOM 2806 C CA . LEU B 1 86 ? 12.93 8.906 7.242 1 90.81 86 LEU B CA 1
ATOM 2807 C C . LEU B 1 86 ? 13.664 9.859 8.172 1 90.81 86 LEU B C 1
ATOM 2809 O O . LEU B 1 86 ? 14.867 10.094 8 1 90.81 86 LEU B O 1
ATOM 2813 N N . GLU B 1 87 ? 12.969 10.305 9.133 1 88.94 87 GLU B N 1
ATOM 2814 C CA . GLU B 1 87 ? 13.562 11.266 10.07 1 88.94 87 GLU B CA 1
ATOM 2815 C C . GLU B 1 87 ? 14.523 10.578 11.023 1 88.94 87 GLU B C 1
ATOM 2817 O O . GLU B 1 87 ? 15.578 11.125 11.359 1 88.94 87 GLU B O 1
ATOM 2822 N N . ASP B 1 88 ? 14.164 9.5 11.578 1 88.38 88 ASP B N 1
ATOM 2823 C CA . ASP B 1 88 ? 14.953 8.781 12.57 1 88.38 88 ASP B CA 1
ATOM 2824 C C . ASP B 1 88 ? 16.344 8.43 12.023 1 88.38 88 ASP B C 1
ATOM 2826 O O . ASP B 1 88 ? 17.328 8.43 12.773 1 88.38 88 ASP B O 1
ATOM 2830 N N . LYS B 1 89 ? 16.484 8.148 10.773 1 89.25 89 LYS B N 1
ATOM 2831 C CA . LYS B 1 89 ? 17.766 7.828 10.133 1 89.25 89 LYS B CA 1
ATOM 2832 C C . LYS B 1 89 ? 17.969 8.672 8.875 1 89.25 89 LYS B C 1
ATOM 2834 O O . LYS B 1 89 ? 18.312 8.148 7.816 1 89.25 89 LYS B O 1
ATOM 2839 N N . TYR B 1 90 ? 17.734 9.875 9.156 1 88.56 90 TYR B N 1
ATOM 2840 C CA . TYR B 1 90 ? 17.75 10.82 8.047 1 88.56 90 TYR B CA 1
ATOM 2841 C C . TYR B 1 90 ? 19.062 10.719 7.266 1 88.56 90 TYR B C 1
ATOM 2843 O O . TYR B 1 90 ? 19.047 10.609 6.039 1 88.56 90 TYR B O 1
ATOM 2851 N N . ASP B 1 91 ? 20.172 10.727 7.984 1 89.12 91 ASP B N 1
ATOM 2852 C CA . ASP B 1 91 ? 21.484 10.695 7.336 1 89.12 91 ASP B CA 1
ATOM 2853 C C . ASP B 1 91 ? 21.641 9.445 6.477 1 89.12 91 ASP B C 1
ATOM 2855 O O . ASP B 1 91 ? 22.219 9.508 5.383 1 89.12 91 ASP B O 1
ATOM 2859 N N . PHE B 1 92 ? 21.188 8.414 6.965 1 91.5 92 PHE B N 1
ATOM 2860 C CA . PHE B 1 92 ? 21.266 7.156 6.227 1 91.5 92 PHE B CA 1
ATOM 2861 C C . PHE B 1 92 ? 20.453 7.227 4.941 1 91.5 92 PHE B C 1
ATOM 2863 O O . PHE B 1 92 ? 20.969 6.973 3.855 1 91.5 92 PHE B O 1
ATOM 2870 N N . TRP B 1 93 ? 19.188 7.629 5.055 1 90.56 93 TRP B N 1
ATOM 2871 C CA . TRP B 1 93 ? 18.281 7.625 3.912 1 90.56 93 TRP B CA 1
ATOM 2872 C C . TRP B 1 93 ? 18.672 8.688 2.896 1 90.56 93 TRP B C 1
ATOM 2874 O O . TRP B 1 93 ? 18.531 8.484 1.688 1 90.56 93 TRP B O 1
ATOM 2884 N N . ALA B 1 94 ? 19.141 9.789 3.389 1 87.25 94 ALA B N 1
ATOM 2885 C CA . ALA B 1 94 ? 19.5 10.906 2.52 1 87.25 94 ALA B CA 1
ATOM 2886 C C . ALA B 1 94 ? 20.797 10.609 1.756 1 87.25 94 ALA B C 1
ATOM 2888 O O . ALA B 1 94 ? 20.984 11.102 0.64 1 87.25 94 ALA B O 1
ATOM 2889 N N . ASN B 1 95 ? 21.625 9.758 2.252 1 91 95 ASN B N 1
ATOM 2890 C CA . ASN B 1 95 ? 22.953 9.57 1.674 1 91 95 ASN B CA 1
ATOM 2891 C C . ASN B 1 95 ? 23.078 8.227 0.962 1 91 95 ASN B C 1
ATOM 2893 O O . ASN B 1 95 ? 24.156 7.844 0.534 1 91 95 ASN B O 1
ATOM 2897 N N . HIS B 1 96 ? 22.047 7.551 0.824 1 93.19 96 HIS B N 1
ATOM 2898 C CA . HIS B 1 96 ? 22.109 6.254 0.159 1 93.19 96 HIS B CA 1
ATOM 2899 C C . HIS B 1 96 ? 21.188 6.219 -1.055 1 93.19 96 HIS B C 1
ATOM 2901 O O . HIS B 1 96 ? 20.203 6.961 -1.112 1 93.19 96 HIS B O 1
ATOM 2907 N N . LYS B 1 97 ? 21.562 5.348 -1.976 1 92.75 97 LYS B N 1
ATOM 2908 C CA . LYS B 1 97 ? 20.75 5.137 -3.168 1 92.75 97 LYS B CA 1
ATOM 2909 C C . LYS B 1 97 ? 19.516 4.293 -2.848 1 92.75 97 LYS B C 1
ATOM 2911 O O . LYS B 1 97 ? 19.625 3.209 -2.277 1 92.75 97 LYS B O 1
ATOM 2916 N N . LEU B 1 98 ? 18.391 4.84 -3.275 1 91.75 98 LEU B N 1
ATOM 2917 C CA . LEU B 1 98 ? 17.156 4.117 -3.031 1 91.75 98 LEU B CA 1
ATOM 2918 C C . LEU B 1 98 ? 16.594 3.549 -4.328 1 91.75 98 LEU B C 1
ATOM 2920 O O . LEU B 1 98 ? 15.547 2.896 -4.324 1 91.75 98 LEU B O 1
ATOM 2924 N N . ASP B 1 99 ? 17.297 3.615 -5.348 1 88.56 99 ASP B N 1
ATOM 2925 C CA . ASP B 1 99 ? 16.844 3.26 -6.691 1 88.56 99 ASP B CA 1
ATOM 2926 C C . ASP B 1 99 ? 16.625 1.753 -6.812 1 88.56 99 ASP B C 1
ATOM 2928 O O . ASP B 1 99 ? 15.875 1.299 -7.684 1 88.56 99 ASP B O 1
ATOM 2932 N N . GLY B 1 100 ? 17.281 1.036 -6.012 1 92.94 100 GLY B N 1
ATOM 2933 C CA . GLY B 1 100 ? 17.109 -0.407 -6.055 1 92.94 100 GLY B CA 1
ATOM 2934 C C . GLY B 1 100 ? 15.789 -0.865 -5.457 1 92.94 100 GLY B C 1
ATOM 2935 O O . GLY B 1 100 ? 15.367 -2.004 -5.668 1 92.94 100 GLY B O 1
ATOM 2936 N N . ILE B 1 101 ? 15.164 -0.029 -4.715 1 95 101 ILE B N 1
ATOM 2937 C CA . ILE B 1 101 ? 13.867 -0.335 -4.117 1 95 101 ILE B CA 1
ATOM 2938 C C . ILE B 1 101 ? 12.75 0.089 -5.07 1 95 101 ILE B C 1
ATOM 2940 O O . ILE B 1 101 ? 12.664 1.257 -5.453 1 95 101 ILE B O 1
ATOM 2944 N N . PRO B 1 102 ? 11.938 -0.916 -5.434 1 92.12 102 PRO B N 1
ATOM 2945 C CA . PRO B 1 102 ? 10.844 -0.52 -6.32 1 92.12 102 PRO B CA 1
ATOM 2946 C C . PRO B 1 102 ? 9.906 0.502 -5.68 1 92.12 102 PRO B C 1
ATOM 2948 O O . PRO B 1 102 ? 9.734 0.509 -4.457 1 92.12 102 PRO B O 1
ATOM 2951 N N . LEU B 1 103 ? 9.227 1.261 -6.5 1 83.38 103 LEU B N 1
ATOM 2952 C CA . LEU B 1 103 ? 8.453 2.42 -6.074 1 83.38 103 LEU B CA 1
ATOM 2953 C C . LEU B 1 103 ? 7.355 2.012 -5.098 1 83.38 103 LEU B C 1
ATOM 2955 O O . LEU B 1 103 ? 7.129 2.691 -4.094 1 83.38 103 LEU B O 1
ATOM 2959 N N . TYR B 1 104 ? 6.668 0.915 -5.406 1 84.31 104 TYR B N 1
ATOM 2960 C CA . TYR B 1 104 ? 5.547 0.518 -4.559 1 84.31 104 TYR B CA 1
ATOM 2961 C C . TYR B 1 104 ? 6.023 0.135 -3.164 1 84.31 104 TYR B C 1
ATOM 2963 O O . TYR B 1 104 ? 5.273 0.253 -2.191 1 84.31 104 TYR B O 1
ATOM 2971 N N . LEU B 1 105 ? 7.262 -0.302 -3 1 92.75 105 LEU B N 1
ATOM 2972 C CA . LEU B 1 105 ? 7.812 -0.61 -1.687 1 92.75 105 LEU B CA 1
ATOM 2973 C C . LEU B 1 105 ? 8.375 0.645 -1.025 1 92.75 105 LEU B C 1
ATOM 2975 O O . LEU B 1 105 ? 8.344 0.771 0.201 1 92.75 105 LEU B O 1
ATOM 2979 N N . LEU B 1 106 ? 8.922 1.545 -1.859 1 89.69 106 LEU B N 1
ATOM 2980 C CA . LEU B 1 106 ? 9.375 2.822 -1.32 1 89.69 106 LEU B CA 1
ATOM 2981 C C . LEU B 1 106 ? 8.227 3.568 -0.65 1 89.69 106 LEU B C 1
ATOM 2983 O O . LEU B 1 106 ? 8.414 4.199 0.391 1 89.69 106 LEU B O 1
ATOM 2987 N N . LYS B 1 107 ? 7.09 3.391 -1.213 1 84.12 107 LYS B N 1
ATOM 2988 C CA . LYS B 1 107 ? 5.887 4.004 -0.652 1 84.12 107 LYS B CA 1
ATOM 2989 C C . LYS B 1 107 ? 5.547 3.4 0.707 1 84.12 107 LYS B C 1
ATOM 2991 O O . LYS B 1 107 ? 4.859 4.027 1.516 1 84.12 107 LYS B O 1
ATOM 2996 N N . ARG B 1 108 ? 6.039 2.234 0.905 1 91.56 108 ARG B N 1
ATOM 2997 C CA . ARG B 1 108 ? 5.77 1.498 2.135 1 91.56 108 ARG B CA 1
ATOM 2998 C C . ARG B 1 108 ? 6.965 1.55 3.08 1 91.56 108 ARG B C 1
ATOM 3000 O O . ARG B 1 108 ? 7.09 0.712 3.977 1 91.56 108 ARG B O 1
ATOM 3007 N N . ILE B 1 109 ? 7.828 2.535 2.902 1 93.88 109 ILE B N 1
ATOM 3008 C CA . ILE B 1 109 ? 9.07 2.602 3.662 1 93.88 109 ILE B CA 1
ATOM 3009 C C . ILE B 1 109 ? 8.758 2.762 5.148 1 93.88 109 ILE B C 1
ATOM 3011 O O . ILE B 1 109 ? 9.594 2.451 6 1 93.88 109 ILE B O 1
ATOM 3015 N N . GLY B 1 110 ? 7.574 3.24 5.473 1 92.88 110 GLY B N 1
ATOM 3016 C CA . GLY B 1 110 ? 7.148 3.367 6.859 1 92.88 110 GLY B CA 1
ATOM 3017 C C . GLY B 1 110 ? 7.078 2.039 7.586 1 92.88 110 GLY B C 1
ATOM 3018 O O . GLY B 1 110 ? 7.062 1.999 8.82 1 92.88 110 GLY B O 1
ATOM 3019 N N . GLU B 1 111 ? 6.965 0.95 6.867 1 93.62 111 GLU B N 1
ATOM 3020 C CA . GLU B 1 111 ? 6.914 -0.383 7.461 1 93.62 111 GLU B CA 1
ATOM 3021 C C . GLU B 1 111 ? 8.266 -0.774 8.055 1 93.62 111 GLU B C 1
ATOM 3023 O O . GLU B 1 111 ? 8.359 -1.744 8.812 1 93.62 111 GLU B O 1
ATOM 3028 N N . LEU B 1 112 ? 9.297 0.003 7.746 1 94.75 112 LEU B N 1
ATOM 3029 C CA . LEU B 1 112 ? 10.625 -0.233 8.305 1 94.75 112 LEU B CA 1
ATOM 3030 C C . LEU B 1 112 ? 10.867 0.64 9.531 1 94.75 112 LEU B C 1
ATOM 3032 O O . LEU B 1 112 ? 12.016 0.912 9.891 1 94.75 112 LEU B O 1
ATOM 3036 N N . LYS B 1 113 ? 9.789 1.055 10.031 1 90.06 113 LYS B N 1
ATOM 3037 C CA . LYS B 1 113 ? 9.891 1.885 11.234 1 90.06 113 LYS B CA 1
ATOM 3038 C C . LYS B 1 113 ? 10.539 1.115 12.383 1 90.06 113 LYS B C 1
ATOM 3040 O O . LYS B 1 113 ? 10.484 -0.116 12.414 1 90.06 113 LYS B O 1
ATOM 3045 N N . HIS B 1 114 ? 11.266 1.729 13.328 1 83.56 114 HIS B N 1
ATOM 3046 C CA . HIS B 1 114 ? 11.945 1.177 14.492 1 83.56 114 HIS B CA 1
ATOM 3047 C C . HIS B 1 114 ? 13.102 0.272 14.086 1 83.56 114 HIS B C 1
ATOM 3049 O O . HIS B 1 114 ? 13.398 -0.712 14.766 1 83.56 114 HIS B O 1
ATOM 3055 N N . SER B 1 115 ? 13.516 0.481 12.977 1 86.44 115 SER B N 1
ATOM 3056 C CA . SER B 1 115 ? 14.711 -0.234 12.539 1 86.44 115 SER B CA 1
ATOM 3057 C C . SER B 1 115 ? 15.938 0.183 13.352 1 86.44 115 SER B C 1
ATOM 3059 O O . SER B 1 115 ? 15.953 1.266 13.938 1 86.44 115 SER B O 1
ATOM 3061 N N . THR B 1 116 ? 16.859 -0.691 13.398 1 85.19 116 THR B N 1
ATOM 3062 C CA . THR B 1 116 ? 18.141 -0.405 14.008 1 85.19 116 THR B CA 1
ATOM 3063 C C . THR B 1 116 ? 19.281 -0.753 13.055 1 85.19 116 THR B C 1
ATOM 3065 O O . THR B 1 116 ? 19.062 -1.387 12.023 1 85.19 116 THR B O 1
ATOM 3068 N N . PHE B 1 117 ? 20.422 -0.129 13.328 1 81.94 117 PHE B N 1
ATOM 3069 C CA . PHE B 1 117 ? 21.594 -0.5 12.547 1 81.94 117 PHE B CA 1
ATOM 3070 C C . PHE B 1 117 ? 22.25 -1.74 13.125 1 81.94 117 PHE B C 1
ATOM 3072 O O . PHE B 1 117 ? 22.266 -1.938 14.344 1 81.94 117 PHE B O 1
ATOM 3079 N N . THR B 1 118 ? 22.75 -2.521 12.195 1 75.69 118 THR B N 1
ATOM 3080 C CA . THR B 1 118 ? 23.516 -3.666 12.656 1 75.69 118 THR B CA 1
ATOM 3081 C C . THR B 1 118 ? 24.891 -3.221 13.172 1 75.69 118 THR B C 1
ATOM 3083 O O . THR B 1 118 ? 25.469 -2.264 12.656 1 75.69 118 THR B O 1
ATOM 3086 N N . LYS B 1 119 ? 25.234 -3.562 14.398 1 62.16 119 LYS B N 1
ATOM 3087 C CA . LYS B 1 119 ? 26.578 -3.297 14.922 1 62.16 119 LYS B CA 1
ATOM 3088 C C . LYS B 1 119 ? 27.578 -4.324 14.406 1 62.16 119 LYS B C 1
ATOM 3090 O O . LYS B 1 119 ? 27.344 -5.531 14.508 1 62.16 119 LYS B O 1
ATOM 3095 N N . PRO B 1 120 ? 28.609 -3.816 13.57 1 54.72 120 PRO B N 1
ATOM 3096 C CA . PRO B 1 120 ? 29.609 -4.812 13.188 1 54.72 120 PRO B CA 1
ATOM 3097 C C . PRO B 1 120 ? 30.359 -5.383 14.391 1 54.72 120 PRO B C 1
ATOM 30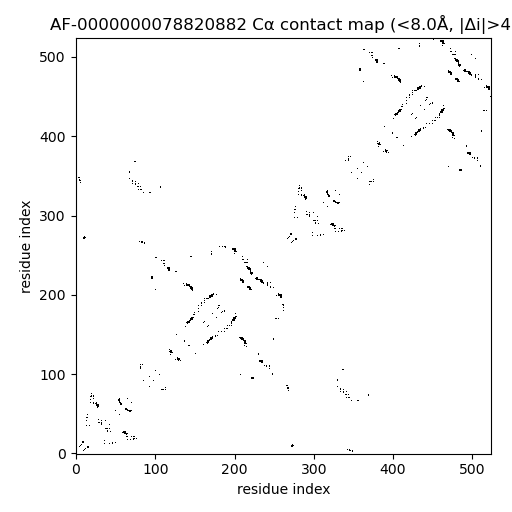99 O O . PRO B 1 120 ? 30.594 -4.676 15.375 1 54.72 120 PRO B O 1
ATOM 3102 N N . LEU B 1 121 ? 30.281 -6.559 14.797 1 47.62 121 LEU B N 1
ATOM 3103 C CA . LEU B 1 121 ? 31.078 -7.066 15.906 1 47.62 121 LEU B CA 1
ATOM 3104 C C . LEU B 1 121 ? 32.531 -6.594 15.789 1 47.62 121 LEU B C 1
ATOM 3106 O O . LEU B 1 121 ? 33.125 -6.195 16.781 1 47.62 121 LEU B O 1
ATOM 3110 N N . ASP B 1 122 ? 33.219 -7.074 14.711 1 47.06 122 ASP B N 1
ATOM 3111 C CA . ASP B 1 122 ? 34.625 -6.727 14.516 1 47.06 122 ASP B CA 1
ATOM 3112 C C . ASP B 1 122 ? 34.781 -5.582 13.516 1 47.06 122 ASP B C 1
ATOM 3114 O O . ASP B 1 122 ? 34.5 -5.75 12.328 1 47.06 122 ASP B O 1
ATOM 3118 N N . GLU B 1 123 ? 34.812 -4.465 13.977 1 46.62 123 GLU B N 1
ATOM 3119 C CA . GLU B 1 123 ? 35.031 -3.258 13.195 1 46.62 123 GLU B CA 1
ATOM 3120 C C . GLU B 1 123 ? 36.062 -3.512 12.102 1 46.62 123 GLU B C 1
ATOM 3122 O O . GLU B 1 123 ? 36.094 -2.801 11.094 1 46.62 123 GLU B O 1
ATOM 3127 N N . SER B 1 124 ? 36.938 -4.367 12.398 1 43.31 124 SER B N 1
ATOM 3128 C CA . SER B 1 124 ? 38.094 -4.539 11.516 1 43.31 124 SER B CA 1
ATOM 3129 C C . SER B 1 124 ? 37.781 -5.461 10.352 1 43.31 124 SER B C 1
ATOM 3131 O O . SER B 1 124 ? 38.531 -5.52 9.367 1 43.31 124 SER B O 1
ATOM 3133 N N . SER B 1 125 ? 36.812 -6.289 10.555 1 41.66 125 SER B N 1
ATOM 3134 C CA . SER B 1 125 ? 36.469 -7.176 9.445 1 41.66 125 SER B CA 1
ATOM 3135 C C . SER B 1 125 ? 35.188 -6.734 8.75 1 41.66 125 SER B C 1
ATOM 3137 O O . SER B 1 125 ? 34.125 -6.742 9.352 1 41.66 125 SER B O 1
ATOM 3139 N N . MET B 1 126 ? 35.25 -5.941 7.84 1 43.88 126 MET B N 1
ATOM 3140 C CA . MET B 1 126 ? 34.25 -5.34 6.988 1 43.88 126 MET B CA 1
ATOM 3141 C C . MET B 1 126 ? 33.062 -6.301 6.777 1 43.88 126 MET B C 1
ATOM 3143 O O . MET B 1 126 ? 31.938 -5.867 6.566 1 43.88 126 MET B O 1
ATOM 3147 N N . PHE B 1 127 ? 33.375 -7.586 6.543 1 45.72 127 PHE B N 1
ATOM 3148 C CA . PHE B 1 127 ? 32.375 -8.555 6.102 1 45.72 127 PHE B CA 1
ATOM 3149 C C . PHE B 1 127 ? 32.062 -9.555 7.211 1 45.72 127 PHE B C 1
ATOM 3151 O O . PHE B 1 127 ? 31.547 -10.641 6.949 1 45.72 127 PHE B O 1
ATOM 3158 N N . SER B 1 128 ? 32.562 -9.398 8.359 1 46.94 128 SER B N 1
ATOM 3159 C CA . SER B 1 128 ? 32.188 -10.445 9.305 1 46.94 128 SER B CA 1
ATOM 3160 C C . SER B 1 128 ? 30.672 -10.562 9.422 1 46.94 128 SER B C 1
ATOM 3162 O O . SER B 1 128 ? 29.969 -9.547 9.562 1 46.94 128 SER B O 1
ATOM 3164 N N . PRO B 1 129 ? 30.297 -11.734 8.852 1 52.16 129 PRO B N 1
ATOM 3165 C CA . PRO B 1 129 ? 28.875 -11.93 9.086 1 52.16 129 PRO B CA 1
ATOM 3166 C C . PRO B 1 129 ? 28.438 -11.477 10.484 1 52.16 129 PRO B C 1
ATOM 3168 O O . PRO B 1 129 ? 29.172 -11.68 11.453 1 52.16 129 PRO B O 1
ATOM 3171 N N . HIS B 1 130 ? 27.625 -10.531 10.594 1 58.94 130 HIS B N 1
ATOM 3172 C CA . HIS B 1 130 ? 27.094 -9.977 11.828 1 58.94 130 HIS B CA 1
ATOM 3173 C C . HIS B 1 130 ? 26.594 -11.078 12.766 1 58.94 130 HIS B C 1
ATOM 3175 O O . HIS B 1 130 ? 26 -12.062 12.312 1 58.94 130 HIS B O 1
ATOM 3181 N N . THR B 1 131 ? 27.406 -11.273 13.789 1 61.62 131 THR B N 1
ATOM 3182 C CA . THR B 1 131 ? 27.031 -12.25 14.82 1 61.62 131 THR B CA 1
ATOM 3183 C C . THR B 1 131 ? 25.516 -12.328 14.977 1 61.62 131 THR B C 1
ATOM 3185 O O . THR B 1 131 ? 24.953 -13.422 14.984 1 61.62 131 THR B O 1
ATOM 3188 N N . GLU B 1 132 ? 25.016 -11.227 14.984 1 64.81 132 GLU B N 1
ATOM 3189 C CA . GLU B 1 132 ? 23.562 -11.219 15.203 1 64.81 132 GLU B CA 1
ATOM 3190 C C . GLU B 1 132 ? 22.828 -11.766 13.984 1 64.81 132 GLU B C 1
ATOM 3192 O O . GLU B 1 132 ? 21.844 -12.492 14.125 1 64.81 132 GLU B O 1
ATOM 3197 N N . PHE B 1 133 ? 23.469 -11.484 12.938 1 71.62 133 PHE B N 1
ATOM 3198 C CA . PHE B 1 133 ? 22.891 -11.93 11.688 1 71.62 133 PHE B CA 1
ATOM 3199 C C . PHE B 1 133 ? 22.891 -13.453 11.602 1 71.62 133 PHE B C 1
ATOM 3201 O O . PHE B 1 133 ? 21.859 -14.07 11.344 1 71.62 133 PHE B O 1
ATOM 3208 N N . VAL B 1 134 ? 24 -14.039 11.898 1 75 134 VAL B N 1
ATOM 3209 C CA . VAL B 1 134 ? 24.188 -15.484 11.812 1 75 134 VAL B CA 1
ATOM 3210 C C . VAL B 1 134 ? 23.328 -16.172 12.875 1 75 134 VAL B C 1
ATOM 3212 O O . VAL B 1 134 ? 22.703 -17.203 12.609 1 75 134 VAL B O 1
ATOM 3215 N N . GLU B 1 135 ? 23.375 -15.539 14.016 1 76.69 135 GLU B N 1
ATOM 3216 C CA . GLU B 1 135 ? 22.594 -16.125 15.109 1 76.69 135 GLU B CA 1
ATOM 3217 C C . GLU B 1 135 ? 21.109 -16.156 14.789 1 76.69 135 GLU B C 1
ATOM 3219 O O . GLU B 1 135 ? 20.422 -17.125 15.07 1 76.69 135 GLU B O 1
ATOM 3224 N N . ASN B 1 136 ? 20.688 -15.203 14.188 1 80 136 ASN B N 1
ATOM 3225 C CA . ASN B 1 136 ? 19.266 -15.094 13.891 1 80 136 ASN B CA 1
ATOM 3226 C C . ASN B 1 136 ? 18.859 -16 12.727 1 80 136 ASN B C 1
ATOM 3228 O O . ASN B 1 136 ? 17.781 -16.578 12.734 1 80 136 ASN B O 1
ATOM 3232 N N . ILE B 1 137 ? 19.734 -16.109 11.836 1 82.94 137 ILE B N 1
ATOM 3233 C CA . ILE B 1 137 ? 19.453 -16.969 10.688 1 82.94 137 ILE B CA 1
ATOM 3234 C C . ILE B 1 137 ? 19.359 -18.422 11.133 1 82.94 137 ILE B C 1
ATOM 3236 O O . ILE B 1 137 ? 18.5 -19.172 10.656 1 82.94 137 ILE B O 1
ATOM 3240 N N . SER B 1 138 ? 20.219 -18.766 12.062 1 82.81 138 SER B N 1
ATOM 3241 C CA . SER B 1 138 ? 20.266 -20.156 12.508 1 82.81 138 SER B CA 1
ATOM 3242 C C . SER B 1 138 ? 18.953 -20.594 13.148 1 82.81 138 SER B C 1
ATOM 3244 O O . SER B 1 138 ? 18.656 -21.781 13.203 1 82.81 138 SER B O 1
ATOM 3246 N N . LYS B 1 139 ? 18.234 -19.641 13.539 1 87.19 139 LYS B N 1
ATOM 3247 C CA . LYS B 1 139 ? 16.969 -19.938 14.211 1 87.19 139 LYS B CA 1
ATOM 3248 C C . LYS B 1 139 ? 15.789 -19.766 13.266 1 87.19 139 LYS B C 1
ATOM 3250 O O . LYS B 1 139 ? 14.641 -19.969 13.648 1 87.19 139 LYS B O 1
ATOM 3255 N N . SER B 1 140 ? 16.031 -19.484 12.117 1 92.31 140 SER B N 1
ATOM 3256 C CA . SER B 1 140 ? 14.977 -19.125 11.164 1 92.31 140 SER B CA 1
ATOM 3257 C C . SER B 1 140 ? 14.5 -20.359 10.406 1 92.31 140 SER B C 1
ATOM 3259 O O . SER B 1 140 ? 15.211 -21.359 10.305 1 92.31 140 SER B O 1
ATOM 3261 N N . LYS B 1 141 ? 13.297 -20.344 9.922 1 95.12 141 LYS B N 1
ATOM 3262 C CA . LYS B 1 141 ? 12.719 -21.391 9.094 1 95.12 141 LYS B CA 1
ATOM 3263 C C . LYS B 1 141 ? 13.125 -21.234 7.637 1 95.12 141 LYS B C 1
ATOM 3265 O O . LYS B 1 141 ? 13.203 -22.219 6.895 1 95.12 141 LYS B O 1
ATOM 3270 N N . PHE B 1 142 ? 13.344 -20.031 7.273 1 97.31 142 PHE B N 1
ATOM 3271 C CA . PHE B 1 142 ? 13.781 -19.781 5.906 1 97.31 142 PHE B CA 1
ATOM 3272 C C . PHE B 1 142 ? 14.664 -18.547 5.848 1 97.31 142 PHE B C 1
ATOM 3274 O O . PHE B 1 142 ? 14.68 -17.734 6.777 1 97.31 142 PHE B O 1
ATOM 3281 N N . VAL B 1 143 ? 15.422 -18.484 4.777 1 96.19 143 VAL B N 1
ATOM 3282 C CA . VAL B 1 143 ? 16.203 -17.312 4.445 1 96.19 143 VAL B CA 1
ATOM 3283 C C . VAL B 1 143 ? 16.031 -16.969 2.967 1 96.19 143 VAL B C 1
ATOM 3285 O O . VAL B 1 143 ? 16.25 -17.828 2.102 1 96.19 143 VAL B O 1
ATOM 3288 N N . LYS B 1 144 ? 15.633 -15.75 2.684 1 97.88 144 LYS B N 1
ATOM 3289 C CA . LYS B 1 144 ? 15.602 -15.188 1.335 1 97.88 144 LYS B CA 1
ATOM 3290 C C . LYS B 1 144 ? 16.578 -14.023 1.198 1 97.88 144 LYS B C 1
ATOM 3292 O O . LYS B 1 144 ? 16.391 -12.977 1.813 1 97.88 144 LYS B O 1
ATOM 3297 N N . GLY B 1 145 ? 17.562 -14.266 0.379 1 96.44 145 GLY B N 1
ATOM 3298 C CA . GLY B 1 145 ? 18.641 -13.305 0.321 1 96.44 145 GLY B CA 1
ATOM 3299 C C . GLY B 1 145 ? 18.844 -12.719 -1.063 1 96.44 145 GLY B C 1
ATOM 3300 O O . GLY B 1 145 ? 18.672 -13.414 -2.068 1 96.44 145 GLY B O 1
ATOM 3301 N N . ILE B 1 146 ? 19.188 -11.477 -1.124 1 97.25 146 ILE B N 1
ATOM 3302 C CA . ILE B 1 146 ? 19.594 -10.75 -2.318 1 97.25 146 ILE B CA 1
ATOM 3303 C C . ILE B 1 146 ? 20.984 -10.141 -2.098 1 97.25 146 ILE B C 1
ATOM 3305 O O . ILE B 1 146 ? 21.188 -9.398 -1.135 1 97.25 146 ILE B O 1
ATOM 3309 N N . SER B 1 147 ? 21.906 -10.453 -2.965 1 93.75 147 SER B N 1
ATOM 3310 C CA . SER B 1 147 ? 23.234 -9.914 -2.73 1 93.75 147 SER B CA 1
ATOM 3311 C C . SER B 1 147 ? 23.969 -9.641 -4.043 1 93.75 147 SER B C 1
ATOM 3313 O O . SER B 1 147 ? 24.094 -10.531 -4.887 1 93.75 147 SER B O 1
ATOM 3315 N N . PRO B 1 148 ? 24.453 -8.445 -4.18 1 93.69 148 PRO B N 1
ATOM 3316 C CA . PRO B 1 148 ? 25.281 -8.133 -5.352 1 93.69 148 PRO B CA 1
ATOM 3317 C C . PRO B 1 148 ? 26.734 -8.539 -5.172 1 93.69 148 PRO B C 1
ATOM 3319 O O . PRO B 1 148 ? 27.547 -8.359 -6.086 1 93.69 148 PRO B O 1
ATOM 3322 N N . PHE B 1 149 ? 27.094 -9.141 -4.105 1 89.62 149 PHE B N 1
ATOM 3323 C CA . PHE B 1 149 ? 28.469 -9.57 -3.842 1 89.62 149 PHE B CA 1
ATOM 3324 C C . PHE B 1 149 ? 28.484 -10.898 -3.102 1 89.62 149 PHE B C 1
ATOM 3326 O O . PHE B 1 149 ? 27.453 -11.352 -2.594 1 89.62 149 PHE B O 1
ATOM 3333 N N . ILE B 1 150 ? 29.625 -11.492 -3.127 1 87.38 150 ILE B N 1
ATOM 3334 C CA . ILE B 1 150 ? 29.797 -12.781 -2.449 1 87.38 150 ILE B CA 1
ATOM 3335 C C . ILE B 1 150 ? 30.812 -12.641 -1.317 1 87.38 150 ILE B C 1
ATOM 3337 O O . ILE B 1 150 ? 31.828 -11.961 -1.471 1 87.38 150 ILE B O 1
ATOM 3341 N N . HIS B 1 151 ? 30.328 -13.055 -0.221 1 81.69 151 HIS B N 1
ATOM 3342 C CA . HIS B 1 151 ? 31.266 -13.242 0.883 1 81.69 15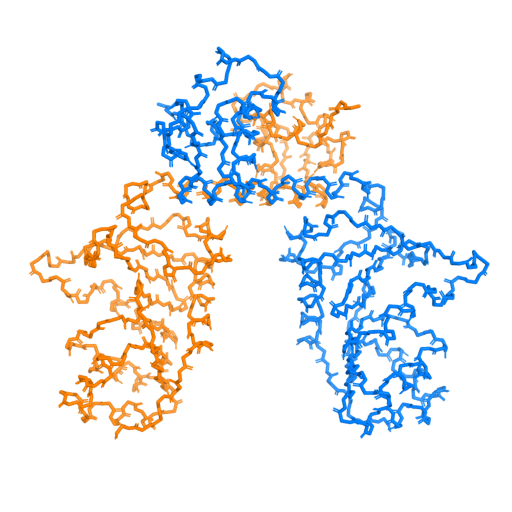1 HIS B CA 1
ATOM 3343 C C . HIS B 1 151 ? 31.797 -14.672 0.915 1 81.69 151 HIS B C 1
ATOM 3345 O O . HIS B 1 151 ? 31.031 -15.625 0.802 1 81.69 151 HIS B O 1
ATOM 3351 N N . PRO B 1 152 ? 33.031 -14.805 1.071 1 83.56 152 PRO B N 1
ATOM 3352 C CA . PRO B 1 152 ? 33.656 -16.141 0.974 1 83.56 152 PRO B CA 1
ATOM 3353 C C . PRO B 1 152 ? 33.062 -17.125 1.979 1 83.56 152 PRO B C 1
ATOM 3355 O O . PRO B 1 152 ? 33.094 -18.328 1.736 1 83.56 152 PRO B O 1
ATOM 3358 N N . LEU B 1 153 ? 32.562 -16.688 2.996 1 81.62 153 LEU B N 1
ATOM 3359 C CA . LEU B 1 153 ? 32.031 -17.562 4.039 1 81.62 153 LEU B CA 1
ATOM 3360 C C . LEU B 1 153 ? 30.594 -17.953 3.73 1 81.62 153 LEU B C 1
ATOM 3362 O O . LEU B 1 153 ? 30.062 -18.906 4.324 1 81.62 153 LEU B O 1
ATOM 3366 N N . TYR B 1 154 ? 29.953 -17.344 2.842 1 85.31 154 TYR B N 1
ATOM 3367 C CA . TYR B 1 154 ? 28.5 -17.453 2.684 1 85.31 154 TYR B CA 1
ATOM 3368 C C . TYR B 1 154 ? 28.141 -18.766 2.006 1 85.31 154 TYR B C 1
ATOM 3370 O O . TYR B 1 154 ? 27.203 -19.453 2.438 1 85.31 154 TYR B O 1
ATOM 3378 N N . PRO B 1 155 ? 28.906 -19.156 1.021 1 88.94 155 PRO B N 1
ATOM 3379 C CA . PRO B 1 155 ? 28.516 -20.406 0.369 1 88.94 155 PRO B CA 1
ATOM 3380 C C . PRO B 1 155 ? 28.5 -21.594 1.328 1 88.94 155 PRO B C 1
ATOM 3382 O O . PRO B 1 155 ? 27.516 -22.344 1.374 1 88.94 155 PRO B O 1
ATOM 3385 N N . GLU B 1 156 ? 29.531 -21.703 2.062 1 89.38 156 GLU B N 1
ATOM 3386 C CA . GLU B 1 156 ? 29.578 -22.797 3.035 1 89.38 156 GLU B CA 1
ATOM 3387 C C . GLU B 1 156 ? 28.531 -22.625 4.125 1 89.38 156 GLU B C 1
ATOM 3389 O O . GLU B 1 156 ? 27.906 -23.594 4.555 1 89.38 156 GLU B O 1
ATOM 3394 N N . MET B 1 157 ? 28.359 -21.516 4.547 1 87.94 157 MET B N 1
ATOM 3395 C CA . MET B 1 157 ? 27.406 -21.203 5.605 1 87.94 157 MET B CA 1
ATOM 3396 C C . MET B 1 157 ? 25.984 -21.547 5.172 1 87.94 157 MET B C 1
ATOM 3398 O O . MET B 1 157 ? 25.266 -22.234 5.887 1 87.94 157 MET B O 1
ATOM 3402 N N . PHE B 1 158 ? 25.609 -21.062 4.047 1 91.56 158 PHE B N 1
ATOM 3403 C CA . PHE B 1 158 ? 24.25 -21.281 3.574 1 91.56 158 PHE B CA 1
ATOM 3404 C C . PHE B 1 158 ? 24.016 -22.75 3.271 1 91.56 158 PHE B C 1
ATOM 3406 O O . PHE B 1 158 ? 22.906 -23.266 3.461 1 91.56 158 PHE B O 1
ATOM 3413 N N . LEU B 1 159 ? 25.094 -23.438 2.787 1 94 159 LEU B N 1
ATOM 3414 C CA . LEU B 1 159 ? 24.984 -24.875 2.602 1 94 159 LEU B CA 1
ATOM 3415 C C . LEU B 1 159 ? 24.703 -25.578 3.926 1 94 159 LEU B C 1
ATOM 3417 O O . LEU B 1 159 ? 23.812 -26.438 4.008 1 94 159 LEU B O 1
ATOM 3421 N N . ASN B 1 160 ? 25.453 -25.203 4.898 1 93.12 160 ASN B N 1
ATOM 3422 C CA . ASN B 1 160 ? 25.266 -25.781 6.223 1 93.12 160 ASN B CA 1
ATOM 3423 C C . ASN B 1 160 ? 23.844 -25.547 6.746 1 93.12 160 ASN B C 1
ATOM 3425 O O . ASN B 1 160 ? 23.234 -26.453 7.316 1 93.12 160 ASN B O 1
ATOM 3429 N N . PHE B 1 161 ? 23.375 -24.391 6.625 1 93.44 161 PHE B N 1
ATOM 3430 C CA . PHE B 1 161 ? 22.016 -24.062 7.066 1 93.44 161 PHE B CA 1
ATOM 3431 C C . PHE B 1 161 ? 20.984 -24.875 6.309 1 93.44 161 PHE B C 1
ATOM 3433 O O . PHE B 1 161 ? 20.016 -25.375 6.895 1 93.44 161 PHE B O 1
ATOM 3440 N N . ALA B 1 162 ? 21.172 -25.016 5.031 1 95.56 162 ALA B N 1
ATOM 3441 C CA . ALA B 1 162 ? 20.266 -25.781 4.203 1 95.56 162 ALA B CA 1
ATOM 3442 C C . ALA B 1 162 ? 20.234 -27.25 4.641 1 95.56 162 ALA B C 1
ATOM 3444 O O . ALA B 1 162 ? 19.172 -27.859 4.703 1 95.56 162 ALA B O 1
ATOM 3445 N N . GLU B 1 163 ? 21.344 -27.781 4.938 1 95.5 163 GLU B N 1
ATOM 3446 C CA . GLU B 1 163 ? 21.453 -29.172 5.375 1 95.5 163 GLU B CA 1
ATOM 3447 C C . GLU B 1 163 ? 20.75 -29.391 6.711 1 95.5 163 GLU B C 1
ATOM 3449 O O . GLU B 1 163 ? 20.297 -30.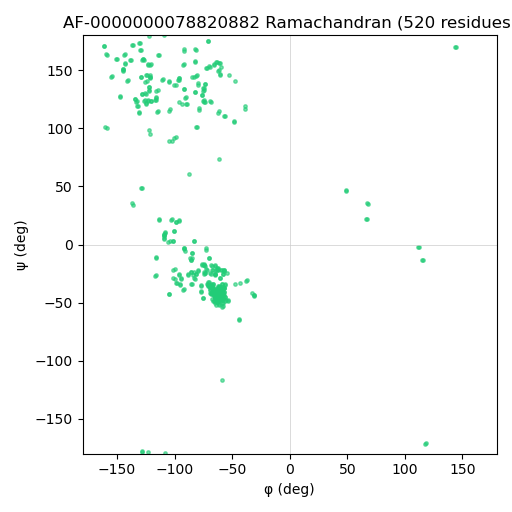5 7.008 1 95.5 163 GLU B O 1
ATOM 3454 N N . ARG B 1 164 ? 20.656 -28.391 7.414 1 93.44 164 ARG B N 1
ATOM 3455 C CA . ARG B 1 164 ? 19.984 -28.453 8.711 1 93.44 164 ARG B CA 1
ATOM 3456 C C . ARG B 1 164 ? 18.484 -28.281 8.547 1 93.44 164 ARG B C 1
ATOM 3458 O O . ARG B 1 164 ? 17.734 -28.281 9.539 1 93.44 164 ARG B O 1
ATOM 3465 N N . GLY B 1 165 ? 18.062 -27.953 7.32 1 94.19 165 GLY B N 1
ATOM 3466 C CA . GLY B 1 165 ? 16.625 -27.984 7.07 1 94.19 165 GLY B CA 1
ATOM 3467 C C . GLY B 1 165 ? 16.047 -26.609 6.828 1 94.19 165 GLY B C 1
ATOM 3468 O O . GLY B 1 165 ? 14.828 -26.453 6.645 1 94.19 165 GLY B O 1
ATOM 3469 N N . ILE B 1 166 ? 16.859 -25.609 6.91 1 95.81 166 ILE B N 1
ATOM 3470 C CA . ILE B 1 166 ? 16.391 -24.25 6.648 1 95.81 166 ILE B CA 1
ATOM 3471 C C . ILE B 1 166 ? 16.203 -24.047 5.148 1 95.81 166 ILE B C 1
ATOM 3473 O O . ILE B 1 166 ? 17.062 -24.406 4.352 1 95.81 166 ILE B O 1
ATOM 3477 N N . ASP B 1 167 ? 15.062 -23.5 4.715 1 97.69 167 ASP B N 1
ATOM 3478 C CA . ASP B 1 167 ? 14.836 -23.188 3.307 1 97.69 167 ASP B CA 1
ATOM 3479 C C . ASP B 1 167 ? 15.648 -21.969 2.879 1 97.69 167 ASP B C 1
ATOM 3481 O O . ASP B 1 167 ? 15.5 -20.875 3.455 1 97.69 167 ASP B O 1
ATOM 3485 N N . ILE B 1 168 ? 16.469 -22.156 1.87 1 96.75 168 ILE B N 1
ATOM 3486 C CA . ILE B 1 168 ? 17.344 -21.062 1.463 1 96.75 168 ILE B CA 1
ATOM 3487 C C . ILE B 1 168 ? 17.062 -20.703 0.006 1 96.75 168 ILE B C 1
ATOM 3489 O O . ILE B 1 168 ? 17.094 -21.562 -0.874 1 96.75 168 ILE B O 1
ATOM 3493 N N . SER B 1 169 ? 16.734 -19.453 -0.259 1 98 169 SER B N 1
ATOM 3494 C CA . SER B 1 169 ? 16.578 -18.906 -1.602 1 98 169 SER B CA 1
ATOM 3495 C C . SER B 1 169 ? 17.453 -17.672 -1.796 1 98 169 SER B C 1
ATOM 3497 O O . SER B 1 169 ? 17.312 -16.688 -1.051 1 98 169 SER B O 1
ATOM 3499 N N . LEU B 1 170 ? 18.266 -17.688 -2.775 1 97.12 170 LEU B N 1
ATOM 3500 C CA . LEU B 1 170 ? 19.219 -16.609 -2.973 1 97.12 170 LEU B CA 1
ATOM 3501 C C . LEU B 1 170 ? 19.094 -16.016 -4.371 1 97.12 170 LEU B C 1
ATOM 3503 O O . LEU B 1 170 ? 18.859 -16.734 -5.34 1 97.12 170 LEU B O 1
ATOM 3507 N N . ILE B 1 171 ? 19.203 -14.727 -4.434 1 98.19 171 ILE B N 1
ATOM 3508 C CA . ILE B 1 171 ? 19.312 -14 -5.691 1 98.19 171 ILE B CA 1
ATOM 3509 C C . ILE B 1 171 ? 20.672 -13.305 -5.762 1 98.19 171 ILE B C 1
ATOM 3511 O O . ILE B 1 171 ? 21.016 -12.523 -4.875 1 98.19 171 ILE B O 1
ATOM 3515 N N . VAL B 1 172 ? 21.422 -13.578 -6.801 1 97.06 172 VAL B N 1
ATOM 3516 C CA . VAL B 1 172 ? 22.75 -12.977 -6.957 1 97.06 172 VAL B CA 1
ATOM 3517 C C . VAL B 1 172 ? 22.875 -12.383 -8.359 1 97.06 172 VAL B C 1
ATOM 3519 O O . VAL B 1 172 ? 21.953 -12.477 -9.172 1 97.06 172 VAL B O 1
ATOM 3522 N N . THR B 1 173 ? 23.984 -11.68 -8.578 1 96.88 173 THR B N 1
ATOM 3523 C CA . THR B 1 173 ? 24.281 -11.141 -9.898 1 96.88 173 THR B CA 1
ATOM 3524 C C . THR B 1 173 ? 25.125 -12.125 -10.711 1 96.88 173 THR B C 1
ATOM 3526 O O . THR B 1 173 ? 25.625 -13.109 -10.172 1 96.88 173 THR B O 1
ATOM 3529 N N . GLU B 1 174 ? 25.219 -11.859 -11.992 1 96.44 174 GLU B N 1
ATOM 3530 C CA . GLU B 1 174 ? 25.969 -12.734 -12.883 1 96.44 174 GLU B CA 1
ATOM 3531 C C . GLU B 1 174 ? 27.438 -12.844 -12.453 1 96.44 174 GLU B C 1
ATOM 3533 O O . GLU B 1 174 ? 27.984 -13.938 -12.391 1 96.44 174 GLU B O 1
ATOM 3538 N N . PRO B 1 175 ? 28.078 -11.789 -12.125 1 95.56 175 PRO B N 1
ATOM 3539 C CA . PRO B 1 175 ? 29.469 -11.898 -11.672 1 95.56 175 PRO B CA 1
ATOM 3540 C C . PRO B 1 175 ? 29.609 -12.75 -10.406 1 95.56 175 PRO B C 1
ATOM 3542 O O . PRO B 1 175 ? 30.562 -13.508 -10.281 1 95.56 175 PRO B O 1
ATOM 3545 N N . VAL B 1 176 ? 28.656 -12.641 -9.547 1 94.94 176 VAL B N 1
ATOM 3546 C CA . VAL B 1 176 ? 28.703 -13.414 -8.312 1 94.94 176 VAL B CA 1
ATOM 3547 C C . VAL B 1 176 ? 28.5 -14.898 -8.625 1 94.94 176 VAL B C 1
ATOM 3549 O O . VAL B 1 176 ? 29.203 -15.75 -8.07 1 94.94 176 VAL B O 1
ATOM 3552 N N . LEU B 1 177 ? 27.609 -15.227 -9.477 1 95.69 177 LEU B N 1
ATOM 3553 C CA . LEU B 1 177 ? 27.391 -16.609 -9.883 1 95.69 177 LEU B CA 1
ATOM 3554 C C . LEU B 1 177 ? 28.672 -17.203 -10.477 1 95.69 177 LEU B C 1
ATOM 3556 O O . LEU B 1 177 ? 29.016 -18.344 -10.188 1 95.69 177 LEU B O 1
ATOM 3560 N N . GLU B 1 178 ? 29.312 -16.469 -11.328 1 95.5 178 GLU B N 1
ATOM 3561 C CA . GLU B 1 178 ? 30.547 -16.922 -11.953 1 95.5 178 GLU B CA 1
ATOM 3562 C C . GLU B 1 178 ? 31.609 -17.25 -10.906 1 95.5 178 GLU B C 1
ATOM 3564 O O . GLU B 1 178 ? 32.312 -18.25 -11.016 1 95.5 178 GLU B O 1
ATOM 3569 N N . ARG B 1 179 ? 31.688 -16.406 -9.945 1 94.31 179 ARG B N 1
ATOM 3570 C CA . ARG B 1 179 ? 32.625 -16.641 -8.859 1 94.31 179 ARG B CA 1
ATOM 3571 C C . ARG B 1 179 ? 32.25 -17.891 -8.07 1 94.31 179 ARG B C 1
ATOM 3573 O O . ARG B 1 179 ? 33.094 -18.656 -7.652 1 94.31 179 ARG B O 1
ATOM 3580 N N . MET B 1 180 ? 30.969 -18.047 -7.863 1 93.12 180 MET B N 1
ATOM 3581 C CA . MET B 1 180 ? 30.484 -19.234 -7.168 1 93.12 180 MET B CA 1
ATOM 3582 C C . MET B 1 180 ? 30.844 -20.5 -7.934 1 93.12 180 MET B C 1
ATOM 3584 O O . MET B 1 180 ? 31.25 -21.5 -7.332 1 93.12 180 MET B O 1
ATOM 3588 N N . LYS B 1 181 ? 30.812 -20.438 -9.219 1 93.5 181 LYS B N 1
ATOM 3589 C CA . LYS B 1 181 ? 31.125 -21.578 -10.078 1 93.5 181 LYS B CA 1
ATOM 3590 C C . LYS B 1 181 ? 32.594 -21.906 -10.047 1 93.5 181 LYS B C 1
ATOM 3592 O O . LYS B 1 181 ? 33 -23.078 -10.086 1 93.5 181 LYS B O 1
ATOM 3597 N N . THR B 1 182 ? 33.375 -20.906 -9.945 1 94.5 182 THR B N 1
ATOM 3598 C CA . THR B 1 182 ? 34.812 -21.094 -10.094 1 94.5 182 THR B CA 1
ATOM 3599 C C . THR B 1 182 ? 35.469 -21.344 -8.742 1 94.5 182 THR B C 1
ATOM 3601 O O . THR B 1 182 ? 36.344 -22.188 -8.633 1 94.5 182 THR B O 1
ATOM 3604 N N . GLU B 1 183 ? 35 -20.641 -7.699 1 94.12 183 GLU B N 1
ATOM 3605 C CA . GLU B 1 183 ? 35.688 -20.672 -6.414 1 94.12 183 GLU B CA 1
ATOM 3606 C C . GLU B 1 183 ? 35 -21.594 -5.43 1 94.12 183 GLU B C 1
ATOM 3608 O O . GLU B 1 183 ? 35.594 -22.078 -4.473 1 94.12 183 GLU B O 1
ATOM 3613 N N . PHE B 1 184 ? 33.75 -21.875 -5.641 1 94.31 184 PHE B N 1
ATOM 3614 C CA . PHE B 1 184 ? 33 -22.625 -4.645 1 94.31 184 PHE B CA 1
ATOM 3615 C C . PHE B 1 184 ? 32.125 -23.688 -5.309 1 94.31 184 PHE B C 1
ATOM 3617 O O . PHE B 1 184 ? 31.016 -23.953 -4.871 1 94.31 184 PHE B O 1
ATOM 3624 N N . ARG B 1 185 ? 32.594 -24.297 -6.391 1 93.81 185 ARG B N 1
ATOM 3625 C CA . ARG B 1 185 ? 31.828 -25.219 -7.215 1 93.81 185 ARG B CA 1
ATOM 3626 C C . ARG B 1 185 ? 31.328 -26.406 -6.395 1 93.81 185 ARG B C 1
ATOM 3628 O O . ARG B 1 185 ? 30.156 -26.766 -6.473 1 93.81 185 ARG B O 1
ATOM 3635 N N . PRO B 1 186 ? 32.156 -27.047 -5.535 1 94.75 186 PRO B N 1
ATOM 3636 C CA . PRO B 1 186 ? 31.672 -28.188 -4.77 1 94.75 186 PRO B CA 1
ATOM 3637 C C . PRO B 1 186 ? 30.516 -27.828 -3.834 1 94.75 186 PRO B C 1
ATOM 3639 O O . PRO B 1 186 ? 29.531 -28.562 -3.762 1 94.75 186 PRO B O 1
ATOM 3642 N N . GLU B 1 187 ? 30.672 -26.766 -3.168 1 94.25 187 GLU B N 1
ATOM 3643 C CA . GLU B 1 187 ? 29.625 -26.297 -2.254 1 94.25 187 GLU B CA 1
ATOM 3644 C C . GLU B 1 187 ? 28.344 -25.984 -3.004 1 94.25 187 GLU B C 1
ATOM 3646 O O . GLU B 1 187 ? 27.25 -26.328 -2.545 1 94.25 187 GLU B O 1
ATOM 3651 N N . MET B 1 188 ? 28.484 -25.359 -4.152 1 95.06 188 MET B N 1
ATOM 3652 C CA . MET B 1 188 ? 27.328 -24.938 -4.93 1 95.06 188 MET B CA 1
ATOM 3653 C C . MET B 1 188 ? 26.578 -26.125 -5.516 1 95.06 188 MET B C 1
ATOM 3655 O O . MET B 1 188 ? 25.359 -26.125 -5.605 1 95.06 188 MET B O 1
ATOM 3659 N N . GLU B 1 189 ? 27.312 -27.125 -5.969 1 95.56 189 GLU B N 1
ATOM 3660 C CA . GLU B 1 189 ? 26.688 -28.328 -6.492 1 95.56 189 GLU B CA 1
ATOM 3661 C C . GLU B 1 189 ? 25.844 -29.031 -5.43 1 95.56 189 GLU B C 1
ATOM 3663 O O . GLU B 1 189 ? 24.719 -29.453 -5.699 1 95.56 189 GLU B O 1
ATOM 3668 N N . LYS B 1 190 ? 26.422 -29.109 -4.273 1 96.31 190 LYS B N 1
ATOM 3669 C CA . LYS B 1 190 ? 25.703 -29.703 -3.158 1 96.31 190 LYS B CA 1
ATOM 3670 C C . LYS B 1 190 ? 24.469 -28.859 -2.807 1 96.31 190 LYS B C 1
ATOM 3672 O O . LYS B 1 190 ? 23.391 -29.406 -2.553 1 96.31 190 LYS B O 1
ATOM 3677 N N . PHE B 1 191 ? 24.688 -27.578 -2.789 1 96.5 191 PHE B N 1
ATOM 3678 C CA . PHE B 1 191 ? 23.625 -26.641 -2.461 1 96.5 191 PHE B CA 1
ATOM 3679 C C . PHE B 1 191 ? 22.453 -26.797 -3.424 1 96.5 191 PHE B C 1
ATOM 3681 O O . PHE B 1 191 ? 21.297 -26.906 -2.996 1 96.5 191 PHE B O 1
ATOM 3688 N N . LEU B 1 192 ? 22.703 -26.875 -4.707 1 96.06 192 LEU B N 1
ATOM 3689 C CA . LEU B 1 192 ? 21.688 -26.922 -5.746 1 96.06 192 LEU B CA 1
ATOM 3690 C C . LEU B 1 192 ? 21 -28.281 -5.793 1 96.06 192 LEU B C 1
ATOM 3692 O O . LEU B 1 192 ? 19.922 -28.422 -6.359 1 96.06 192 LEU B O 1
ATOM 3696 N N . ALA B 1 193 ? 21.625 -29.281 -5.215 1 95.25 193 ALA B N 1
ATOM 3697 C CA . ALA B 1 193 ? 21.078 -30.625 -5.211 1 95.25 193 ALA B CA 1
ATOM 3698 C C . ALA B 1 193 ? 20 -30.781 -4.137 1 95.25 193 ALA B C 1
ATOM 3700 O O . ALA B 1 193 ? 19.203 -31.719 -4.188 1 95.25 193 ALA B O 1
ATOM 3701 N N . LEU B 1 194 ? 20.062 -29.938 -3.172 1 96.19 194 LEU B N 1
ATOM 3702 C CA . LEU B 1 194 ? 19.078 -30 -2.088 1 96.19 194 LEU B CA 1
ATOM 3703 C C . LEU B 1 194 ? 17.719 -29.531 -2.557 1 96.19 194 LEU B C 1
ATOM 3705 O O . LEU B 1 194 ? 17.625 -28.609 -3.369 1 96.19 194 LEU B O 1
ATOM 3709 N N . GLU B 1 195 ? 16.672 -30 -1.978 1 96 195 GLU B N 1
ATOM 3710 C CA . GLU B 1 195 ? 15.312 -29.688 -2.391 1 96 195 GLU B CA 1
ATOM 3711 C C . GLU B 1 195 ? 14.852 -28.344 -1.826 1 96 195 GLU B C 1
ATOM 3713 O O . GLU B 1 195 ? 13.953 -27.703 -2.379 1 96 195 GLU B O 1
ATOM 3718 N N . ASN B 1 196 ? 15.484 -27.969 -0.701 1 97.44 196 ASN B N 1
ATOM 3719 C CA . ASN B 1 196 ? 15.023 -26.766 -0.012 1 97.44 196 ASN B CA 1
ATOM 3720 C C . ASN B 1 196 ? 15.891 -25.547 -0.347 1 97.44 196 ASN B C 1
ATOM 3722 O O . ASN B 1 196 ? 15.953 -24.594 0.426 1 97.44 196 ASN B O 1
ATOM 3726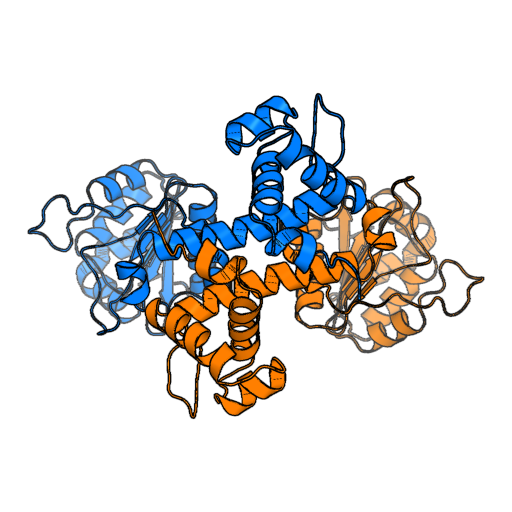 N N . THR B 1 197 ? 16.609 -25.672 -1.441 1 97.31 197 THR B N 1
ATOM 3727 C CA . THR B 1 197 ? 17.438 -24.547 -1.853 1 97.31 197 THR B CA 1
ATOM 3728 C C . THR B 1 197 ? 17.047 -24.078 -3.252 1 97.31 197 THR B C 1
ATOM 3730 O O . THR B 1 197 ? 16.656 -24.891 -4.094 1 97.31 197 THR B O 1
ATOM 3733 N N . ARG B 1 198 ? 17.156 -22.766 -3.451 1 97.81 198 ARG B N 1
ATOM 3734 C CA . ARG B 1 198 ? 16.953 -22.156 -4.762 1 97.81 198 ARG B CA 1
ATOM 3735 C C . ARG B 1 198 ? 17.953 -21.031 -4.996 1 97.81 198 ARG B C 1
ATOM 3737 O O . ARG B 1 198 ? 18.297 -20.281 -4.074 1 97.81 198 ARG B O 1
ATOM 3744 N N . LEU B 1 199 ? 18.391 -21 -6.199 1 97.69 199 LEU B N 1
ATOM 3745 C CA . LEU B 1 199 ? 19.328 -19.953 -6.594 1 97.69 199 LEU B CA 1
ATOM 3746 C C . LEU B 1 199 ? 18.844 -19.25 -7.855 1 97.69 199 LEU B C 1
ATOM 3748 O O . LEU B 1 199 ? 18.438 -19.891 -8.82 1 97.69 199 LEU B O 1
ATOM 3752 N N . PHE B 1 200 ? 18.828 -17.922 -7.766 1 98.38 200 PHE B N 1
ATOM 3753 C CA . PHE B 1 200 ? 18.422 -17.094 -8.898 1 98.38 200 PHE B CA 1
ATOM 3754 C C . PHE B 1 200 ? 19.516 -16.109 -9.281 1 98.38 200 PHE B C 1
ATOM 3756 O O . PHE B 1 200 ? 20.328 -15.734 -8.445 1 98.38 200 PHE B O 1
ATOM 3763 N N . VAL B 1 201 ? 19.453 -15.711 -10.578 1 98.12 201 VAL B N 1
ATOM 3764 C CA . VAL B 1 201 ? 20.422 -14.734 -11.07 1 98.12 201 VAL B CA 1
ATOM 3765 C C . VAL B 1 201 ? 19.688 -13.547 -11.688 1 98.12 201 VAL B C 1
ATOM 3767 O O . VAL B 1 201 ? 18.828 -13.719 -12.555 1 98.12 201 VAL B O 1
ATOM 3770 N N . TYR B 1 202 ? 19.969 -12.406 -11.125 1 97.81 202 TYR B N 1
ATOM 3771 C CA . TYR B 1 202 ? 19.484 -11.141 -11.664 1 97.81 202 TYR B CA 1
ATOM 3772 C C . TYR B 1 202 ? 20.469 -10.547 -12.656 1 97.81 202 TYR B C 1
ATOM 3774 O O . TYR B 1 202 ? 21.641 -10.352 -12.328 1 97.81 202 TYR B O 1
ATOM 3782 N N . ASP B 1 203 ? 20.047 -10.234 -13.812 1 94.12 203 ASP B N 1
ATOM 3783 C CA . ASP B 1 203 ? 20.938 -9.93 -14.922 1 94.12 203 ASP B CA 1
ATOM 3784 C C . ASP B 1 203 ? 21.25 -8.438 -14.992 1 94.12 203 ASP B C 1
ATOM 3786 O O . ASP B 1 203 ? 21.984 -7.988 -15.867 1 94.12 203 ASP B O 1
ATOM 3790 N N . LYS B 1 204 ? 20.656 -7.598 -14.188 1 94.88 204 LYS B N 1
ATOM 3791 C CA . LYS B 1 204 ? 20.938 -6.16 -14.172 1 94.88 204 LYS B CA 1
ATOM 3792 C C . LYS B 1 204 ? 21.703 -5.762 -12.914 1 94.88 204 LYS B C 1
ATOM 3794 O O . LYS B 1 204 ? 22.203 -6.621 -12.18 1 94.88 204 LYS B O 1
ATOM 3799 N N . GLU B 1 205 ? 21.969 -4.52 -12.836 1 94.12 205 GLU B N 1
ATOM 3800 C CA . GLU B 1 205 ? 22.703 -4.004 -11.688 1 94.12 205 GLU B CA 1
ATOM 3801 C C . GLU B 1 205 ? 21.859 -4.082 -10.414 1 94.12 205 GLU B C 1
ATOM 3803 O O . GLU B 1 205 ? 20.719 -3.627 -10.398 1 94.12 205 GLU B O 1
ATOM 3808 N N . LEU B 1 206 ? 22.406 -4.738 -9.523 1 95.06 206 LEU B N 1
ATOM 3809 C CA . LEU B 1 206 ? 21.766 -4.836 -8.219 1 95.06 206 LEU B CA 1
ATOM 3810 C C . LEU B 1 206 ? 22.281 -3.771 -7.266 1 95.06 206 LEU B C 1
ATOM 3812 O O . LEU B 1 206 ? 23.484 -3.76 -6.938 1 95.06 206 LEU B O 1
ATOM 3816 N N . LEU B 1 207 ? 21.422 -2.889 -6.719 1 94.5 207 LEU B N 1
ATOM 3817 C CA . LEU B 1 207 ? 21.859 -1.708 -5.98 1 94.5 207 LEU B CA 1
ATOM 3818 C C . LEU B 1 207 ? 21.484 -1.816 -4.508 1 94.5 207 LEU B C 1
ATOM 3820 O O . LEU B 1 207 ? 21.312 -0.8 -3.832 1 94.5 207 LEU B O 1
ATOM 3824 N N . LEU B 1 208 ? 21.281 -2.988 -4.062 1 96.19 208 LEU B N 1
ATOM 3825 C CA . LEU B 1 208 ? 20.984 -3.219 -2.65 1 96.19 208 LEU B CA 1
ATOM 3826 C C . LEU B 1 208 ? 21.281 -4.66 -2.262 1 96.19 208 LEU B C 1
ATOM 3828 O O . LEU B 1 208 ? 21.516 -5.504 -3.127 1 96.19 208 LEU B O 1
ATOM 3832 N N . SER B 1 209 ? 21.375 -4.922 -1.037 1 94.38 209 SER B N 1
ATOM 3833 C CA . SER B 1 209 ? 21.406 -6.258 -0.452 1 94.38 209 SER B CA 1
ATOM 3834 C C . SER B 1 209 ? 20.312 -6.43 0.597 1 94.38 209 SER B C 1
ATOM 3836 O O . SER B 1 209 ? 19.922 -5.465 1.252 1 94.38 209 SER B O 1
ATOM 3838 N N . SER B 1 210 ? 19.812 -7.617 0.665 1 95.75 210 SER B N 1
ATOM 3839 C CA . SER B 1 210 ? 18.75 -7.844 1.648 1 95.75 210 SER B CA 1
ATOM 3840 C C . SER B 1 210 ? 18.688 -9.312 2.057 1 95.75 210 SER B C 1
ATOM 3842 O O . SER B 1 210 ? 19.078 -10.195 1.292 1 95.75 210 SER B O 1
ATOM 3844 N N . ALA B 1 211 ? 18.391 -9.547 3.25 1 94.12 211 ALA B N 1
ATOM 3845 C CA . ALA B 1 211 ? 18.047 -10.875 3.77 1 94.12 211 ALA B CA 1
ATOM 3846 C C . ALA B 1 211 ? 16.797 -10.828 4.629 1 94.12 211 ALA B C 1
ATOM 3848 O O . ALA B 1 211 ? 16.719 -10.078 5.602 1 94.12 211 ALA B O 1
ATOM 3849 N N . VAL B 1 212 ? 15.828 -11.602 4.285 1 96.56 212 VAL B N 1
ATOM 3850 C CA . VAL B 1 212 ? 14.602 -11.656 5.074 1 96.56 212 VAL B CA 1
ATOM 3851 C C . VAL B 1 212 ? 14.344 -13.086 5.547 1 96.56 212 VAL B C 1
ATOM 3853 O O . VAL B 1 212 ? 14.578 -14.039 4.801 1 96.56 212 VAL B O 1
ATOM 3856 N N . THR B 1 213 ? 13.984 -13.234 6.789 1 95.81 213 THR B N 1
ATOM 3857 C CA . THR B 1 213 ? 13.633 -14.5 7.434 1 95.81 213 THR B CA 1
ATOM 3858 C C . THR B 1 213 ? 12.281 -14.391 8.133 1 95.81 213 THR B C 1
ATOM 3860 O O . THR B 1 213 ? 11.578 -13.391 7.98 1 95.81 213 THR B O 1
ATOM 3863 N N . ASP B 1 214 ? 11.898 -15.461 8.773 1 95.31 214 ASP B N 1
ATOM 3864 C CA . ASP B 1 214 ? 10.68 -15.398 9.562 1 95.31 214 ASP B CA 1
ATOM 3865 C C . ASP B 1 214 ? 10.891 -14.57 10.836 1 95.31 214 ASP B C 1
ATOM 3867 O O . ASP B 1 214 ? 9.93 -14.211 11.516 1 95.31 214 ASP B O 1
ATOM 3871 N N . GLY B 1 215 ? 12.117 -14.148 11.055 1 92.69 215 GLY B N 1
ATOM 3872 C CA . GLY B 1 215 ? 12.398 -13.453 12.297 1 92.69 215 GLY B CA 1
ATOM 3873 C C . GLY B 1 215 ? 12.828 -12.016 12.086 1 92.69 215 GLY B C 1
ATOM 3874 O O . GLY B 1 215 ? 12.695 -11.188 12.992 1 92.69 215 GLY B O 1
ATOM 3875 N N . PHE B 1 216 ? 13.398 -11.758 10.906 1 92.56 216 PHE B N 1
ATOM 3876 C CA . PHE B 1 216 ? 13.891 -10.391 10.742 1 92.56 216 PHE B CA 1
ATOM 3877 C C . PHE B 1 216 ? 14.086 -10.055 9.273 1 92.56 216 PHE B C 1
ATOM 3879 O O . PHE B 1 216 ? 14.016 -10.938 8.414 1 92.56 216 PHE B O 1
ATOM 3886 N N . LEU B 1 217 ? 14.359 -8.75 9.031 1 94.94 217 LEU B N 1
ATOM 3887 C CA . LEU B 1 217 ? 14.789 -8.203 7.75 1 94.94 217 LEU B CA 1
ATOM 3888 C C . LEU B 1 217 ? 16.094 -7.414 7.902 1 94.94 217 LEU B C 1
ATOM 3890 O O . LEU B 1 217 ? 16.219 -6.609 8.828 1 94.94 217 LEU B O 1
ATOM 3894 N N . SER B 1 218 ? 17.016 -7.73 7.043 1 92.62 218 SER B N 1
ATOM 3895 C CA . SER B 1 218 ? 18.234 -6.934 6.914 1 92.62 218 SER B CA 1
ATOM 3896 C C . SER B 1 218 ? 18.328 -6.289 5.535 1 92.62 218 SER B C 1
ATOM 3898 O O . SER B 1 218 ? 18.078 -6.938 4.52 1 92.62 218 SER B O 1
ATOM 3900 N N . LEU B 1 219 ? 18.641 -4.98 5.562 1 94.12 219 LEU B N 1
ATOM 3901 C CA . LEU B 1 219 ? 18.703 -4.234 4.312 1 94.12 219 LEU B CA 1
ATOM 3902 C C . LEU B 1 219 ? 19.984 -3.406 4.23 1 94.12 219 LEU B C 1
ATOM 3904 O O . LEU B 1 219 ? 20.266 -2.615 5.129 1 94.12 219 LEU B O 1
ATOM 3908 N N . GLY B 1 220 ? 20.766 -3.693 3.248 1 93 220 GLY B N 1
ATOM 3909 C CA . GLY B 1 220 ? 21.953 -2.922 2.943 1 93 220 GLY B CA 1
ATOM 3910 C C . GLY B 1 220 ? 21.844 -2.125 1.657 1 93 220 GLY B C 1
ATOM 3911 O O . GLY B 1 220 ? 21.25 -2.598 0.678 1 93 220 GLY B O 1
ATOM 3912 N N . LEU B 1 221 ? 22.438 -0.904 1.71 1 94.38 221 LEU B N 1
ATOM 3913 C CA . LEU B 1 221 ? 22.297 -0.011 0.565 1 94.38 221 LEU B CA 1
ATOM 3914 C C . LEU B 1 221 ? 23.656 0.528 0.132 1 94.38 221 LEU B C 1
ATOM 3916 O O . LEU B 1 221 ? 24.656 0.33 0.825 1 94.38 221 LEU B O 1
ATOM 3920 N N . PHE B 1 222 ? 23.641 1.121 -1.04 1 94.56 222 PHE B N 1
ATOM 3921 C CA . PHE B 1 222 ? 24.812 1.806 -1.574 1 94.56 222 PHE B CA 1
ATOM 3922 C C . PHE B 1 222 ? 24.734 3.301 -1.279 1 94.56 222 PHE B C 1
ATOM 3924 O O . PHE B 1 222 ? 23.672 3.898 -1.315 1 94.56 222 PHE B O 1
ATOM 3931 N N . TYR B 1 223 ? 25.906 3.861 -0.998 1 94.12 223 TYR B N 1
ATOM 3932 C CA . TYR B 1 223 ? 25.984 5.312 -0.891 1 94.12 223 TYR B CA 1
ATOM 3933 C C . TYR B 1 223 ? 25.641 5.977 -2.223 1 94.12 223 TYR B C 1
ATOM 3935 O O . TYR B 1 223 ? 25.797 5.359 -3.281 1 94.12 223 TYR B O 1
ATOM 3943 N N . ASN B 1 224 ? 25.203 7.281 -2.068 1 91.69 224 ASN B N 1
ATOM 3944 C CA . ASN B 1 224 ? 24.953 8.062 -3.279 1 91.69 224 ASN B CA 1
ATOM 3945 C C . ASN B 1 224 ? 26.203 8.133 -4.16 1 91.69 224 ASN B C 1
ATOM 3947 O O . ASN B 1 224 ? 26.094 8.25 -5.383 1 91.69 224 ASN B O 1
ATOM 3951 N N . SER B 1 225 ? 27.344 7.934 -3.613 1 92 225 SER B N 1
ATOM 3952 C CA . SER B 1 225 ? 28.625 7.957 -4.324 1 92 225 SER B CA 1
ATOM 3953 C C . SER B 1 225 ? 28.812 6.695 -5.164 1 92 225 SER B C 1
ATOM 3955 O O . SER B 1 225 ? 29.656 6.664 -6.062 1 92 225 SER B O 1
ATOM 3957 N N . GLY B 1 226 ? 28.125 5.598 -4.75 1 92.31 226 GLY B N 1
ATOM 3958 C CA . GLY B 1 226 ? 28.219 4.363 -5.512 1 92.31 226 GLY B CA 1
ATOM 3959 C C . GLY B 1 226 ? 28.875 3.232 -4.734 1 92.31 226 GLY B C 1
ATOM 3960 O O . GLY B 1 226 ? 28.766 2.066 -5.117 1 92.31 226 GLY B O 1
ATOM 3961 N N . ALA B 1 227 ? 29.469 3.559 -3.676 1 92.19 227 ALA B N 1
ATOM 3962 C CA . ALA B 1 227 ? 30.094 2.535 -2.844 1 92.19 227 ALA B CA 1
ATOM 3963 C C . ALA B 1 227 ? 29.047 1.844 -1.957 1 92.19 227 ALA B C 1
ATOM 3965 O O . ALA B 1 227 ? 28.109 2.479 -1.484 1 92.19 227 ALA B O 1
ATOM 3966 N N . TYR B 1 228 ? 29.281 0.605 -1.746 1 90.5 228 TYR B N 1
ATOM 3967 C CA . TYR B 1 228 ? 28.391 -0.132 -0.854 1 90.5 228 TYR B CA 1
ATOM 3968 C C . TYR B 1 228 ? 28.656 0.219 0.603 1 90.5 228 TYR B C 1
ATOM 3970 O O . TYR B 1 228 ? 29.828 0.335 1.013 1 90.5 228 TYR B O 1
ATOM 3978 N N . ASP B 1 229 ? 27.594 0.463 1.364 1 89.12 229 ASP B N 1
ATOM 3979 C CA . ASP B 1 229 ? 27.719 0.716 2.795 1 89.12 229 ASP B CA 1
ATOM 3980 C C . ASP B 1 229 ? 27.859 -0.59 3.574 1 89.12 229 ASP B C 1
ATOM 3982 O O . ASP B 1 229 ? 26.859 -1.222 3.926 1 89.12 229 ASP B O 1
ATOM 3986 N N . HIS B 1 230 ? 28.984 -0.962 3.961 1 80.44 230 HIS B N 1
ATOM 3987 C CA . HIS B 1 230 ? 29.25 -2.213 4.66 1 80.44 230 HIS B CA 1
ATOM 3988 C C . HIS B 1 230 ? 29.047 -2.059 6.164 1 80.44 230 HIS B C 1
ATOM 3990 O O . HIS B 1 230 ? 29.031 -3.049 6.898 1 80.44 230 HIS B O 1
ATOM 3996 N N . ALA B 1 231 ? 28.922 -0.878 6.531 1 77.44 231 ALA B N 1
ATOM 3997 C CA . ALA B 1 231 ? 28.922 -0.595 7.965 1 77.44 231 ALA B CA 1
ATOM 3998 C C . ALA B 1 231 ? 27.5 -0.523 8.516 1 77.44 231 ALA B C 1
ATOM 4000 O O . ALA B 1 231 ? 27.25 -0.905 9.656 1 77.44 231 ALA B O 1
ATOM 4001 N N . ASN B 1 232 ? 26.656 -0.031 7.691 1 83.31 232 ASN B N 1
ATOM 4002 C CA . ASN B 1 232 ? 25.328 0.259 8.219 1 83.31 232 ASN B CA 1
ATOM 4003 C C . ASN B 1 232 ? 24.234 -0.502 7.465 1 83.31 232 ASN B C 1
ATOM 4005 O O . ASN B 1 232 ? 23.812 -0.079 6.391 1 83.31 232 ASN B O 1
ATOM 4009 N N . ASP B 1 233 ? 23.828 -1.65 7.977 1 86.69 233 ASP B N 1
ATOM 4010 C CA . ASP B 1 233 ? 22.641 -2.346 7.508 1 86.69 233 ASP B CA 1
ATOM 4011 C C . ASP B 1 233 ? 21.453 -2.061 8.422 1 86.69 233 ASP B C 1
ATOM 4013 O O . ASP B 1 233 ? 21.594 -2.023 9.641 1 86.69 233 ASP B O 1
ATOM 4017 N N . ILE B 1 234 ? 20.422 -1.854 7.777 1 90.19 234 ILE B N 1
ATOM 4018 C CA . ILE B 1 234 ? 19.188 -1.693 8.547 1 90.19 234 ILE B CA 1
ATOM 4019 C C . ILE B 1 234 ? 18.625 -3.066 8.906 1 90.19 234 ILE B C 1
ATOM 4021 O O . ILE B 1 234 ? 18.562 -3.963 8.062 1 90.19 234 ILE B O 1
ATOM 4025 N N . ILE B 1 235 ? 18.297 -3.232 10.148 1 90.19 235 ILE B N 1
ATOM 4026 C CA . ILE B 1 235 ? 17.672 -4.48 10.586 1 90.19 235 ILE B CA 1
ATOM 4027 C C . ILE B 1 235 ? 16.328 -4.188 11.234 1 90.19 235 ILE B C 1
ATOM 4029 O O . ILE B 1 235 ? 16.188 -3.229 11.992 1 90.19 235 ILE B O 1
ATOM 4033 N N . CYS B 1 236 ? 15.375 -4.887 10.867 1 92.38 236 CYS B N 1
ATOM 4034 C CA . CYS B 1 236 ? 14.023 -4.762 11.406 1 92.38 236 CYS B CA 1
ATOM 4035 C C . CYS B 1 236 ? 13.484 -6.117 11.852 1 92.38 236 CYS B C 1
ATOM 4037 O O . CYS B 1 236 ? 13.719 -7.133 11.188 1 92.38 236 CYS B O 1
ATOM 4039 N N . PHE B 1 237 ? 12.711 -6.129 12.945 1 91.25 237 PHE B N 1
ATOM 4040 C CA . PHE B 1 237 ? 12.203 -7.387 13.477 1 91.25 237 PHE B CA 1
ATOM 4041 C C . PHE B 1 237 ? 10.68 -7.441 13.398 1 91.25 237 PHE B C 1
ATOM 4043 O O . PHE B 1 237 ? 10.086 -8.508 13.555 1 91.25 237 PHE B O 1
ATOM 4050 N N . GLY B 1 238 ? 10.094 -6.348 13.094 1 92.44 238 GLY B N 1
ATOM 4051 C CA . GLY B 1 238 ? 8.641 -6.285 13.07 1 92.44 238 GLY B CA 1
ATOM 4052 C C . GLY B 1 238 ? 8.023 -7.066 11.93 1 92.44 238 GLY B C 1
ATOM 4053 O O . GLY B 1 238 ? 8.656 -7.246 10.883 1 92.44 238 GLY B O 1
ATOM 4054 N N . PRO B 1 239 ? 6.77 -7.531 12.109 1 93.94 239 PRO B N 1
ATOM 4055 C CA . PRO B 1 239 ? 6.113 -8.32 11.062 1 93.94 239 PRO B CA 1
ATOM 4056 C C . PRO B 1 239 ? 5.926 -7.539 9.766 1 93.94 239 PRO B C 1
ATOM 4058 O O . PRO B 1 239 ? 6.043 -8.109 8.68 1 93.94 239 PRO B O 1
ATOM 4061 N N . GLU B 1 240 ? 5.66 -6.27 9.867 1 93.06 240 GLU B N 1
ATOM 4062 C CA . GLU B 1 240 ? 5.473 -5.457 8.664 1 93.06 240 GLU B CA 1
ATOM 4063 C C . GLU B 1 240 ? 6.766 -5.344 7.867 1 93.06 240 GLU B C 1
ATOM 4065 O O . GLU B 1 240 ? 6.75 -5.383 6.637 1 93.06 240 GLU B O 1
ATOM 4070 N N . ALA B 1 241 ? 7.848 -5.215 8.578 1 95.31 241 ALA B N 1
ATOM 4071 C CA . ALA B 1 241 ? 9.148 -5.121 7.922 1 95.31 241 ALA B CA 1
ATOM 4072 C C . ALA B 1 241 ? 9.508 -6.434 7.234 1 95.31 241 ALA B C 1
ATOM 4074 O O . ALA B 1 241 ? 10.07 -6.434 6.133 1 95.31 241 ALA B O 1
ATOM 4075 N N . ARG B 1 242 ? 9.203 -7.527 7.895 1 95.5 242 ARG B N 1
ATOM 4076 C CA . ARG B 1 242 ? 9.484 -8.828 7.301 1 95.5 242 ARG B CA 1
ATOM 4077 C C . ARG B 1 242 ? 8.664 -9.039 6.031 1 95.5 242 ARG B C 1
ATOM 4079 O O . ARG B 1 242 ? 9.172 -9.555 5.035 1 95.5 242 ARG B O 1
ATOM 4086 N N . GLN B 1 243 ? 7.422 -8.609 6.125 1 95.19 243 GLN B N 1
ATOM 4087 C CA . GLN B 1 243 ? 6.594 -8.688 4.926 1 95.19 243 GLN B CA 1
ATOM 4088 C C . GLN B 1 243 ? 7.152 -7.805 3.811 1 95.19 243 GLN B C 1
ATOM 4090 O O . GLN B 1 243 ? 7.164 -8.203 2.645 1 95.19 243 GLN B O 1
ATOM 4095 N N . TRP B 1 244 ? 7.586 -6.637 4.172 1 96.06 244 TRP B N 1
ATOM 4096 C CA . TRP B 1 244 ? 8.234 -5.73 3.23 1 96.06 244 TRP B CA 1
ATOM 4097 C C . TRP B 1 244 ? 9.43 -6.406 2.566 1 96.06 244 TRP B C 1
ATOM 4099 O O . TRP B 1 244 ? 9.602 -6.328 1.347 1 96.06 244 TRP B O 1
ATOM 4109 N N . GLY B 1 245 ? 10.211 -7.055 3.35 1 97.62 245 GLY B N 1
ATOM 4110 C CA . GLY B 1 245 ? 11.367 -7.773 2.834 1 97.62 245 GLY B CA 1
ATOM 4111 C C . GLY B 1 245 ? 11 -8.914 1.901 1 97.62 245 GLY B C 1
ATOM 4112 O O . GLY B 1 245 ? 11.656 -9.125 0.881 1 97.62 245 GLY B O 1
ATOM 4113 N N . GLU B 1 246 ? 9.992 -9.648 2.287 1 97.44 246 GLU B N 1
ATOM 4114 C CA . GLU B 1 246 ? 9.516 -10.727 1.431 1 97.44 246 GLU B CA 1
ATOM 4115 C C . GLU B 1 246 ? 9 -10.195 0.097 1 97.44 246 GLU B C 1
ATOM 4117 O O . GLU B 1 246 ? 9.219 -10.812 -0.949 1 97.44 246 GLU B O 1
ATOM 4122 N N . ASP B 1 247 ? 8.344 -9.094 0.19 1 96 247 ASP B N 1
ATOM 4123 C CA . ASP B 1 247 ? 7.852 -8.469 -1.035 1 96 247 ASP B CA 1
ATOM 4124 C C . ASP B 1 247 ? 9.008 -8 -1.915 1 96 247 ASP B C 1
ATOM 4126 O O . ASP B 1 247 ? 8.945 -8.102 -3.143 1 96 247 ASP B O 1
ATOM 4130 N N . LEU B 1 248 ? 10.016 -7.461 -1.303 1 97.69 248 LEU B N 1
ATOM 4131 C CA . LEU B 1 248 ? 11.211 -7.047 -2.037 1 97.69 248 LEU B CA 1
ATOM 4132 C C . LEU B 1 248 ? 11.859 -8.234 -2.738 1 97.69 248 LEU B C 1
ATOM 4134 O O . LEU B 1 248 ? 12.203 -8.156 -3.918 1 97.69 248 LEU B O 1
ATOM 4138 N N . TYR B 1 249 ? 11.977 -9.336 -2.006 1 98.38 249 TYR B N 1
ATOM 4139 C CA . TYR B 1 249 ? 12.547 -10.539 -2.594 1 98.38 249 TYR B CA 1
ATOM 4140 C C . TYR B 1 249 ? 11.711 -11.023 -3.775 1 98.38 249 TYR B C 1
ATOM 4142 O O . TYR B 1 249 ? 12.258 -11.359 -4.828 1 98.38 249 TYR B O 1
ATOM 4150 N N . ALA B 1 250 ? 10.391 -11.047 -3.543 1 96.94 250 ALA B N 1
ATOM 4151 C CA . ALA B 1 250 ? 9.484 -11.508 -4.59 1 96.94 250 ALA B CA 1
ATOM 4152 C C . ALA B 1 250 ? 9.617 -10.656 -5.852 1 96.94 250 ALA B C 1
ATOM 4154 O O . ALA B 1 250 ? 9.539 -11.172 -6.969 1 96.94 250 ALA B O 1
ATOM 4155 N N . TYR B 1 251 ? 9.781 -9.43 -5.648 1 96.62 251 TYR B N 1
ATOM 4156 C CA . TYR B 1 251 ? 9.961 -8.516 -6.77 1 96.62 251 TYR B CA 1
ATOM 4157 C C . TYR B 1 251 ? 11.172 -8.906 -7.602 1 96.62 251 TYR B C 1
ATOM 4159 O O . TYR B 1 251 ? 11.07 -9.094 -8.812 1 96.62 251 TYR B O 1
ATOM 4167 N N . TYR B 1 252 ? 12.32 -9.047 -6.969 1 98 252 TYR B N 1
ATOM 4168 C CA . TYR B 1 252 ? 13.547 -9.367 -7.688 1 98 252 TYR B CA 1
ATOM 4169 C C . TYR B 1 252 ? 13.523 -10.797 -8.219 1 98 252 TYR B C 1
ATOM 4171 O O . TYR B 1 252 ? 14.078 -11.078 -9.281 1 98 252 TYR B O 1
ATOM 4179 N N . GLU B 1 253 ? 12.914 -11.688 -7.457 1 98.06 253 GLU B N 1
ATOM 4180 C CA . GLU B 1 253 ? 12.758 -13.055 -7.938 1 98.06 253 GLU B CA 1
ATOM 4181 C C . GLU B 1 253 ? 12.016 -13.094 -9.266 1 98.06 253 GLU B C 1
ATOM 4183 O O . GLU B 1 253 ? 12.406 -13.82 -10.188 1 98.06 253 GLU B O 1
ATOM 4188 N N . GLY B 1 254 ? 10.984 -12.266 -9.375 1 96.12 254 GLY B N 1
ATOM 4189 C CA . GLY B 1 254 ? 10.188 -12.203 -10.594 1 96.12 254 GLY B CA 1
ATOM 4190 C C . GLY B 1 254 ? 10.977 -11.703 -11.789 1 96.12 254 GLY B C 1
ATOM 4191 O O . GLY B 1 254 ? 10.609 -11.969 -12.938 1 96.12 254 GLY B O 1
ATOM 4192 N N . LEU B 1 255 ? 12.07 -11.062 -11.547 1 97 255 LEU B N 1
ATOM 4193 C CA . LEU B 1 255 ? 12.883 -10.484 -12.617 1 97 255 LEU B CA 1
ATOM 4194 C C . LEU B 1 255 ? 14.125 -11.328 -12.867 1 97 255 LEU B C 1
ATOM 4196 O O . LEU B 1 255 ? 14.992 -10.945 -13.656 1 97 255 LEU B O 1
ATOM 4200 N N . SER B 1 256 ? 14.219 -12.406 -12.164 1 97.88 256 SER B N 1
ATOM 4201 C CA . SER B 1 256 ? 15.445 -13.195 -12.211 1 97.88 256 SER B CA 1
ATOM 4202 C C . SER B 1 256 ? 15.211 -14.562 -12.844 1 97.88 256 SER B C 1
ATOM 4204 O O . SER B 1 256 ? 14.062 -14.984 -13 1 97.88 256 SER B O 1
ATOM 4206 N N . ARG B 1 257 ? 16.297 -15.219 -13.258 1 97.31 257 ARG B N 1
ATOM 4207 C CA . ARG B 1 257 ? 16.234 -16.578 -13.789 1 97.31 257 ARG B CA 1
ATOM 4208 C C . ARG B 1 257 ? 16.75 -17.594 -12.766 1 97.31 257 ARG B C 1
ATOM 4210 O O . ARG B 1 257 ? 17.734 -17.344 -12.07 1 97.31 257 ARG B O 1
ATOM 4217 N N . GLU B 1 258 ? 16.109 -18.656 -12.711 1 97.56 258 GLU B N 1
ATOM 4218 C CA . GLU B 1 258 ? 16.5 -19.688 -11.758 1 97.56 258 GLU B CA 1
ATOM 4219 C C . GLU B 1 258 ? 17.688 -20.5 -12.273 1 97.56 258 GLU B C 1
ATOM 4221 O O . GLU B 1 258 ? 17.75 -20.828 -13.461 1 97.56 258 GLU B O 1
ATOM 4226 N N . VAL B 1 259 ? 18.641 -20.797 -11.422 1 96.75 259 VAL B N 1
ATOM 4227 C CA . VAL B 1 259 ? 19.797 -21.641 -11.734 1 96.75 259 VAL B CA 1
ATOM 4228 C C . VAL B 1 259 ? 19.609 -23.016 -11.117 1 96.75 259 VAL B C 1
ATOM 4230 O O . VAL B 1 259 ? 19.609 -23.172 -9.891 1 96.75 259 VAL B O 1
ATOM 4233 N N . LYS B 1 260 ? 19.531 -23.984 -11.898 1 93.31 260 LYS B N 1
ATOM 4234 C CA . LYS B 1 260 ? 19.266 -25.328 -11.406 1 93.31 260 LYS B CA 1
ATOM 4235 C C . LYS B 1 260 ? 20.547 -26.156 -11.352 1 93.31 260 LYS B C 1
ATOM 4237 O O . LYS B 1 260 ? 20.625 -27.125 -10.586 1 93.31 260 LYS B O 1
ATOM 4242 N N . GLU B 1 261 ? 21.469 -25.812 -12.234 1 87.69 261 GLU B N 1
ATOM 4243 C CA . GLU B 1 261 ? 22.734 -26.547 -12.258 1 87.69 261 GLU B CA 1
ATOM 4244 C C . GLU B 1 261 ? 23.891 -25.625 -12.602 1 87.69 261 GLU B C 1
ATOM 4246 O O . GLU B 1 261 ? 23.703 -24.562 -13.188 1 87.69 261 GLU B O 1
ATOM 4251 N N . ILE B 1 262 ? 25 -25.953 -12.109 1 85.06 262 ILE B N 1
ATOM 4252 C CA . ILE B 1 262 ? 26.188 -25.156 -12.43 1 85.06 262 ILE B CA 1
ATOM 4253 C C . ILE B 1 262 ? 27.25 -26.062 -13.062 1 85.06 262 ILE B C 1
ATOM 4255 O O . ILE B 1 262 ? 27.328 -27.25 -12.742 1 85.06 262 ILE B O 1
#

Secondary structure (DSSP, 8-state):
----HHHHHHT-HHHHHHHHHHHT--B-HHHHHHHHT--HHHHHHHHHHHHHTTSEEEETTEEEE-HHHHHHHHHHHHHHHHHHHHHHTHHHHHTB--TTS-HHHHTTGGGGTT-EEPP-SSTT-TT---HHHHHHHHT-SEEEEEESS--TTHHHHHHHHHHTT-EEEEEEEHHHHHHHHHHSHHHHHHHHHSTTEEEEEE-S---EEEEEESS-EEEEEEBTTS-EEEEEEEEE-SHHHHHHHHHHHHHHHHTSEE----/----HHHHHHT-HHHHHHHHHHHT--B-HHHHHHHHT--HHHHHHHHHHHHHTTSEEEETTEEEE-HHHHHHHHHHHHHHHHHHHHHHTHHHHHTB--TTS-HHHHTTGGGGTT-EE---SSTT-TT---HHHHHHHHT-SEEEEEESS--TTHHHHHHHHHHTT-EEEEEEEHHHHHHHHHHSHHHHHHHHHSTTEEEEEE-S---EEEEEESS-EEEEEBBTTS-B-SS--EEE-SHHHHHHHHHHHHHHHHTSEE----

Foldseek 3Di:
DDCPPCNLAVVDPLLVVLLLVQLVHKDALVRSCVVVVHDSVVNVVSVVSCVVVQQWDDDNGIIHGDPNVNVVNVVSVQVVLLVQLCVVPVVVVVFFDPVLPDPVLNSNSSLLGPWDWQAQPDPVDLPPPRPVNLVVQLVFQEKEKEDAADDPVPLVSVLVSVVVRRQYEYEYEPVRVVCCCVPVVVSVQSQLPRPRYWYWYAHDDRAWIWMATLFKIWIWGGTPVGHTDSRTIIMGGDPSRNVSRVVSSVVRRVRIGIDNHD/DPDPPCNLAVVDPLLVLLLLVQLVHKDALVRSCVVVVHDSVVNVVSVVSCVVVQQWDDDNGIIHGDPNVNVVNVVSVQVVLLVQLCVVPVVVVVFFDPVLPDPVLNSNSSLLGPWDWQAQPDPVDLPPCRPVNLVVQLPFQEKEKEDAADDPVPLVSVLVSVVVRRQYEYEYEPVRVVCCCPPVVVSVQSQLPRPRYWYWYAHDDRAWIWMATLFKIWIWGGTPVGHTDSRTIIMGGDPSRNVSRVVSSVVRRVRIGIDNHD

InterPro domains:
  IPR011991 ArsR-like helix-turn-helix domain [cd00090] (9-74)
  IPR013561 Methanogenesis regulatory protein FilR1, middle domain [PF08350] (126-252)
  IPR016490 Transcriptional regulator, HTH, AF0396-type [PIRSF006692] (1-261)
  IPR036388 Winged helix-like DNA-binding domain superfamily [G3DSA:1.10.10.10] (3-77)
  IPR036390 Winged helix DNA-binding domain superfamily [SSF46785] (9-167)
  IPR057527 HVO_A0261-like, N-terminal domain [PF25213] (10-85)

Solvent-accessible surface area (backbone atoms only — not comparable to full-atom values): 27482 Å² total; per-residue (Å²): 147,76,85,41,62,58,58,54,38,48,65,26,72,65,46,39,48,49,41,52,54,29,70,80,38,68,38,26,51,65,54,52,25,61,74,65,71,48,51,66,84,65,46,49,61,50,50,50,56,39,37,75,69,51,27,29,47,75,49,67,74,43,27,32,55,30,72,64,22,43,40,52,30,49,36,47,47,46,39,49,32,31,44,48,34,47,57,77,42,34,71,58,62,72,45,31,44,60,81,59,50,54,66,79,55,50,63,46,46,22,43,50,43,88,47,42,69,49,68,60,79,49,80,82,45,71,72,59,73,31,60,66,54,55,57,51,53,73,73,29,64,33,40,42,36,37,32,62,62,77,57,88,64,46,59,60,48,54,37,54,43,37,75,73,64,24,32,37,37,38,36,30,24,59,71,38,49,53,46,40,56,72,76,36,38,72,53,48,54,56,35,51,68,38,87,53,40,47,41,30,37,30,86,62,90,64,48,42,31,35,38,22,31,82,61,28,20,37,41,30,38,19,31,68,88,66,51,72,41,70,63,55,29,41,34,27,63,48,72,56,21,21,49,50,36,50,51,52,50,49,54,53,52,72,69,32,47,77,54,72,75,131,143,75,86,42,60,60,57,54,38,48,65,26,72,66,46,38,47,50,42,51,54,30,69,79,36,70,40,26,51,67,56,51,25,63,75,64,73,47,52,66,85,66,46,49,62,49,49,49,55,39,37,74,68,51,28,31,48,74,49,68,76,42,27,32,55,30,73,63,22,44,41,52,30,50,36,48,48,47,38,50,32,31,43,49,35,48,58,77,41,34,70,58,61,74,45,31,44,60,80,58,51,55,66,79,55,50,63,45,47,22,44,50,42,89,46,42,68,50,68,61,78,52,80,83,45,70,72,58,73,32,61,66,53,54,56,50,53,73,72,29,64,34,41,44,35,35,34,61,63,76,55,89,63,44,59,60,47,53,36,53,45,38,74,74,65,25,32,36,36,39,36,30,24,58,71,39,50,53,46,39,56,73,76,36,38,71,54,47,54,54,37,50,68,38,88,51,39,46,40,29,38,29,87,64,90,61,49,44,31,36,39,22,34,82,60,30,20,37,41,31,38,18,30,67,88,66,50,72,41,70,64,56,30,41,34,27,64,48,70,57,22,21,50,51,36,48,50,52,50,50,53,53,53,74,68,32,46,78,54,73,75,131